Protein AF-A0A925ZDM9-F1 (afdb_monomer_lite)

pLDDT: mean 94.13, std 9.2, range [38.44, 98.94]

Structure (mmCIF, N/CA/C/O backbone):
data_AF-A0A925ZDM9-F1
#
_entry.id   AF-A0A925ZDM9-F1
#
loop_
_atom_site.group_PDB
_atom_site.id
_atom_site.type_symbol
_atom_site.label_atom_id
_atom_site.label_alt_id
_atom_site.label_comp_id
_atom_site.label_asym_id
_atom_site.label_entity_id
_atom_site.label_seq_id
_atom_site.pdbx_PDB_ins_code
_atom_site.Cartn_x
_atom_site.Cartn_y
_atom_site.Cartn_z
_atom_site.occupancy
_atom_site.B_iso_or_equiv
_atom_site.auth_seq_id
_atom_site.auth_comp_id
_atom_site.auth_asym_id
_atom_site.auth_atom_id
_atom_site.pdbx_PDB_model_num
ATOM 1 N N . MET A 1 1 ? -23.008 8.421 14.670 1.00 89.62 1 MET A N 1
ATOM 2 C CA . MET A 1 1 ? -22.042 7.301 14.637 1.00 89.62 1 MET A CA 1
ATOM 3 C C . MET A 1 1 ? -22.801 6.025 14.934 1.00 89.62 1 MET A C 1
ATOM 5 O O . MET A 1 1 ? -22.902 5.631 16.092 1.00 89.62 1 MET A O 1
ATOM 9 N N . GLY A 1 2 ? -23.424 5.445 13.917 1.00 93.69 2 GLY A N 1
ATOM 10 C CA . GLY A 1 2 ? -24.269 4.276 14.121 1.00 93.69 2 GLY A CA 1
ATOM 11 C C . GLY A 1 2 ? -23.530 2.948 14.051 1.00 93.69 2 GLY A C 1
ATOM 12 O O . GLY A 1 2 ? -22.326 2.899 13.801 1.00 93.69 2 GLY A O 1
ATOM 13 N N . LYS A 1 3 ? -24.267 1.864 14.280 1.00 94.88 3 LYS A N 1
ATOM 14 C CA . LYS A 1 3 ? -23.770 0.485 14.198 1.00 94.88 3 LYS A CA 1
ATOM 15 C C . LYS A 1 3 ? -23.600 0.049 12.749 1.00 94.88 3 LYS A C 1
ATOM 17 O O . LYS A 1 3 ? -22.670 -0.685 12.415 1.00 94.88 3 LYS A O 1
ATOM 22 N N . THR A 1 4 ? -24.498 0.497 11.885 1.00 97.31 4 THR A N 1
ATOM 23 C CA . THR A 1 4 ? -24.467 0.210 10.454 1.00 97.31 4 THR A CA 1
ATOM 24 C C . THR A 1 4 ? -24.336 1.509 9.661 1.00 97.31 4 THR A C 1
ATOM 26 O O . THR A 1 4 ? -24.670 2.583 10.173 1.00 97.31 4 THR A O 1
ATOM 29 N N . PRO A 1 5 ? -23.909 1.444 8.390 1.00 97.75 5 PRO A N 1
ATOM 30 C CA . PRO A 1 5 ? -23.842 2.631 7.540 1.00 97.75 5 PRO A CA 1
ATOM 31 C C . PRO A 1 5 ? -25.194 3.325 7.358 1.00 97.75 5 PRO A C 1
ATOM 33 O O . PRO A 1 5 ? -25.236 4.521 7.078 1.00 97.75 5 PRO A O 1
ATOM 36 N N . LEU A 1 6 ? -26.310 2.607 7.529 1.00 96.81 6 LEU A N 1
ATOM 37 C CA . LEU A 1 6 ? -27.661 3.146 7.335 1.00 96.81 6 LEU A CA 1
ATOM 38 C C . LEU A 1 6 ? -28.133 4.039 8.490 1.00 96.81 6 LEU A C 1
ATOM 40 O O . LEU A 1 6 ? -29.032 4.859 8.301 1.00 96.81 6 LEU A O 1
ATOM 44 N N . ASP A 1 7 ? -27.497 3.920 9.652 1.00 96.31 7 ASP A N 1
ATOM 45 C CA . ASP A 1 7 ? -27.825 4.672 10.865 1.00 96.31 7 ASP A CA 1
ATOM 46 C C . ASP A 1 7 ? -27.286 6.114 10.836 1.00 96.31 7 ASP A C 1
ATOM 48 O O . ASP A 1 7 ? -27.654 6.948 11.661 1.00 96.31 7 ASP A O 1
ATOM 52 N N . THR A 1 8 ? -26.335 6.421 9.950 1.00 96.00 8 THR A N 1
ATOM 53 C CA . THR A 1 8 ? -25.734 7.756 9.823 1.00 96.00 8 THR A CA 1
ATOM 54 C C . THR A 1 8 ? -25.772 8.180 8.365 1.00 96.00 8 THR A C 1
ATOM 56 O O . THR A 1 8 ? -25.025 7.661 7.543 1.00 96.00 8 THR A O 1
ATOM 59 N N . LYS A 1 9 ? -26.649 9.134 8.043 1.00 95.44 9 LYS A N 1
ATOM 60 C CA . LYS A 1 9 ? -26.845 9.631 6.680 1.00 95.44 9 LYS A CA 1
ATOM 61 C C . LYS A 1 9 ? -26.255 11.023 6.518 1.00 95.44 9 LYS A C 1
ATOM 63 O O . LYS A 1 9 ? -26.491 11.902 7.344 1.00 95.44 9 LYS A O 1
ATOM 68 N N . VAL A 1 10 ? -25.526 11.221 5.431 1.00 93.75 10 VAL A N 1
ATOM 69 C CA . VAL A 1 10 ? -25.070 12.528 4.959 1.00 93.75 10 VAL A CA 1
ATOM 70 C C . VAL A 1 10 ? -25.619 12.757 3.559 1.00 93.75 10 VAL A C 1
ATOM 72 O O . VAL A 1 10 ? -25.799 11.813 2.793 1.00 93.75 10 VAL A O 1
ATOM 75 N N . TYR A 1 11 ? -25.892 14.012 3.209 1.00 88.19 11 TYR A N 1
ATOM 76 C CA . TYR A 1 11 ? -26.378 14.336 1.869 1.00 88.19 11 TYR A CA 1
ATOM 77 C C . TYR A 1 11 ? -25.271 14.173 0.819 1.00 88.19 11 TYR A C 1
ATOM 79 O O . TYR A 1 11 ? -25.466 13.517 -0.196 1.00 88.19 11 TYR A O 1
ATOM 87 N N . ASN A 1 12 ? -24.097 14.760 1.056 1.00 86.00 12 ASN A N 1
ATOM 88 C CA . ASN A 1 12 ? -22.940 14.624 0.175 1.00 86.00 12 ASN A CA 1
ATOM 89 C C . ASN A 1 12 ? -21.638 14.870 0.955 1.00 86.00 12 ASN A C 1
ATOM 91 O O . ASN A 1 12 ? -21.662 15.479 2.026 1.00 86.00 12 ASN A O 1
ATOM 95 N N . MET A 1 13 ? -20.510 14.435 0.398 1.00 88.94 13 MET A N 1
ATOM 96 C CA . MET A 1 13 ? -19.164 14.804 0.842 1.00 88.94 13 MET A CA 1
ATOM 97 C C . MET A 1 13 ? -18.369 15.232 -0.386 1.00 88.94 13 MET A C 1
ATOM 99 O O . MET A 1 13 ? -18.417 14.555 -1.408 1.00 88.94 13 MET A O 1
ATOM 103 N N . LEU A 1 14 ? -17.652 16.348 -0.288 1.00 84.69 14 LEU A N 1
ATOM 104 C CA . LEU A 1 14 ? -16.854 16.872 -1.391 1.00 84.69 14 LEU A CA 1
ATOM 105 C C . LEU A 1 14 ? -15.370 16.715 -1.078 1.00 84.69 14 LEU A C 1
ATOM 107 O O . LEU A 1 14 ? -14.916 17.059 0.015 1.00 84.69 14 LEU A O 1
ATOM 111 N N . THR A 1 15 ? -14.611 16.248 -2.061 1.00 92.00 15 THR A N 1
ATOM 112 C CA . THR A 1 15 ? -13.147 16.199 -2.015 1.00 92.00 15 THR A CA 1
ATOM 113 C C . THR A 1 15 ? -12.582 17.034 -3.160 1.00 92.00 15 THR A C 1
ATOM 115 O O . THR A 1 15 ? -12.098 16.468 -4.139 1.00 92.00 15 THR A O 1
ATOM 118 N N . PRO A 1 16 ? -12.678 18.375 -3.079 1.00 91.88 16 PRO A N 1
ATOM 119 C CA . PRO A 1 16 ? -12.200 19.226 -4.153 1.00 91.88 16 PRO A CA 1
ATOM 120 C C . PRO A 1 16 ? -10.714 19.002 -4.413 1.00 91.88 16 PRO A C 1
ATOM 122 O O . PRO A 1 16 ? -9.926 18.838 -3.476 1.00 91.88 16 PRO A O 1
ATOM 125 N N . ALA A 1 17 ? -10.358 19.007 -5.696 1.00 95.44 17 ALA A N 1
ATOM 126 C CA . ALA A 1 17 ? -8.978 18.979 -6.144 1.00 95.44 17 ALA A CA 1
ATOM 127 C C . ALA A 1 17 ? -8.204 20.191 -5.590 1.00 95.44 17 ALA A C 1
ATOM 129 O O . ALA A 1 17 ? -8.682 21.320 -5.726 1.00 95.44 17 ALA A O 1
ATOM 130 N N . PRO A 1 18 ? -7.032 19.986 -4.964 1.00 95.31 18 PRO A N 1
ATOM 131 C CA . PRO A 1 18 ? -6.242 21.074 -4.399 1.00 95.31 18 PRO A CA 1
ATOM 132 C C . PRO A 1 18 ? -5.363 21.790 -5.431 1.00 95.31 18 PRO A C 1
ATOM 134 O O . PRO A 1 18 ? -4.836 22.853 -5.115 1.00 95.31 18 PRO A O 1
ATOM 137 N N . LEU A 1 19 ? -5.165 21.215 -6.622 1.00 97.00 19 LEU A N 1
ATOM 138 C CA . LEU A 1 19 ? -4.324 21.783 -7.676 1.00 97.00 19 LEU A CA 1
ATOM 139 C C . LEU A 1 19 ? -5.168 22.350 -8.826 1.00 97.00 19 LEU A C 1
ATOM 141 O O . LEU A 1 19 ? -6.325 21.966 -9.029 1.00 97.00 19 LEU A O 1
ATOM 145 N N . ASP A 1 20 ? -4.554 23.244 -9.602 1.00 96.81 20 ASP A N 1
ATOM 146 C CA . ASP A 1 20 ? -5.177 23.887 -10.759 1.00 96.81 20 ASP A CA 1
ATOM 147 C C . ASP A 1 20 ? -5.693 22.874 -11.793 1.00 96.81 20 ASP A C 1
ATOM 149 O O . ASP A 1 20 ? -5.183 21.760 -11.930 1.00 96.81 20 ASP A O 1
ATOM 153 N N . GLY A 1 21 ? -6.726 23.270 -12.543 1.00 95.62 21 GLY A N 1
ATOM 154 C CA . GLY A 1 21 ? -7.306 22.428 -13.594 1.00 95.62 21 GLY A CA 1
ATOM 155 C C . GLY A 1 21 ? -8.037 21.193 -13.062 1.00 95.62 21 GLY A C 1
ATOM 156 O O . GLY A 1 21 ? -8.070 20.168 -13.736 1.00 95.62 21 GLY A O 1
ATOM 157 N N . ASN A 1 22 ? -8.607 21.282 -11.854 1.00 96.12 22 ASN A N 1
ATOM 158 C CA . ASN A 1 22 ? -9.264 20.173 -11.155 1.00 96.12 22 ASN A CA 1
ATOM 159 C C . ASN A 1 22 ? -8.330 18.989 -10.846 1.00 96.12 22 ASN A C 1
ATOM 161 O O . ASN A 1 22 ? -8.798 17.873 -10.625 1.00 96.12 22 ASN A O 1
ATOM 165 N N . ASN A 1 23 ? -7.015 19.210 -10.810 1.00 97.38 23 ASN A N 1
ATOM 166 C CA . ASN A 1 23 ? -6.054 18.141 -10.597 1.00 97.38 23 ASN A CA 1
ATOM 167 C C . ASN A 1 23 ? -6.076 17.632 -9.135 1.00 97.38 23 ASN A C 1
ATOM 169 O O . ASN A 1 23 ? -5.690 18.314 -8.183 1.00 97.38 23 ASN A O 1
ATOM 173 N N . ALA A 1 24 ? -6.532 16.393 -8.970 1.00 97.56 24 ALA A N 1
ATOM 174 C CA . ALA A 1 24 ? -6.676 15.690 -7.707 1.00 97.56 24 ALA A CA 1
ATOM 175 C C . ALA A 1 24 ? -5.463 14.811 -7.344 1.00 97.56 24 ALA A C 1
ATOM 177 O O . ALA A 1 24 ? -5.539 14.085 -6.348 1.00 97.56 24 ALA A O 1
ATOM 178 N N . THR A 1 25 ? -4.337 14.872 -8.074 1.00 97.19 25 THR A N 1
ATOM 179 C CA . THR A 1 25 ? -3.122 14.075 -7.783 1.00 97.19 25 THR A CA 1
ATOM 180 C C . THR A 1 25 ? -2.508 14.358 -6.412 1.00 97.19 25 THR A C 1
ATOM 182 O O . THR A 1 25 ? -1.702 13.564 -5.961 1.00 97.19 25 THR A O 1
ATOM 185 N N . CYS A 1 26 ? -2.916 15.433 -5.722 1.00 97.19 26 CYS A N 1
ATOM 186 C CA . CYS A 1 26 ? -2.528 15.733 -4.335 1.00 97.19 26 CYS A CA 1
ATOM 187 C C . CYS A 1 26 ? -3.697 15.687 -3.327 1.00 97.19 26 CYS A C 1
ATOM 189 O O . CYS A 1 26 ? -3.588 16.198 -2.209 1.00 97.19 26 CYS A O 1
ATOM 191 N N . THR A 1 27 ? -4.842 15.092 -3.684 1.00 97.75 27 THR A N 1
ATOM 192 C CA . THR A 1 27 ? -5.997 14.936 -2.780 1.00 97.75 27 THR A CA 1
ATOM 193 C C . THR A 1 27 ? -5.796 13.747 -1.829 1.00 97.75 27 THR A C 1
ATOM 195 O O . THR A 1 27 ? -6.507 12.744 -1.895 1.00 97.75 27 THR A O 1
ATOM 198 N N . PHE A 1 28 ? -4.806 13.862 -0.944 1.00 97.69 28 PHE A N 1
ATOM 199 C CA . PHE A 1 28 ? -4.376 12.806 -0.023 1.00 97.69 28 PHE A CA 1
ATOM 200 C C . PHE A 1 28 ? -5.085 12.849 1.335 1.00 97.69 28 PHE A C 1
ATOM 202 O O . PHE A 1 28 ? -5.874 13.762 1.618 1.00 97.69 28 PHE A O 1
ATOM 209 N N . TRP A 1 29 ? -4.725 11.878 2.183 1.00 96.81 29 TRP A N 1
ATOM 210 C CA . TRP A 1 29 ? -4.866 11.888 3.642 1.00 96.81 29 TRP A CA 1
ATOM 211 C C . TRP A 1 29 ? -6.255 12.335 4.101 1.00 96.81 29 TRP A C 1
ATOM 213 O O . TRP A 1 29 ? -6.452 13.400 4.690 1.00 96.81 29 TRP A O 1
ATOM 223 N N . ARG A 1 30 ? -7.242 11.489 3.835 1.00 96.88 30 ARG A N 1
ATOM 224 C CA . ARG A 1 30 ? -8.620 11.635 4.321 1.00 96.88 30 ARG A CA 1
ATOM 225 C C . ARG A 1 30 ? -9.270 10.263 4.358 1.00 96.88 30 ARG A C 1
ATOM 227 O O . ARG A 1 30 ? -8.610 9.279 4.083 1.00 96.88 30 ARG A O 1
ATOM 234 N N . GLY A 1 31 ? -10.540 10.164 4.709 1.00 96.50 31 GLY A N 1
ATOM 235 C CA . GLY A 1 31 ? -11.263 8.901 4.619 1.00 96.50 31 GLY A CA 1
ATOM 236 C C . GLY A 1 31 ? -12.710 9.066 5.036 1.00 96.50 31 GLY A C 1
ATOM 237 O O . GLY A 1 31 ? -13.042 10.009 5.756 1.00 96.50 31 GLY A O 1
ATOM 238 N N . ALA A 1 32 ? -13.559 8.154 4.581 1.00 97.31 32 ALA A N 1
ATOM 239 C CA . ALA A 1 32 ? -14.952 8.081 4.998 1.00 97.31 32 ALA A CA 1
ATOM 240 C C . ALA A 1 32 ? -15.291 6.646 5.396 1.00 97.31 32 ALA A C 1
ATOM 242 O O . ALA A 1 32 ? -14.924 5.693 4.703 1.00 97.31 32 ALA A O 1
ATOM 243 N N . GLU A 1 33 ? -15.982 6.501 6.527 1.00 97.94 33 GLU A N 1
ATOM 244 C CA . GLU A 1 33 ? -16.310 5.194 7.078 1.00 97.94 33 GLU A CA 1
ATOM 245 C C . GLU A 1 33 ? -17.690 5.152 7.736 1.00 97.94 33 GLU A C 1
ATOM 247 O O . GLU A 1 33 ? -18.074 6.086 8.440 1.00 97.94 33 GLU A O 1
ATOM 252 N N . ASN A 1 34 ? -18.397 4.032 7.544 1.00 98.06 34 ASN A N 1
ATOM 253 C CA . ASN A 1 34 ? -19.615 3.660 8.274 1.00 98.06 34 ASN A CA 1
ATOM 254 C C . ASN A 1 34 ? -20.735 4.715 8.196 1.00 98.06 34 ASN A C 1
ATOM 256 O O . ASN A 1 34 ? -21.272 5.165 9.211 1.00 98.06 34 ASN A O 1
ATOM 260 N N . LEU A 1 35 ? -21.076 5.112 6.969 1.00 97.81 35 LEU A N 1
ATOM 261 C CA . LEU A 1 35 ? -22.103 6.112 6.680 1.00 97.81 35 LEU A CA 1
ATOM 262 C C . LEU A 1 35 ? -22.842 5.824 5.373 1.00 97.81 35 LEU A C 1
ATOM 264 O O . LEU A 1 35 ? -22.359 5.093 4.506 1.00 97.81 35 LEU A O 1
ATOM 268 N N . THR A 1 36 ? -23.996 6.460 5.216 1.00 97.81 36 THR A N 1
ATOM 269 C CA . THR A 1 36 ? -24.738 6.513 3.962 1.00 97.81 36 THR A CA 1
ATOM 270 C C . THR A 1 36 ? -24.572 7.877 3.318 1.00 97.81 36 THR A C 1
ATOM 272 O O . THR A 1 36 ? -24.890 8.889 3.942 1.00 97.81 36 THR A O 1
ATOM 275 N N . VAL A 1 37 ? -24.152 7.906 2.056 1.00 95.88 37 VAL A N 1
ATOM 276 C CA . VAL A 1 37 ? -24.310 9.077 1.188 1.00 95.88 37 VAL A CA 1
ATOM 277 C C . VAL A 1 37 ? -25.688 8.973 0.542 1.00 95.88 37 VAL A C 1
ATOM 279 O O . VAL A 1 37 ? -25.881 8.240 -0.431 1.00 95.88 37 VAL A O 1
ATOM 282 N N . SER A 1 38 ? -26.659 9.649 1.157 1.00 91.12 38 SER A N 1
ATOM 283 C CA . SER A 1 38 ? -28.082 9.554 0.823 1.00 91.12 38 SER A CA 1
ATOM 284 C C . SER A 1 38 ? -28.521 10.638 -0.141 1.00 91.12 38 SER A C 1
ATOM 286 O O . SER A 1 38 ? -28.083 11.779 -0.020 1.00 91.12 38 SER A O 1
ATOM 288 N N . GLY A 1 39 ? -29.467 10.339 -1.018 1.00 79.56 39 GLY A N 1
ATOM 289 C CA . GLY A 1 39 ? -30.232 11.325 -1.783 1.00 79.56 39 GLY A CA 1
ATOM 290 C C . GLY A 1 39 ? -30.889 10.716 -3.003 1.00 79.56 39 GLY A C 1
ATOM 291 O O . GLY A 1 39 ? -30.728 9.525 -3.254 1.00 79.56 39 GLY A O 1
ATOM 292 N N . GLU A 1 40 ? -31.645 11.537 -3.728 1.00 69.75 40 GLU A N 1
ATOM 293 C CA . GLU A 1 40 ? -32.382 11.069 -4.897 1.00 69.75 40 GLU A CA 1
ATOM 294 C C . GLU A 1 40 ? -31.449 10.489 -5.964 1.00 69.75 40 GLU A C 1
ATOM 296 O O . GLU A 1 40 ? -30.284 10.873 -6.100 1.00 69.75 40 GLU A O 1
ATOM 301 N N . VAL A 1 41 ? -31.994 9.536 -6.718 1.00 62.00 41 VAL A N 1
ATOM 302 C CA . VAL A 1 41 ? -31.388 9.018 -7.940 1.00 62.00 41 VAL A CA 1
ATOM 303 C C . VAL A 1 41 ? -31.531 10.100 -9.002 1.00 62.00 41 VAL A C 1
ATOM 305 O O . VAL A 1 41 ? -32.456 10.071 -9.808 1.00 62.00 41 VAL A O 1
ATOM 308 N N . ASP A 1 42 ? -30.636 11.075 -8.954 1.00 62.94 42 ASP A N 1
ATOM 309 C CA . ASP A 1 42 ? -30.561 12.161 -9.917 1.00 62.94 42 ASP A CA 1
ATOM 310 C C . ASP A 1 42 ? -29.217 12.065 -10.659 1.00 62.94 42 ASP A C 1
ATOM 312 O O . ASP A 1 42 ? -28.165 12.091 -10.006 1.00 62.94 42 ASP A O 1
ATOM 316 N N . PRO A 1 43 ? -29.209 11.910 -11.997 1.00 55.53 43 PRO A N 1
ATOM 317 C CA . PRO A 1 43 ? -27.974 11.936 -12.776 1.00 55.53 43 PRO A CA 1
ATOM 318 C C . PRO A 1 43 ? -27.196 13.259 -12.643 1.00 55.53 43 PRO A C 1
ATOM 320 O O . PRO A 1 43 ? -25.977 13.243 -12.818 1.00 55.53 43 PRO A O 1
ATOM 323 N N . ASP A 1 44 ? -27.848 14.364 -12.268 1.00 63.62 44 ASP A N 1
ATOM 324 C CA . ASP A 1 44 ? -27.215 15.674 -12.068 1.00 63.62 44 ASP A CA 1
ATOM 325 C C . ASP A 1 44 ? -26.595 15.829 -10.664 1.00 63.62 44 ASP A C 1
ATOM 327 O O . ASP A 1 44 ? -25.816 16.754 -10.413 1.00 63.62 44 ASP A O 1
ATOM 331 N N . VAL A 1 45 ? -26.873 14.901 -9.734 1.00 75.94 45 VAL A N 1
ATOM 332 C CA . VAL A 1 45 ? -26.365 14.936 -8.355 1.00 75.94 45 VAL A CA 1
ATOM 333 C C . VAL A 1 45 ? -25.421 13.762 -8.087 1.00 75.94 45 VAL A C 1
ATOM 335 O O . VAL A 1 45 ? -25.774 12.729 -7.516 1.00 75.94 45 VAL A O 1
ATOM 338 N N . THR A 1 46 ? -24.156 13.965 -8.446 1.00 87.12 46 THR A N 1
ATOM 339 C CA . THR A 1 46 ? -23.092 12.965 -8.294 1.00 87.12 46 THR A CA 1
ATOM 340 C C . THR A 1 46 ? -22.416 13.026 -6.918 1.00 87.12 46 THR A C 1
ATOM 342 O O . THR A 1 46 ? -22.114 14.101 -6.389 1.00 87.12 46 THR A O 1
ATOM 345 N N . PHE A 1 47 ? -22.129 11.859 -6.335 1.00 93.44 47 PHE A N 1
ATOM 346 C CA . PHE A 1 47 ? -21.150 11.742 -5.256 1.00 93.44 47 PHE A CA 1
ATOM 347 C C . PHE A 1 47 ? -19.741 11.779 -5.856 1.00 93.44 47 PHE A C 1
ATOM 349 O O . PHE A 1 47 ? -19.324 10.839 -6.534 1.00 93.44 47 PHE A O 1
ATOM 356 N N . MET A 1 48 ? -19.021 12.878 -5.622 1.00 92.88 48 MET A N 1
ATOM 357 C CA . MET A 1 48 ? -17.669 13.086 -6.141 1.00 92.88 48 MET A CA 1
ATOM 358 C C . MET A 1 48 ? -16.632 12.816 -5.054 1.00 92.88 48 MET A C 1
ATOM 360 O O . MET A 1 48 ? -16.388 13.659 -4.188 1.00 92.88 48 MET A O 1
ATOM 364 N N . TRP A 1 49 ? -15.999 11.649 -5.135 1.00 95.88 49 TRP A N 1
ATOM 365 C CA . TRP A 1 49 ? -14.860 11.259 -4.303 1.00 95.88 49 TRP A CA 1
ATOM 366 C C . TRP A 1 49 ? -13.574 11.280 -5.139 1.00 95.88 49 TRP A C 1
ATOM 368 O O . TRP A 1 49 ? -12.896 10.269 -5.317 1.00 95.88 49 TRP A O 1
ATOM 378 N N . GLY A 1 50 ? -13.276 12.453 -5.703 1.00 95.00 50 GLY A N 1
ATOM 379 C CA . GLY A 1 50 ? -12.074 12.727 -6.487 1.00 95.00 50 GLY A CA 1
ATOM 380 C C . GLY A 1 50 ? -10.824 12.783 -5.616 1.00 95.00 50 GLY A C 1
ATOM 381 O O . GLY A 1 50 ? -10.411 13.863 -5.199 1.00 95.00 50 GLY A O 1
ATOM 382 N N . VAL A 1 51 ? -10.244 11.623 -5.316 1.00 97.94 51 VAL A N 1
ATOM 383 C CA . VAL A 1 51 ? -9.098 11.481 -4.403 1.00 97.94 51 VAL A CA 1
ATOM 384 C C . VAL A 1 51 ? -7.884 10.840 -5.074 1.00 97.94 51 VAL A C 1
ATOM 386 O O . VAL A 1 51 ? -8.002 10.251 -6.149 1.00 97.94 51 VAL A O 1
ATOM 389 N N . SER A 1 52 ? -6.736 10.914 -4.398 1.00 98.44 52 SER A N 1
ATOM 390 C CA . SER A 1 52 ? -5.563 10.087 -4.711 1.00 98.44 52 SER A CA 1
ATOM 391 C C . SER A 1 52 ? -5.257 9.109 -3.560 1.00 98.44 52 SER A C 1
ATOM 393 O O . SER A 1 52 ? -6.194 8.595 -2.939 1.00 98.44 52 SER A O 1
ATOM 395 N N . GLN A 1 53 ? -3.995 8.787 -3.282 1.00 98.50 53 GLN A N 1
ATOM 396 C CA . GLN A 1 53 ? -3.589 7.791 -2.284 1.00 98.50 53 GLN A CA 1
ATOM 397 C C . GLN A 1 53 ? -3.983 8.180 -0.836 1.00 98.50 53 GLN A C 1
ATOM 399 O O . GLN A 1 53 ? -4.224 9.346 -0.508 1.00 98.50 53 GLN A O 1
ATOM 404 N N . ALA A 1 54 ? -4.043 7.180 0.058 1.00 98.25 54 ALA A N 1
ATOM 405 C CA . ALA A 1 54 ? -4.413 7.317 1.479 1.00 98.25 54 ALA A CA 1
ATOM 406 C C . ALA A 1 54 ? -5.766 8.012 1.734 1.00 98.25 54 ALA A C 1
ATOM 408 O O . ALA A 1 54 ? -5.908 8.830 2.650 1.00 98.25 54 ALA A O 1
ATOM 409 N N . ALA A 1 55 ? -6.766 7.668 0.918 1.00 98.31 55 ALA A N 1
ATOM 410 C CA . ALA A 1 55 ? -8.118 8.213 0.990 1.00 98.31 55 ALA A CA 1
ATOM 411 C C . ALA A 1 55 ? -9.200 7.114 0.894 1.00 98.31 55 ALA A C 1
ATOM 413 O O . ALA A 1 55 ? -9.948 7.072 -0.089 1.00 98.31 55 ALA A O 1
ATOM 414 N N . PRO A 1 56 ? -9.291 6.194 1.877 1.00 98.44 56 PRO A N 1
ATOM 415 C CA . PRO A 1 56 ? -10.164 5.040 1.765 1.00 98.44 56 PRO A CA 1
ATOM 416 C C . PRO A 1 56 ? -11.638 5.421 1.930 1.00 98.44 56 PRO A C 1
ATOM 418 O O . PRO A 1 56 ? -12.006 6.219 2.800 1.00 98.44 56 PRO A O 1
ATOM 421 N N . LEU A 1 57 ? -12.487 4.758 1.146 1.00 98.50 57 LEU A N 1
ATOM 422 C CA . LEU A 1 57 ? -13.906 4.585 1.439 1.00 98.50 57 LEU A CA 1
ATOM 423 C C . LEU A 1 57 ? -14.118 3.187 2.009 1.00 98.50 57 LEU A C 1
ATOM 425 O O . LEU A 1 57 ? -13.879 2.182 1.335 1.00 98.50 57 LEU A O 1
ATOM 429 N N . ARG A 1 58 ? -14.568 3.105 3.259 1.00 98.75 58 ARG A N 1
ATOM 430 C CA . ARG A 1 58 ? -14.839 1.828 3.921 1.00 98.75 58 ARG A CA 1
ATOM 431 C C . ARG A 1 58 ? -16.259 1.790 4.419 1.00 98.75 58 ARG A C 1
ATOM 433 O O . ARG A 1 58 ? -16.714 2.739 5.043 1.00 98.75 58 ARG A O 1
ATOM 440 N N . ARG A 1 59 ? -16.941 0.662 4.243 1.00 98.62 59 ARG A N 1
ATOM 441 C CA . ARG A 1 59 ? -18.220 0.449 4.917 1.00 98.62 59 ARG A CA 1
ATOM 442 C C . ARG A 1 59 ? -19.227 1.569 4.621 1.00 98.62 59 ARG A C 1
ATOM 444 O O . ARG A 1 59 ? -19.871 2.081 5.531 1.00 98.62 59 ARG A O 1
ATOM 451 N N . VAL A 1 60 ? -19.309 2.010 3.367 1.00 98.50 60 VAL A N 1
ATOM 452 C CA . VAL A 1 60 ? -20.247 3.062 2.957 1.00 98.50 60 VAL A CA 1
ATOM 453 C C . VAL A 1 60 ? -21.415 2.481 2.175 1.00 98.50 60 VAL A C 1
ATOM 455 O O . VAL A 1 60 ? -21.264 1.510 1.435 1.00 98.50 60 VAL A O 1
ATOM 458 N N . ASN A 1 61 ? -22.582 3.094 2.333 1.00 98.00 61 ASN A N 1
ATOM 459 C CA . ASN A 1 61 ? -23.725 2.904 1.449 1.00 98.00 61 ASN A CA 1
ATOM 460 C C . ASN A 1 61 ? -23.873 4.156 0.584 1.00 98.00 61 ASN A C 1
ATOM 462 O O . ASN A 1 61 ? -24.133 5.236 1.109 1.00 98.00 61 ASN A O 1
ATOM 466 N N . VAL A 1 62 ? -23.707 4.042 -0.726 1.00 97.06 62 VAL A N 1
ATOM 467 C CA . VAL A 1 62 ? -23.871 5.173 -1.638 1.00 97.06 62 VAL A CA 1
ATOM 468 C C . VAL A 1 62 ? -25.119 4.951 -2.481 1.00 97.06 62 VAL A C 1
ATOM 470 O O . VAL A 1 62 ? -25.199 4.015 -3.277 1.00 97.06 62 VAL A O 1
ATOM 473 N N . GLU A 1 63 ? -26.115 5.816 -2.287 1.00 94.75 63 GLU A N 1
ATOM 474 C CA . GLU A 1 63 ? -27.418 5.735 -2.966 1.00 94.75 63 GLU A CA 1
ATOM 475 C C . GLU A 1 63 ? -27.411 6.441 -4.339 1.00 94.75 63 GLU A C 1
ATOM 477 O O . GLU A 1 63 ? -28.359 6.307 -5.110 1.00 94.75 63 GLU A O 1
ATOM 482 N N . ARG A 1 64 ? -26.326 7.157 -4.668 1.00 90.94 64 ARG A N 1
ATOM 483 C CA . ARG A 1 64 ? -26.186 8.027 -5.850 1.00 90.94 64 ARG A CA 1
ATOM 484 C C . ARG A 1 64 ? -25.135 7.535 -6.841 1.00 90.94 64 ARG A C 1
ATOM 486 O O . ARG A 1 64 ? -24.298 6.693 -6.508 1.00 90.94 64 ARG A O 1
ATOM 493 N N . TYR A 1 65 ? -25.150 8.109 -8.048 1.00 92.56 65 TYR A N 1
ATOM 494 C CA . TYR A 1 65 ? -24.061 7.948 -9.013 1.00 92.56 65 TYR A CA 1
ATOM 495 C C . TYR A 1 65 ? -22.740 8.401 -8.383 1.00 92.56 65 TYR A C 1
ATOM 497 O O . TYR A 1 65 ? -22.699 9.432 -7.707 1.00 92.56 65 TYR A O 1
ATOM 505 N N . THR A 1 66 ? -21.674 7.622 -8.566 1.00 94.62 66 THR A N 1
ATOM 506 C CA . THR A 1 66 ? -20.366 7.910 -7.965 1.00 94.62 66 THR A CA 1
ATOM 507 C C . THR A 1 66 ? -19.320 8.163 -9.033 1.00 94.62 66 THR A C 1
ATOM 509 O O . THR A 1 66 ? -19.043 7.283 -9.848 1.00 94.62 66 THR A O 1
ATOM 512 N N . GLN A 1 67 ? -18.683 9.327 -8.945 1.00 94.44 67 GLN A N 1
ATOM 513 C CA . GLN A 1 67 ? -17.528 9.709 -9.744 1.00 94.44 67 GLN A CA 1
ATOM 514 C C . GLN A 1 67 ? -16.309 9.825 -8.834 1.00 94.44 67 GLN A C 1
ATOM 516 O O . GLN A 1 67 ? -16.311 10.551 -7.841 1.00 94.44 67 GLN A O 1
ATOM 521 N N . LEU A 1 68 ? -15.266 9.076 -9.167 1.00 96.50 68 LEU A N 1
ATOM 522 C CA . LEU A 1 68 ? -14.060 8.961 -8.349 1.00 96.50 68 LEU A CA 1
ATOM 523 C C . LEU A 1 68 ? -12.935 9.887 -8.820 1.00 96.50 68 LEU A C 1
ATOM 525 O O . LEU A 1 68 ? -11.818 9.791 -8.331 1.00 96.50 68 LEU A O 1
ATOM 529 N N . ASP A 1 69 ? -13.227 10.802 -9.739 1.00 94.94 69 ASP A N 1
ATOM 530 C CA . ASP A 1 69 ? -12.372 11.927 -10.111 1.00 94.94 69 ASP A CA 1
ATOM 531 C C . ASP A 1 69 ? -13.056 13.259 -9.773 1.00 94.94 69 ASP A C 1
ATOM 533 O O . ASP A 1 69 ? -14.258 13.318 -9.496 1.00 94.94 69 ASP A O 1
ATOM 537 N N . TRP A 1 70 ? -12.276 14.339 -9.759 1.00 94.19 70 TRP A N 1
ATOM 538 C CA . TRP A 1 70 ? -12.813 15.683 -9.592 1.00 94.19 70 TRP A CA 1
ATOM 539 C C . TRP A 1 70 ? -12.932 16.341 -10.966 1.00 94.19 70 TRP A C 1
ATOM 541 O O . TRP A 1 70 ? -11.932 16.774 -11.526 1.00 94.19 70 TRP A O 1
ATOM 551 N N . TRP A 1 71 ? -14.144 16.387 -11.526 1.00 92.88 71 TRP A N 1
ATOM 552 C CA . TRP A 1 71 ? -14.453 17.062 -12.796 1.00 92.88 71 TRP A CA 1
ATOM 553 C C . TRP A 1 71 ? -13.485 16.715 -13.939 1.00 92.88 71 TRP A C 1
ATOM 555 O O . TRP A 1 71 ? -12.984 17.615 -14.616 1.00 92.88 71 TRP A O 1
ATOM 565 N N . TYR A 1 72 ? -13.222 15.422 -14.161 1.00 93.62 72 TYR A N 1
ATOM 566 C CA . TYR A 1 72 ? -12.324 14.924 -15.212 1.00 93.62 72 TYR A CA 1
ATOM 567 C C . TYR A 1 72 ? -10.862 15.393 -15.078 1.00 93.62 72 TYR A C 1
ATOM 569 O O . TYR A 1 72 ? -10.077 15.257 -16.015 1.00 93.62 72 TYR A O 1
ATOM 577 N N . GLY A 1 73 ? -10.472 15.957 -13.934 1.00 95.88 73 GLY A N 1
ATOM 578 C CA . GLY A 1 73 ? -9.080 16.282 -13.649 1.00 95.88 73 GLY A CA 1
ATOM 579 C C . GLY A 1 73 ? -8.243 15.028 -13.404 1.00 95.88 73 GLY A C 1
ATOM 580 O O . GLY A 1 73 ? -8.771 13.935 -13.184 1.00 95.88 73 GLY A O 1
ATOM 581 N N . TRP A 1 74 ? -6.919 15.166 -13.449 1.00 96.44 74 TRP A N 1
ATOM 582 C CA . TRP A 1 74 ? -6.017 14.053 -13.146 1.00 96.44 74 TRP A CA 1
ATOM 583 C C . TRP A 1 74 ? -6.209 13.561 -11.713 1.00 96.44 74 TRP A C 1
ATOM 585 O O . TRP A 1 74 ? -6.408 14.352 -10.796 1.00 96.44 74 TRP A O 1
ATOM 595 N N . SER A 1 75 ? -6.157 12.248 -11.516 1.00 97.25 75 SER A N 1
ATOM 596 C CA . SER A 1 75 ? -6.386 11.626 -10.213 1.00 97.25 75 SER A CA 1
ATOM 597 C C . SER A 1 75 ? -5.696 10.265 -10.141 1.00 97.25 75 SER A C 1
ATOM 599 O O . SER A 1 75 ? -5.691 9.540 -11.138 1.00 97.25 75 SER A O 1
ATOM 601 N N . SER A 1 76 ? -5.121 9.934 -8.982 1.00 98.12 76 SER A N 1
ATOM 602 C CA . SER A 1 76 ? -4.298 8.733 -8.766 1.00 98.12 76 SER A CA 1
ATOM 603 C C . SER A 1 76 ? -4.728 7.975 -7.502 1.00 98.12 76 SER A C 1
ATOM 605 O O . SER A 1 76 ? -3.958 7.650 -6.601 1.00 98.12 76 SER A O 1
ATOM 607 N N . GLY A 1 77 ? -6.032 7.763 -7.384 1.00 95.25 77 GLY A N 1
ATOM 608 C CA . GLY A 1 77 ? -6.643 6.937 -6.355 1.00 95.25 77 GLY A CA 1
ATOM 609 C C . GLY A 1 77 ? -6.474 5.452 -6.671 1.00 95.25 77 GLY A C 1
ATOM 610 O O . GLY A 1 77 ? -5.694 5.044 -7.514 1.00 95.25 77 GLY A O 1
ATOM 611 N N . GLY A 1 78 ? -7.161 4.561 -5.986 1.00 95.88 78 GLY A N 1
ATOM 612 C CA . GLY A 1 78 ? -7.928 4.793 -4.778 1.00 95.88 78 GLY A CA 1
ATOM 613 C C . GLY A 1 78 ? -8.399 3.461 -4.229 1.00 95.88 78 GLY A C 1
ATOM 614 O O . GLY A 1 78 ? -8.141 2.404 -4.811 1.00 95.88 78 GLY A O 1
ATOM 615 N N . TYR A 1 79 ? -9.056 3.509 -3.078 1.00 98.88 79 TYR A N 1
ATOM 616 C CA . TYR A 1 79 ? -9.361 2.316 -2.308 1.00 98.88 79 TYR A CA 1
ATOM 617 C C . TYR A 1 79 ? -10.807 2.330 -1.815 1.00 98.88 79 TYR A C 1
ATOM 619 O O . TYR A 1 79 ? -11.245 3.272 -1.148 1.00 98.88 79 TYR A O 1
ATOM 627 N N . VAL A 1 80 ? -11.525 1.244 -2.097 1.00 98.88 80 VAL A N 1
ATOM 628 C CA . VAL A 1 80 ? -12.877 0.973 -1.603 1.00 98.88 80 VAL A CA 1
ATOM 629 C C . VAL A 1 80 ? -12.927 -0.417 -0.973 1.00 98.88 80 VAL A C 1
ATOM 631 O O . VAL A 1 80 ? -12.494 -1.401 -1.577 1.00 98.88 80 VAL A O 1
ATOM 634 N N . ALA A 1 81 ? -13.529 -0.523 0.211 1.00 98.88 81 ALA A N 1
ATOM 635 C CA . ALA A 1 81 ? -13.805 -1.809 0.843 1.00 98.88 81 ALA A CA 1
ATOM 636 C C . ALA A 1 81 ? -15.153 -1.859 1.562 1.00 98.88 81 ALA A C 1
ATOM 638 O O . ALA A 1 81 ? -15.632 -0.850 2.081 1.00 98.88 81 ALA A O 1
ATOM 639 N N . ASP A 1 82 ? -15.731 -3.058 1.655 1.00 98.88 82 ASP A N 1
ATOM 640 C CA . ASP A 1 82 ? -16.914 -3.345 2.478 1.00 98.88 82 ASP A CA 1
ATOM 641 C C . ASP A 1 82 ? -18.122 -2.441 2.164 1.00 98.88 82 ASP A C 1
ATOM 643 O O . ASP A 1 82 ? -18.884 -2.099 3.061 1.00 98.88 82 ASP A O 1
ATOM 647 N N . SER A 1 83 ? -18.285 -1.994 0.915 1.00 98.88 83 SER A N 1
ATOM 648 C CA . SER A 1 83 ? -19.211 -0.907 0.560 1.00 98.88 83 SER A CA 1
ATOM 649 C C . SER A 1 83 ? -20.262 -1.310 -0.476 1.00 98.88 83 SER A C 1
ATOM 651 O O . SER A 1 83 ? -20.072 -2.251 -1.244 1.00 98.88 83 SER A O 1
ATOM 653 N N . VAL A 1 84 ? -21.372 -0.575 -0.509 1.00 98.69 84 VAL A N 1
ATOM 654 C CA . VAL A 1 84 ? -22.458 -0.741 -1.484 1.00 98.69 84 VAL A CA 1
ATOM 655 C C . VAL A 1 84 ? -22.581 0.519 -2.321 1.00 98.69 84 VAL A C 1
ATOM 657 O O . VAL A 1 84 ? -22.717 1.615 -1.779 1.00 98.69 84 VAL A O 1
ATOM 660 N N . PHE A 1 85 ? -22.599 0.348 -3.638 1.00 98.06 85 PHE A N 1
ATOM 661 C CA . PHE A 1 85 ? -22.952 1.383 -4.599 1.00 98.06 85 PHE A CA 1
ATOM 662 C C . PHE A 1 85 ? -24.254 0.971 -5.274 1.00 98.06 85 PHE A C 1
ATOM 664 O O . PHE A 1 85 ? -24.301 0.010 -6.044 1.00 98.06 85 PHE A O 1
ATOM 671 N N . THR A 1 86 ? -25.333 1.680 -4.938 1.00 95.69 86 THR A N 1
ATOM 672 C CA . THR A 1 86 ? -26.667 1.422 -5.495 1.00 95.69 86 THR A CA 1
ATOM 673 C C . THR A 1 86 ? -26.722 1.793 -6.973 1.00 95.69 86 THR A C 1
ATOM 675 O O . THR A 1 86 ? -27.368 1.103 -7.754 1.00 95.69 86 THR A O 1
ATOM 678 N N . LYS A 1 87 ? -26.030 2.871 -7.350 1.00 93.75 87 LYS A N 1
ATOM 679 C CA . LYS A 1 87 ? -25.915 3.353 -8.726 1.00 93.75 87 LYS A CA 1
ATOM 680 C C . LYS A 1 87 ? -24.533 3.096 -9.284 1.00 93.75 87 LYS A C 1
ATOM 682 O O . LYS A 1 87 ? -23.631 2.660 -8.569 1.00 93.75 87 LYS A O 1
ATOM 687 N N . LYS A 1 88 ? -24.391 3.357 -10.582 1.00 94.94 88 LYS A N 1
ATOM 688 C CA . LYS A 1 88 ? -23.127 3.185 -11.287 1.00 94.94 88 LYS A CA 1
ATOM 689 C C . LYS A 1 88 ? -22.015 3.974 -10.585 1.00 94.94 88 LYS A C 1
ATOM 691 O O . LYS A 1 88 ? -22.205 5.133 -10.210 1.00 94.94 88 LYS A O 1
ATOM 696 N N . ALA A 1 89 ? -20.870 3.328 -10.407 1.00 96.25 89 ALA A N 1
ATOM 697 C CA . ALA A 1 89 ? -19.689 3.910 -9.780 1.00 96.25 89 ALA A CA 1
ATOM 698 C C . ALA A 1 89 ? -18.482 3.775 -10.706 1.00 96.25 89 ALA A C 1
ATOM 700 O O . ALA A 1 89 ? -18.403 2.832 -11.491 1.00 96.25 89 ALA A O 1
ATOM 701 N N . GLY A 1 90 ? -17.545 4.710 -10.638 1.00 96.81 90 GLY A N 1
ATOM 702 C CA . GLY A 1 90 ? -16.360 4.649 -11.479 1.00 96.81 90 GLY A CA 1
ATOM 703 C C . GLY A 1 90 ? -15.682 5.993 -11.637 1.00 96.81 90 GLY A C 1
ATOM 704 O O . GLY A 1 90 ? -15.910 6.919 -10.862 1.00 96.81 90 GLY A O 1
ATOM 705 N N . SER A 1 91 ? -14.827 6.105 -12.643 1.00 95.56 91 SER A N 1
ATOM 706 C CA . SER A 1 91 ? -14.155 7.361 -12.963 1.00 95.56 91 SER A CA 1
ATOM 707 C C . SER A 1 91 ? -13.664 7.380 -14.397 1.00 95.56 91 SER A C 1
ATOM 709 O O . SER A 1 91 ? -13.293 6.352 -14.955 1.00 95.56 91 SER A O 1
ATOM 711 N N . TRP A 1 92 ? -13.630 8.574 -14.976 1.00 94.62 92 TRP A N 1
ATOM 712 C CA . TRP A 1 92 ? -13.113 8.802 -16.318 1.00 94.62 92 TRP A CA 1
ATOM 713 C C . TRP A 1 92 ? -11.595 8.942 -16.354 1.00 94.62 92 TRP A C 1
ATOM 715 O O . TRP A 1 92 ? -10.974 8.532 -17.328 1.00 94.62 92 TRP A O 1
ATOM 725 N N . THR A 1 93 ? -11.001 9.523 -15.313 1.00 96.38 93 THR A N 1
ATOM 726 C CA . THR A 1 93 ? -9.597 9.956 -15.326 1.00 96.38 93 THR A CA 1
ATOM 727 C C . THR A 1 93 ? -8.739 9.353 -14.225 1.00 96.38 93 THR A C 1
ATOM 729 O O . THR A 1 93 ? -7.531 9.593 -14.209 1.00 96.38 93 THR A O 1
ATOM 732 N N . GLN A 1 94 ? -9.316 8.528 -13.347 1.00 97.88 94 GLN A N 1
ATOM 733 C CA . GLN A 1 94 ? -8.543 7.746 -12.392 1.00 97.88 94 GLN A CA 1
ATOM 734 C C . GLN A 1 94 ? -7.534 6.858 -13.107 1.00 97.88 94 GLN A C 1
ATOM 736 O O . GLN A 1 94 ? -7.885 6.043 -13.964 1.00 97.88 94 GLN A O 1
ATOM 741 N N . GLN A 1 95 ? -6.270 7.019 -12.733 1.00 98.25 95 GLN A N 1
ATOM 742 C CA . GLN A 1 95 ? -5.163 6.235 -13.261 1.00 98.25 95 GLN A CA 1
ATOM 743 C C . GLN A 1 95 ? -5.328 4.750 -12.899 1.00 98.25 95 GLN A C 1
ATOM 745 O O . GLN A 1 95 ? -5.283 3.878 -13.767 1.00 98.25 95 GLN A O 1
ATOM 750 N N . GLN A 1 96 ? -5.654 4.457 -11.644 1.00 98.56 96 GLN A N 1
ATOM 751 C CA . GLN A 1 96 ? -5.878 3.110 -11.131 1.00 98.56 96 GLN A CA 1
ATOM 752 C C . GLN A 1 96 ? -6.976 3.124 -10.064 1.00 98.56 96 GLN A C 1
ATOM 754 O O . GLN A 1 96 ? -7.396 4.183 -9.602 1.00 98.56 96 GLN A O 1
ATOM 759 N N . TRP A 1 97 ? -7.489 1.950 -9.692 1.00 98.81 97 TRP A N 1
ATOM 760 C CA . TRP A 1 97 ? -8.420 1.838 -8.569 1.00 98.81 97 TRP A CA 1
ATOM 761 C C . TRP A 1 97 ? -8.496 0.418 -8.014 1.00 98.81 97 TRP A C 1
ATOM 763 O O . TRP A 1 97 ? -8.489 -0.546 -8.781 1.00 98.81 97 TRP A O 1
ATOM 773 N N . TYR A 1 98 ? -8.654 0.288 -6.696 1.00 98.88 98 TYR A N 1
ATOM 774 C CA . TYR A 1 98 ? -8.887 -0.987 -6.028 1.00 98.88 98 TYR A CA 1
ATOM 775 C C . TYR A 1 98 ? -10.208 -1.005 -5.260 1.00 98.88 98 TYR A C 1
ATOM 777 O O . TYR A 1 98 ? -10.441 -0.188 -4.368 1.00 98.88 98 TYR A O 1
ATOM 785 N N . THR A 1 99 ? -11.058 -1.982 -5.571 1.00 98.94 99 THR A N 1
ATOM 786 C CA . THR A 1 99 ? -12.310 -2.239 -4.852 1.00 98.94 99 THR A CA 1
ATOM 787 C C . THR A 1 99 ? -12.320 -3.674 -4.344 1.00 98.94 99 THR A C 1
ATOM 789 O O . THR A 1 99 ? -12.152 -4.609 -5.127 1.00 98.94 99 THR A O 1
ATOM 792 N N . ARG A 1 100 ? -12.585 -3.885 -3.050 1.00 98.88 100 ARG A N 1
ATOM 793 C CA . ARG A 1 100 ? -12.748 -5.237 -2.497 1.00 98.88 100 ARG A CA 1
ATOM 794 C C . ARG A 1 100 ? -14.004 -5.426 -1.663 1.00 98.88 100 ARG A C 1
ATOM 796 O O . ARG A 1 100 ? -14.494 -4.484 -1.047 1.00 98.88 100 ARG A O 1
ATOM 803 N N . ASN A 1 101 ? -14.507 -6.659 -1.602 1.00 98.88 101 ASN A N 1
ATOM 804 C CA . ASN A 1 101 ? -15.620 -7.065 -0.733 1.00 98.88 101 ASN A CA 1
ATOM 805 C C . ASN A 1 101 ? -16.806 -6.088 -0.760 1.00 98.88 101 ASN A C 1
ATOM 807 O O . ASN A 1 101 ? -17.303 -5.671 0.279 1.00 98.88 101 ASN A O 1
ATOM 811 N N . SER A 1 102 ? -17.214 -5.675 -1.953 1.00 98.94 102 SER A N 1
ATOM 812 C CA . SER A 1 102 ? -18.212 -4.621 -2.148 1.00 98.94 102 SER A CA 1
ATOM 813 C C . SER A 1 102 ? -19.288 -5.066 -3.135 1.00 98.94 102 SER A C 1
ATOM 815 O O . SER A 1 102 ? -19.180 -6.137 -3.738 1.00 98.94 102 SER A O 1
ATOM 817 N N . GLU A 1 103 ? -20.335 -4.266 -3.286 1.00 98.81 103 GLU A N 1
ATOM 818 C CA . GLU A 1 103 ? -21.444 -4.517 -4.208 1.00 98.81 103 GLU A CA 1
ATOM 819 C C . GLU A 1 103 ? -21.605 -3.327 -5.161 1.00 98.81 103 GLU A C 1
ATOM 821 O O . GLU A 1 103 ? -21.752 -2.188 -4.716 1.00 98.81 103 GLU A O 1
ATOM 826 N N . LEU A 1 104 ? -21.545 -3.594 -6.469 1.00 98.69 104 LEU A N 1
ATOM 827 C CA . LEU A 1 104 ? -21.687 -2.600 -7.539 1.00 98.69 104 LEU A CA 1
ATOM 828 C C . LEU A 1 104 ? -23.009 -2.835 -8.283 1.00 98.69 104 LEU A C 1
ATOM 830 O O . LEU A 1 104 ? -23.030 -3.445 -9.350 1.00 98.69 104 LEU A O 1
ATOM 834 N N . ASN A 1 105 ? -24.135 -2.417 -7.707 1.00 97.94 105 ASN A N 1
ATOM 835 C CA . ASN A 1 105 ? -25.467 -2.875 -8.135 1.00 97.94 105 ASN A CA 1
ATOM 836 C C . ASN A 1 105 ? -25.821 -2.515 -9.585 1.00 97.94 105 ASN A C 1
ATOM 838 O O . ASN A 1 105 ? -26.468 -3.308 -10.262 1.00 97.94 105 ASN A O 1
ATOM 842 N N . GLU A 1 106 ? -25.349 -1.369 -10.078 1.00 96.69 106 GLU A N 1
ATOM 843 C CA . GLU A 1 106 ? -25.505 -0.943 -11.479 1.00 96.69 106 GLU A CA 1
ATOM 844 C C . GLU A 1 106 ? -24.171 -0.944 -12.257 1.00 96.69 106 GLU A C 1
ATOM 846 O O . GLU A 1 106 ? -24.053 -0.351 -13.331 1.00 96.69 106 GLU A O 1
ATOM 851 N N . GLY A 1 107 ? -23.159 -1.644 -11.734 1.00 96.81 107 GLY A N 1
ATOM 852 C CA . GLY A 1 107 ? -21.873 -1.868 -12.390 1.00 96.81 107 GLY A CA 1
ATOM 853 C C . GLY A 1 107 ? -20.852 -0.732 -12.258 1.00 96.81 107 GLY A C 1
ATOM 854 O O . GLY A 1 107 ? -21.042 0.250 -11.535 1.00 96.81 107 GLY A O 1
ATOM 855 N N . TRP A 1 108 ? -19.735 -0.907 -12.971 1.00 97.94 108 TRP A N 1
ATOM 856 C CA . TRP A 1 108 ? -18.567 -0.023 -12.959 1.00 97.94 108 TRP A CA 1
ATOM 857 C C . TRP A 1 108 ? -18.354 0.694 -14.302 1.00 97.94 108 TRP A C 1
ATOM 859 O O . TRP A 1 108 ? -18.793 0.198 -15.344 1.00 97.94 108 TRP A O 1
ATOM 869 N N . TYR A 1 109 ? -17.655 1.834 -14.311 1.00 96.38 109 TYR A N 1
ATOM 870 C CA . TYR A 1 109 ? -17.127 2.449 -15.538 1.00 96.38 109 TYR A CA 1
ATOM 871 C C . TYR A 1 109 ? -15.722 3.053 -15.371 1.00 96.38 109 TYR A C 1
ATOM 873 O O . TYR A 1 109 ? -15.365 3.564 -14.312 1.00 96.38 109 TYR A O 1
ATOM 881 N N . GLY A 1 110 ? -14.950 3.031 -16.461 1.00 95.12 110 GLY A N 1
ATOM 882 C CA . GLY A 1 110 ? -13.639 3.677 -16.579 1.00 95.12 110 GLY A CA 1
ATOM 883 C C . GLY A 1 110 ? -12.579 3.170 -15.590 1.00 95.12 110 GLY A C 1
ATOM 884 O O . GLY A 1 110 ? -12.712 2.060 -15.080 1.00 95.12 110 GLY A O 1
ATOM 885 N N . VAL A 1 111 ? -11.538 3.967 -15.332 1.00 95.75 111 VAL A N 1
ATOM 886 C CA . VAL A 1 111 ? -10.175 3.614 -14.853 1.00 95.75 111 VAL A CA 1
ATOM 887 C C . VAL A 1 111 ? -9.195 3.350 -15.997 1.00 95.75 111 VAL A C 1
ATOM 889 O O . VAL A 1 111 ? -9.399 2.473 -16.835 1.00 95.75 111 VAL A O 1
ATOM 892 N N . ASN A 1 112 ? -8.098 4.101 -16.020 1.00 96.06 112 ASN A N 1
ATOM 893 C CA . ASN A 1 112 ? -7.222 4.195 -17.181 1.00 96.06 112 ASN A CA 1
ATOM 894 C C . ASN A 1 112 ? -6.212 3.051 -17.298 1.00 96.06 112 ASN A C 1
ATOM 896 O O . ASN A 1 112 ? -6.012 2.540 -18.398 1.00 96.06 112 ASN A O 1
ATOM 900 N N . TRP A 1 113 ? -5.538 2.655 -16.221 1.00 97.31 113 TRP A N 1
ATOM 901 C CA . TRP A 1 113 ? -4.318 1.837 -16.312 1.00 97.31 113 TRP A CA 1
ATOM 902 C C . TRP A 1 113 ? -4.355 0.539 -15.514 1.00 97.31 113 TRP A C 1
ATOM 904 O O . TRP A 1 113 ? -3.733 -0.430 -15.947 1.00 97.31 113 TRP A O 1
ATOM 914 N N . ASN A 1 114 ? -5.059 0.496 -14.379 1.00 98.19 114 ASN A N 1
ATOM 915 C CA . ASN A 1 114 ? -5.157 -0.709 -13.547 1.00 98.19 114 ASN A CA 1
ATOM 916 C C . ASN A 1 114 ? -6.385 -0.658 -12.613 1.00 98.19 114 ASN A C 1
ATOM 918 O O . ASN A 1 114 ? -6.314 -0.109 -11.513 1.00 98.19 114 ASN A O 1
ATOM 922 N N . GLY A 1 115 ? -7.527 -1.201 -13.042 1.00 98.50 115 GLY A N 1
ATOM 923 C CA . GLY A 1 115 ? -8.708 -1.362 -12.185 1.00 98.50 115 GLY A CA 1
ATOM 924 C C . GLY A 1 115 ? -8.780 -2.776 -11.614 1.00 98.50 115 GLY A C 1
ATOM 925 O O . GLY A 1 115 ? -8.813 -3.734 -12.378 1.00 98.50 115 GLY A O 1
ATOM 926 N N . VAL A 1 116 ? -8.821 -2.941 -10.292 1.00 98.88 116 VAL A N 1
ATOM 927 C CA . VAL A 1 116 ? -8.834 -4.266 -9.649 1.00 98.88 116 VAL A CA 1
ATOM 928 C C . VAL A 1 116 ? -10.048 -4.423 -8.734 1.00 98.88 116 VAL A C 1
ATOM 930 O O . VAL A 1 116 ? -10.309 -3.586 -7.869 1.00 98.88 116 VAL A O 1
ATOM 933 N N . PHE A 1 117 ? -10.765 -5.534 -8.898 1.00 98.88 117 PHE A N 1
ATOM 934 C CA . PHE A 1 117 ? -11.978 -5.885 -8.166 1.00 98.88 117 PHE A CA 1
ATOM 935 C C . PHE A 1 117 ? -11.802 -7.252 -7.507 1.00 98.88 117 PHE A C 1
ATOM 937 O O . PHE A 1 117 ? -11.665 -8.260 -8.197 1.00 98.88 117 PHE A O 1
ATOM 944 N N . GLN A 1 118 ? -11.811 -7.314 -6.176 1.00 98.81 118 GLN A N 1
ATOM 945 C CA . GLN A 1 118 ? -11.616 -8.571 -5.446 1.00 98.81 118 GLN A CA 1
ATOM 946 C C . GLN A 1 118 ? -12.774 -8.892 -4.503 1.00 98.81 118 GLN A C 1
ATOM 948 O O . GLN A 1 118 ? -13.089 -8.122 -3.600 1.00 98.81 118 GLN A O 1
ATOM 953 N N . GLY A 1 119 ? -13.415 -10.048 -4.670 1.00 98.75 119 GLY A N 1
ATOM 954 C CA . GLY A 1 119 ? -14.576 -10.397 -3.852 1.00 98.75 119 GLY A CA 1
ATOM 955 C C . GLY A 1 119 ? -15.730 -9.409 -4.033 1.00 98.75 119 GLY A C 1
ATOM 956 O O . GLY A 1 119 ? -16.492 -9.178 -3.097 1.00 98.75 119 GLY A O 1
ATOM 957 N N . VAL A 1 120 ? -15.844 -8.774 -5.200 1.00 98.88 120 VAL A N 1
ATOM 958 C CA . VAL A 1 120 ? -16.860 -7.755 -5.488 1.00 98.88 120 VAL A CA 1
ATOM 959 C C . VAL A 1 120 ? -18.027 -8.395 -6.234 1.00 98.88 120 VAL A C 1
ATOM 961 O O . VAL A 1 120 ? -17.833 -9.036 -7.266 1.00 98.88 120 VAL A O 1
ATOM 964 N N . LYS A 1 121 ? -19.251 -8.214 -5.730 1.00 98.69 121 LYS A N 1
ATOM 965 C CA . LYS A 1 121 ? -20.457 -8.619 -6.462 1.00 98.69 121 LYS A CA 1
ATOM 966 C C . LYS A 1 121 ? -20.701 -7.649 -7.613 1.00 98.69 121 LYS A C 1
ATOM 968 O O . LYS A 1 121 ? -20.599 -6.437 -7.421 1.00 98.69 121 LYS A O 1
ATOM 973 N N . ASN A 1 122 ? -21.067 -8.194 -8.774 1.00 98.25 122 ASN A N 1
ATOM 974 C CA . ASN A 1 122 ? -21.302 -7.440 -10.012 1.00 98.25 122 ASN A CA 1
ATOM 975 C C . ASN A 1 122 ? -20.065 -6.655 -10.491 1.00 98.25 122 ASN A C 1
ATOM 977 O O . ASN A 1 122 ? -20.185 -5.592 -11.100 1.00 98.25 122 ASN A O 1
ATOM 981 N N . ALA A 1 123 ? -18.866 -7.169 -10.200 1.00 98.12 123 ALA A N 1
ATOM 982 C CA . ALA A 1 123 ? -17.633 -6.634 -10.763 1.00 98.12 123 ALA A CA 1
ATOM 983 C C . ALA A 1 123 ? -17.645 -6.727 -12.302 1.00 98.12 123 ALA A C 1
ATOM 985 O O . ALA A 1 123 ? -18.243 -7.660 -12.849 1.00 98.12 123 ALA A O 1
ATOM 986 N N . PRO A 1 124 ? -16.964 -5.812 -13.015 1.00 97.38 124 PRO A N 1
ATOM 987 C CA . PRO A 1 124 ? -16.748 -5.980 -14.448 1.00 97.38 124 PRO A CA 1
ATOM 988 C C . PRO A 1 124 ? -15.910 -7.234 -14.739 1.00 97.38 124 PRO A C 1
ATOM 990 O O . PRO A 1 124 ? -15.190 -7.744 -13.880 1.00 97.38 124 PRO A O 1
ATOM 993 N N . GLY A 1 125 ? -15.990 -7.745 -15.968 1.00 96.00 125 GLY A N 1
ATOM 994 C CA . GLY A 1 125 ? -15.168 -8.878 -16.395 1.00 96.00 125 GLY A CA 1
ATOM 995 C C . GLY A 1 125 ? -13.681 -8.518 -16.500 1.00 96.00 125 GLY A C 1
ATOM 996 O O . GLY A 1 125 ? -13.330 -7.360 -16.730 1.00 96.00 125 GLY A O 1
ATOM 997 N N . ASN A 1 126 ? -12.806 -9.522 -16.371 1.00 95.62 126 ASN A N 1
ATOM 998 C CA . ASN A 1 126 ? -11.374 -9.360 -16.643 1.00 95.62 126 ASN A CA 1
ATOM 999 C C . ASN A 1 126 ? -11.152 -8.875 -18.086 1.00 95.62 126 ASN A C 1
ATOM 1001 O O . ASN A 1 126 ? -11.632 -9.504 -19.027 1.00 95.62 126 ASN A O 1
ATOM 1005 N N . THR A 1 127 ? -10.401 -7.790 -18.259 1.00 95.44 127 THR A N 1
ATOM 1006 C CA . THR A 1 127 ? -10.086 -7.183 -19.562 1.00 95.44 127 THR A CA 1
ATOM 1007 C C . THR A 1 127 ? -8.670 -6.621 -19.523 1.00 95.44 127 THR A C 1
ATOM 1009 O O . THR A 1 127 ? -8.369 -5.811 -18.664 1.00 95.44 127 THR A O 1
ATOM 1012 N N . TRP A 1 128 ? -7.777 -7.055 -20.412 1.00 94.31 128 TRP A N 1
ATOM 1013 C CA . TRP A 1 128 ? -6.416 -6.514 -20.531 1.00 94.31 128 TRP A CA 1
ATOM 1014 C C . TRP A 1 128 ? -6.063 -6.434 -22.016 1.00 94.31 128 TRP A C 1
ATOM 1016 O O . TRP A 1 128 ? -5.649 -7.421 -22.617 1.00 94.31 128 TRP A O 1
ATOM 1026 N N . ASP A 1 129 ? -6.288 -5.259 -22.599 1.00 89.94 129 ASP A N 1
ATOM 1027 C CA . ASP A 1 129 ? -6.067 -4.928 -24.010 1.00 89.94 129 ASP A CA 1
ATOM 1028 C C . ASP A 1 129 ? -5.572 -3.471 -24.100 1.00 89.94 129 ASP A C 1
ATOM 1030 O O . ASP A 1 129 ? -5.801 -2.662 -23.196 1.00 89.94 129 ASP A O 1
ATOM 1034 N N . GLN A 1 130 ? -4.914 -3.112 -25.201 1.00 89.19 130 GLN A N 1
ATOM 1035 C CA . GLN A 1 130 ? -4.537 -1.729 -25.486 1.00 89.19 130 GLN A CA 1
ATOM 1036 C C . GLN A 1 130 ? -5.733 -0.791 -25.693 1.00 89.19 130 GLN A C 1
ATOM 1038 O O . GLN A 1 130 ? -5.602 0.402 -25.434 1.00 89.19 130 GLN A O 1
ATOM 1043 N N . ASN A 1 131 ? -6.892 -1.301 -26.112 1.00 90.88 131 ASN A N 1
ATOM 1044 C CA . ASN A 1 131 ? -8.046 -0.481 -26.500 1.00 90.88 131 ASN A CA 1
ATOM 1045 C C . ASN A 1 131 ? -9.187 -0.465 -25.473 1.00 90.88 131 ASN A C 1
ATOM 1047 O O . ASN A 1 131 ? -10.241 0.111 -25.737 1.00 90.88 131 ASN A O 1
ATOM 1051 N N . THR A 1 132 ? -9.006 -1.093 -24.310 1.00 91.62 132 THR A N 1
ATOM 1052 C CA . THR A 1 132 ? -10.016 -1.122 -23.243 1.00 91.62 132 THR A CA 1
ATOM 1053 C C . THR A 1 132 ? -9.468 -0.551 -21.938 1.00 91.62 132 THR A C 1
ATOM 1055 O O . THR A 1 132 ? -8.259 -0.357 -21.767 1.00 91.62 132 THR A O 1
ATOM 1058 N N . ASN A 1 133 ? -10.370 -0.293 -20.988 1.00 95.38 133 ASN A N 1
ATOM 1059 C CA . ASN A 1 133 ? -9.976 -0.139 -19.593 1.00 95.38 133 ASN A CA 1
ATOM 1060 C C . ASN A 1 133 ? -9.450 -1.498 -19.095 1.00 95.38 133 ASN A C 1
ATOM 1062 O O . ASN A 1 133 ? -10.126 -2.505 -19.310 1.00 95.38 133 ASN A O 1
ATOM 1066 N N . PRO A 1 134 ? -8.250 -1.561 -18.500 1.00 96.88 134 PRO A N 1
ATOM 1067 C CA . PRO A 1 134 ? -7.682 -2.810 -18.016 1.00 96.88 134 PRO A CA 1
ATOM 1068 C C . PRO A 1 134 ? -8.265 -3.170 -16.641 1.00 96.88 134 PRO A C 1
ATOM 1070 O O . PRO A 1 134 ? -7.914 -2.564 -15.623 1.00 96.88 134 PRO A O 1
ATOM 1073 N N . TYR A 1 135 ? -9.166 -4.153 -16.609 1.00 98.38 135 TYR A N 1
ATOM 1074 C CA . TYR A 1 135 ? -9.774 -4.676 -15.390 1.00 98.38 135 TYR A CA 1
ATOM 1075 C C . TYR A 1 135 ? -9.230 -6.039 -14.995 1.00 98.38 135 TYR A C 1
ATOM 1077 O O . TYR A 1 135 ? -9.181 -6.976 -15.792 1.00 98.38 135 TYR A O 1
ATOM 1085 N N . THR A 1 136 ? -8.901 -6.165 -13.715 1.00 98.75 136 THR A N 1
ATOM 1086 C CA . THR A 1 136 ? -8.632 -7.436 -13.057 1.00 98.75 136 THR A CA 1
ATOM 1087 C C . THR A 1 136 ? -9.744 -7.774 -12.077 1.00 98.75 136 THR A C 1
ATOM 1089 O O . THR A 1 136 ? -10.001 -7.002 -11.159 1.00 98.75 136 THR A O 1
ATOM 1092 N N . THR A 1 137 ? -10.345 -8.950 -12.210 1.00 98.62 137 THR A N 1
ATOM 1093 C CA . THR A 1 137 ? -11.401 -9.431 -11.314 1.00 98.62 137 THR A CA 1
ATOM 1094 C C . THR A 1 137 ? -10.985 -10.750 -10.683 1.00 98.62 137 THR A C 1
ATOM 1096 O O . THR A 1 137 ? -10.597 -11.690 -11.378 1.00 98.62 137 THR A O 1
ATOM 1099 N N . VAL A 1 138 ? -11.046 -10.800 -9.355 1.00 98.69 138 VAL A N 1
ATOM 1100 C CA . VAL A 1 138 ? -10.715 -11.959 -8.524 1.00 98.69 138 VAL A CA 1
ATOM 1101 C C . VAL A 1 138 ? -11.939 -12.296 -7.675 1.00 98.69 138 VAL A C 1
ATOM 1103 O O . VAL A 1 138 ? -12.411 -11.463 -6.904 1.00 98.69 138 VAL A O 1
ATOM 1106 N N . ASP A 1 139 ? -12.449 -13.520 -7.784 1.00 98.31 139 ASP A N 1
ATOM 1107 C CA . ASP A 1 139 ? -13.776 -13.882 -7.257 1.00 98.31 139 ASP A CA 1
ATOM 1108 C C . ASP A 1 139 ? -13.916 -13.765 -5.736 1.00 98.31 139 ASP A C 1
ATOM 1110 O O . ASP A 1 139 ? -14.993 -13.454 -5.221 1.00 98.31 139 ASP A O 1
ATOM 1114 N N . THR A 1 140 ? -12.833 -14.028 -5.002 1.00 98.62 140 THR A N 1
ATOM 1115 C CA . THR A 1 140 ? -12.844 -14.053 -3.537 1.00 98.62 140 THR A CA 1
ATOM 1116 C C . THR A 1 140 ? -11.626 -13.356 -2.942 1.00 98.62 140 THR A C 1
ATOM 1118 O O . THR A 1 140 ? -10.528 -13.342 -3.506 1.00 98.62 140 THR A O 1
ATOM 1121 N N . THR A 1 141 ? -11.818 -12.806 -1.747 1.00 98.75 141 THR A N 1
ATOM 1122 C CA . THR A 1 141 ? -10.735 -12.334 -0.884 1.00 98.75 141 THR A CA 1
ATOM 1123 C C . THR A 1 141 ? -10.331 -13.474 0.056 1.00 98.75 141 THR A C 1
ATOM 1125 O O . THR A 1 141 ? -11.131 -13.862 0.914 1.00 98.75 141 THR A O 1
ATOM 1128 N N . PRO A 1 142 ? -9.125 -14.059 -0.076 1.00 98.25 142 PRO A N 1
ATOM 1129 C CA . PRO A 1 142 ? -8.801 -15.345 0.547 1.00 98.25 142 PRO A CA 1
ATOM 1130 C C . PRO A 1 142 ? -8.729 -15.286 2.074 1.00 98.25 142 PRO A C 1
ATOM 1132 O O . PRO A 1 142 ? -9.102 -16.249 2.742 1.00 98.25 142 PRO A O 1
ATOM 1135 N N . ILE A 1 143 ? -8.258 -14.172 2.638 1.00 98.44 143 ILE A N 1
ATOM 1136 C CA . ILE A 1 143 ? -8.263 -13.925 4.081 1.00 98.44 143 ILE A CA 1
ATOM 1137 C C . ILE A 1 143 ? -8.247 -12.425 4.361 1.00 98.44 143 ILE A C 1
ATOM 1139 O O . ILE A 1 143 ? -7.384 -11.718 3.855 1.00 98.44 143 ILE A O 1
ATOM 1143 N N . VAL A 1 144 ? -9.181 -11.917 5.154 1.00 98.31 144 VAL A N 1
ATOM 1144 C CA . VAL A 1 144 ? -9.279 -10.477 5.427 1.00 98.31 144 VAL A CA 1
ATOM 1145 C C . VAL A 1 144 ? -9.944 -10.219 6.767 1.00 98.31 144 VAL A C 1
ATOM 1147 O O . VAL A 1 144 ? -10.730 -11.034 7.249 1.00 98.31 144 VAL A O 1
ATOM 1150 N N . ARG A 1 145 ? -9.651 -9.066 7.358 1.00 98.12 145 ARG A N 1
ATOM 1151 C CA . ARG A 1 145 ? -10.388 -8.501 8.485 1.00 98.12 145 ARG A CA 1
ATOM 1152 C C . ARG A 1 145 ? -10.770 -7.077 8.111 1.00 98.12 145 ARG A C 1
ATOM 1154 O O . ARG A 1 145 ? -9.895 -6.314 7.716 1.00 98.12 145 ARG A O 1
ATOM 1161 N N . GLU A 1 146 ? -12.050 -6.730 8.212 1.00 98.75 146 GLU A N 1
ATOM 1162 C CA . GLU A 1 146 ? -12.443 -5.330 8.032 1.00 98.75 146 GLU A CA 1
ATOM 1163 C C . GLU A 1 146 ? -11.924 -4.477 9.197 1.00 98.75 146 GLU A C 1
ATOM 1165 O O . GLU A 1 146 ? -11.684 -4.976 10.302 1.00 98.75 146 GLU A O 1
ATOM 1170 N N . LYS A 1 147 ? -11.730 -3.181 8.944 1.00 98.69 147 LYS A N 1
ATOM 1171 C CA . LYS A 1 147 ? -11.158 -2.260 9.925 1.00 98.69 147 LYS A CA 1
ATOM 1172 C C . LYS A 1 147 ? -12.039 -2.173 11.180 1.00 98.69 147 LYS A C 1
ATOM 1174 O O . LYS A 1 147 ? -13.254 -2.029 11.048 1.00 98.69 147 LYS A O 1
ATOM 1179 N N . PRO A 1 148 ? -11.468 -2.209 12.398 1.00 98.56 148 PRO A N 1
ATOM 1180 C CA . PRO A 1 148 ? -12.209 -1.811 13.584 1.00 98.56 148 PRO A CA 1
ATOM 1181 C C . PRO A 1 148 ? -12.657 -0.349 13.499 1.00 98.56 148 PRO A C 1
ATOM 1183 O O . PRO A 1 148 ? -11.930 0.508 12.980 1.00 98.56 148 PRO A O 1
ATOM 1186 N N . PHE A 1 149 ? -13.830 -0.054 14.050 1.00 98.12 149 PHE A N 1
ATOM 1187 C CA . PHE A 1 149 ? -14.397 1.292 14.025 1.00 98.12 149 PHE A CA 1
ATOM 1188 C C . PHE A 1 149 ? -15.154 1.628 15.309 1.00 98.12 149 PHE A C 1
ATOM 1190 O O . PHE A 1 149 ? -15.647 0.754 16.026 1.00 98.12 149 PHE A O 1
ATOM 1197 N N . LEU A 1 150 ? -15.215 2.927 15.595 1.00 97.75 150 LEU A N 1
ATOM 1198 C CA . LEU A 1 150 ? -15.936 3.498 16.724 1.00 97.75 150 LEU A CA 1
ATOM 1199 C C . LEU A 1 150 ? -17.418 3.669 16.367 1.00 97.75 150 LEU A C 1
ATOM 1201 O O . LEU A 1 150 ? -17.745 4.127 15.272 1.00 97.75 150 LEU A O 1
ATOM 1205 N N . TYR A 1 151 ? -18.312 3.363 17.300 1.00 97.75 151 TYR A N 1
ATOM 1206 C CA . TYR A 1 151 ? -19.737 3.664 17.189 1.00 97.75 151 TYR A CA 1
ATOM 1207 C C . TYR A 1 151 ? -20.338 4.009 18.557 1.00 97.75 151 TYR A C 1
ATOM 1209 O O . TYR A 1 151 ? -19.723 3.757 19.596 1.00 97.75 151 TYR A O 1
ATOM 1217 N N . LEU A 1 152 ? -21.529 4.608 18.556 1.00 97.62 152 LEU A N 1
ATOM 1218 C CA . LEU A 1 152 ? -22.287 4.886 19.775 1.00 97.62 152 LEU A CA 1
ATOM 1219 C C . LEU A 1 152 ? -23.234 3.713 20.066 1.00 97.62 152 LEU A C 1
ATOM 1221 O O . LEU A 1 152 ? -24.042 3.347 19.211 1.00 97.62 152 LEU A O 1
ATOM 1225 N N . GLY A 1 153 ? -23.102 3.095 21.241 1.00 95.12 153 GLY A N 1
ATOM 1226 C CA . GLY A 1 153 ? -23.979 2.014 21.690 1.00 95.12 153 GLY A CA 1
ATOM 1227 C C . GLY A 1 153 ? -25.389 2.498 22.037 1.00 95.12 153 GLY A C 1
ATOM 1228 O O . GLY A 1 153 ? -25.618 3.691 22.224 1.00 95.12 153 GLY A O 1
ATOM 1229 N N . ASP A 1 154 ? -26.335 1.562 22.168 1.00 93.00 154 ASP A N 1
ATOM 1230 C CA . ASP A 1 154 ? -27.715 1.889 22.583 1.00 93.00 154 ASP A CA 1
ATOM 1231 C C . ASP A 1 154 ? -27.777 2.408 24.029 1.00 93.00 154 ASP A C 1
ATOM 1233 O O . ASP A 1 154 ? -28.749 3.041 24.427 1.00 93.00 154 ASP A O 1
ATOM 1237 N N . ASP A 1 155 ? -26.730 2.145 24.811 1.00 95.25 155 ASP A N 1
ATOM 1238 C CA . ASP A 1 155 ? -26.518 2.662 26.161 1.00 95.25 155 ASP A CA 1
ATOM 1239 C C . ASP A 1 155 ? -25.952 4.092 26.183 1.00 95.25 155 ASP A C 1
ATOM 1241 O O . ASP A 1 155 ? -25.720 4.638 27.257 1.00 95.25 155 ASP A O 1
ATOM 1245 N N . GLY A 1 156 ? -25.733 4.710 25.017 1.00 94.94 156 GLY A N 1
ATOM 1246 C CA . GLY A 1 156 ? -25.166 6.053 24.895 1.00 94.94 156 GLY A CA 1
ATOM 1247 C C . GLY A 1 156 ? -23.649 6.114 25.089 1.00 94.94 156 GLY A C 1
ATOM 1248 O O . GLY A 1 156 ? -23.082 7.204 25.072 1.00 94.94 156 GLY A O 1
ATOM 1249 N N . GLU A 1 157 ? -22.980 4.968 25.233 1.00 96.44 157 GLU A N 1
ATOM 1250 C CA . GLU A 1 157 ? -21.539 4.889 25.461 1.00 96.44 157 GLU A CA 1
ATOM 1251 C C . GLU A 1 157 ? -20.766 4.591 24.174 1.00 96.44 157 GLU A C 1
ATOM 1253 O O . GLU A 1 157 ? -21.242 3.919 23.254 1.00 96.44 157 GLU A O 1
ATOM 1258 N N . TYR A 1 158 ? -19.522 5.062 24.110 1.00 97.81 158 TYR A N 1
ATOM 1259 C CA . TYR A 1 158 ? -18.629 4.762 22.995 1.00 97.81 158 TYR A CA 1
ATOM 1260 C C . TYR A 1 158 ? -18.193 3.295 23.007 1.00 97.81 158 TYR A C 1
ATOM 1262 O O . TYR A 1 158 ? -17.691 2.767 24.007 1.00 97.81 158 TYR A O 1
ATOM 1270 N N . LYS A 1 159 ? -18.303 2.656 21.845 1.00 98.19 159 LYS A N 1
ATOM 1271 C CA . LYS A 1 159 ? -17.920 1.265 21.615 1.00 98.19 159 LYS A CA 1
ATOM 1272 C C . LYS A 1 159 ? -16.998 1.162 20.409 1.00 98.19 159 LYS A C 1
ATOM 1274 O O . LYS A 1 159 ? -17.104 1.935 19.462 1.00 98.19 159 LYS A O 1
ATOM 1279 N N . VAL A 1 160 ? -16.130 0.161 20.416 1.00 98.44 160 VAL A N 1
ATOM 1280 C CA . VAL A 1 160 ? -15.338 -0.242 19.254 1.00 98.44 160 VAL A CA 1
ATOM 1281 C C . VAL A 1 160 ? -15.856 -1.589 18.775 1.00 98.44 160 VAL A C 1
ATOM 1283 O O . VAL A 1 160 ? -15.855 -2.556 19.538 1.00 98.44 160 VAL A O 1
ATOM 1286 N N . PHE A 1 161 ? -16.296 -1.660 17.522 1.00 98.69 161 PHE A N 1
ATOM 1287 C CA . PHE A 1 161 ? -16.583 -2.931 16.871 1.00 98.69 161 PHE A CA 1
ATOM 1288 C C . PHE A 1 161 ? -15.318 -3.451 16.189 1.00 98.69 161 PHE A C 1
ATOM 1290 O O . PHE A 1 161 ? -14.637 -2.714 15.478 1.00 98.69 161 PHE A O 1
ATOM 1297 N N . VAL A 1 162 ? -15.001 -4.721 16.423 1.00 98.62 162 VAL A N 1
ATOM 1298 C CA . VAL A 1 162 ? -13.822 -5.417 15.905 1.00 98.62 162 VAL A CA 1
ATOM 1299 C C . VAL A 1 162 ? -14.312 -6.547 14.999 1.00 98.62 162 VAL A C 1
ATOM 1301 O O . VAL A 1 162 ? -14.683 -7.610 15.508 1.00 98.62 162 VAL A O 1
ATOM 1304 N N . PRO A 1 163 ? -14.350 -6.340 13.670 1.00 98.31 163 PRO A N 1
ATOM 1305 C CA . PRO A 1 163 ? -14.791 -7.364 12.730 1.00 98.31 163 PRO A CA 1
ATOM 1306 C C . PRO A 1 163 ? -13.961 -8.649 12.836 1.00 98.31 163 PRO A C 1
ATOM 1308 O O . PRO A 1 163 ? -12.748 -8.613 13.065 1.00 98.31 163 PRO A O 1
ATOM 1311 N N . ALA A 1 164 ? -14.611 -9.798 12.656 1.00 97.88 164 ALA A N 1
ATOM 1312 C CA . ALA A 1 164 ? -13.939 -11.091 12.618 1.00 97.88 164 ALA A CA 1
ATOM 1313 C C . ALA A 1 164 ? -13.131 -11.272 11.320 1.00 97.88 164 ALA A C 1
ATOM 1315 O O . ALA A 1 164 ? -13.430 -10.673 10.284 1.00 97.88 164 ALA A O 1
ATOM 1316 N N . VAL A 1 165 ? -12.123 -12.149 11.356 1.00 97.94 165 VAL A N 1
ATOM 1317 C CA . VAL A 1 165 ? -11.436 -12.596 10.135 1.00 97.94 165 VAL A CA 1
ATOM 1318 C C . VAL A 1 165 ? -12.413 -13.404 9.283 1.00 97.94 165 VAL A C 1
ATOM 1320 O O . VAL A 1 165 ? -13.037 -14.345 9.771 1.00 97.94 165 VAL A O 1
ATOM 1323 N N . ARG A 1 166 ? -12.498 -13.078 7.994 1.00 97.38 166 ARG A N 1
ATOM 1324 C CA . ARG A 1 166 ? -13.199 -13.867 6.979 1.00 97.38 166 ARG A CA 1
ATOM 1325 C C . ARG A 1 166 ? -12.190 -14.536 6.056 1.00 97.38 166 ARG A C 1
ATOM 1327 O O . ARG A 1 166 ? -11.105 -14.007 5.820 1.00 97.38 166 ARG A O 1
ATOM 1334 N N . LYS A 1 167 ? -12.558 -15.698 5.524 1.00 97.94 167 LYS A N 1
ATOM 1335 C CA . LYS A 1 167 ? -11.801 -16.415 4.494 1.00 97.94 167 LYS A CA 1
ATOM 1336 C C . LYS A 1 167 ? -12.665 -16.577 3.256 1.00 97.94 167 LYS A C 1
ATOM 1338 O O . LYS A 1 167 ? -13.873 -16.750 3.399 1.00 97.94 167 LYS A O 1
ATOM 1343 N N . ASN A 1 168 ? -12.038 -16.537 2.083 1.00 98.31 168 ASN A N 1
ATOM 1344 C CA . ASN A 1 168 ? -12.693 -16.680 0.777 1.00 98.31 168 ASN A CA 1
ATOM 1345 C C . ASN A 1 168 ? -13.977 -15.835 0.668 1.00 98.31 168 ASN A C 1
ATOM 1347 O O . ASN A 1 168 ? -15.028 -16.322 0.264 1.00 98.31 168 ASN A O 1
ATOM 1351 N N . SER A 1 169 ? -13.910 -14.584 1.124 1.00 98.50 169 SER A N 1
ATOM 1352 C CA . SER A 1 169 ? -15.081 -13.720 1.257 1.00 98.50 169 SER A CA 1
ATOM 1353 C C . SER A 1 169 ? -15.413 -12.993 -0.041 1.00 98.50 169 SER A C 1
ATOM 1355 O O . SER A 1 169 ? -14.504 -12.586 -0.764 1.00 98.50 169 SER A O 1
ATOM 1357 N N . THR A 1 170 ? -16.702 -12.727 -0.237 1.00 98.62 170 THR A N 1
ATOM 1358 C CA . THR A 1 170 ? -17.255 -11.899 -1.314 1.00 98.62 170 THR A CA 1
ATOM 1359 C C . THR A 1 170 ? -18.354 -11.009 -0.727 1.00 98.62 170 THR A C 1
ATOM 1361 O O . THR A 1 170 ? -19.117 -11.455 0.133 1.00 98.62 170 THR A O 1
ATOM 1364 N N . GLY A 1 171 ? -18.448 -9.762 -1.186 1.00 98.44 171 GLY A N 1
ATOM 1365 C CA . GLY A 1 171 ? -19.428 -8.775 -0.730 1.00 98.44 171 GLY A CA 1
ATOM 1366 C C . GLY A 1 171 ? -19.210 -8.249 0.696 1.00 98.44 171 GLY A C 1
ATOM 1367 O O . GLY A 1 171 ? -18.236 -8.580 1.390 1.00 98.44 171 GLY A O 1
ATOM 1368 N N . ILE A 1 172 ? -20.154 -7.409 1.116 1.00 98.62 172 ILE A N 1
ATOM 1369 C CA . ILE A 1 172 ? -20.118 -6.662 2.379 1.00 98.62 172 ILE A CA 1
ATOM 1370 C C . ILE A 1 172 ? -20.282 -7.552 3.623 1.00 98.62 172 ILE A C 1
ATOM 1372 O O . ILE A 1 172 ? -20.693 -8.711 3.549 1.00 98.62 172 ILE A O 1
ATOM 1376 N N . THR A 1 173 ? -19.944 -7.009 4.791 1.00 98.25 173 THR A N 1
ATOM 1377 C CA . THR A 1 173 ? -20.079 -7.646 6.113 1.00 98.25 173 THR A CA 1
ATOM 1378 C C . THR A 1 173 ? -21.369 -7.308 6.844 1.00 98.25 173 THR A C 1
ATOM 1380 O O . THR A 1 173 ? -21.678 -7.956 7.843 1.00 98.25 173 THR A O 1
ATOM 1383 N N . TRP A 1 174 ? -22.084 -6.280 6.401 1.00 98.38 174 TRP A N 1
ATOM 1384 C CA . TRP A 1 174 ? -23.160 -5.646 7.152 1.00 98.38 174 TRP A CA 1
ATOM 1385 C C . TRP A 1 174 ? -24.475 -5.648 6.383 1.00 98.38 174 TRP A C 1
ATOM 1387 O O . TRP A 1 174 ? -24.527 -5.868 5.179 1.00 98.38 174 TRP A O 1
ATOM 1397 N N . SER A 1 175 ? -25.559 -5.408 7.109 1.00 97.19 175 SER A N 1
ATOM 1398 C CA . SER A 1 175 ? -26.884 -5.122 6.553 1.00 97.19 175 SER A CA 1
ATOM 1399 C C . SER A 1 175 ? -27.607 -4.148 7.485 1.00 97.19 175 SER A C 1
ATOM 1401 O O . SER A 1 175 ? -27.029 -3.726 8.484 1.00 97.19 175 SER A O 1
ATOM 1403 N N . LYS A 1 176 ? -28.854 -3.781 7.172 1.00 93.88 176 LYS A N 1
ATOM 1404 C CA . LYS A 1 176 ? -29.612 -2.748 7.898 1.00 93.88 176 LYS A CA 1
ATOM 1405 C C . LYS A 1 176 ? -29.608 -2.911 9.420 1.00 93.88 176 LYS A C 1
ATOM 1407 O O . LYS A 1 176 ? -29.356 -1.942 10.121 1.00 93.88 176 LYS A O 1
ATOM 1412 N N . ASP A 1 177 ? -29.827 -4.127 9.905 1.00 93.12 177 ASP A N 1
ATOM 1413 C CA . ASP A 1 177 ? -29.971 -4.406 11.339 1.00 93.12 177 ASP A CA 1
ATOM 1414 C C . ASP A 1 177 ? -28.822 -5.278 11.878 1.00 93.12 177 ASP A C 1
ATOM 1416 O O . ASP A 1 177 ? -28.898 -5.836 12.972 1.00 93.12 177 ASP A O 1
ATOM 1420 N N . ASN A 1 178 ? -27.741 -5.427 11.104 1.00 96.50 178 ASN A N 1
ATOM 1421 C CA . ASN A 1 178 ? -26.615 -6.285 11.454 1.00 96.50 178 ASN A CA 1
ATOM 1422 C C . ASN A 1 178 ? -25.280 -5.586 11.172 1.00 96.50 178 ASN A C 1
ATOM 1424 O O . ASN A 1 178 ? -24.899 -5.375 10.019 1.00 96.50 178 ASN A O 1
ATOM 1428 N N . ILE A 1 179 ? -24.541 -5.293 12.245 1.00 96.88 179 ILE A N 1
ATOM 1429 C CA . ILE A 1 179 ? -23.189 -4.718 12.205 1.00 96.88 179 ILE A CA 1
ATOM 1430 C C . ILE A 1 179 ? -22.143 -5.679 11.601 1.00 96.88 179 ILE A C 1
ATOM 1432 O O . ILE A 1 179 ? -21.053 -5.255 11.222 1.00 96.88 179 ILE A O 1
ATOM 1436 N N . GLY A 1 180 ? -22.479 -6.955 11.443 1.00 97.50 180 GLY A N 1
ATOM 1437 C CA . GLY A 1 180 ? -21.603 -8.002 10.939 1.00 97.50 180 GLY A CA 1
ATOM 1438 C C . GLY A 1 180 ? -21.060 -8.890 12.054 1.00 97.50 180 GLY A C 1
ATOM 1439 O O . GLY A 1 180 ? -21.320 -8.688 13.239 1.00 97.50 180 GLY A O 1
ATOM 1440 N N . VAL A 1 181 ? -20.295 -9.911 11.669 1.00 98.19 181 VAL A N 1
ATOM 1441 C CA . VAL A 1 181 ? -19.676 -10.848 12.618 1.00 98.19 181 VAL A CA 1
ATOM 1442 C C . VAL A 1 181 ? -18.408 -10.224 13.197 1.00 98.19 181 VAL A C 1
ATOM 1444 O O . VAL A 1 181 ? -17.497 -9.849 12.459 1.00 98.19 181 VAL A O 1
ATOM 1447 N N . GLY A 1 182 ? -18.333 -10.131 14.522 1.00 97.56 182 GLY A N 1
ATOM 1448 C CA . GLY A 1 182 ? -17.210 -9.524 15.227 1.00 97.56 182 GLY A CA 1
ATOM 1449 C C . GLY A 1 182 ? -17.473 -9.395 16.721 1.00 97.56 182 GLY A C 1
ATOM 1450 O O . GLY A 1 182 ? -18.429 -9.963 17.248 1.00 97.56 182 GLY A O 1
ATOM 1451 N N . GLN A 1 183 ? -16.615 -8.642 17.401 1.00 97.88 183 GLN A N 1
ATOM 1452 C CA . GLN A 1 183 ? -16.715 -8.380 18.831 1.00 97.88 183 GLN A CA 1
ATOM 1453 C C . GLN A 1 183 ? -16.920 -6.888 19.093 1.00 97.88 183 GLN A C 1
ATOM 1455 O O . GLN A 1 183 ? -16.175 -6.054 18.587 1.00 97.88 183 GLN A O 1
ATOM 1460 N N . THR A 1 184 ? -17.881 -6.558 19.951 1.00 97.94 184 THR A N 1
ATOM 1461 C CA . THR A 1 184 ? -18.018 -5.216 20.526 1.00 97.94 184 THR A CA 1
ATOM 1462 C C . THR A 1 184 ? -17.177 -5.097 21.794 1.00 97.94 184 THR A C 1
ATOM 1464 O O . THR A 1 184 ? -17.204 -5.977 22.657 1.00 97.94 184 THR A O 1
ATOM 1467 N N . MET A 1 185 ? -16.454 -3.988 21.930 1.00 97.94 185 MET A N 1
ATOM 1468 C CA . MET A 1 185 ? -15.693 -3.634 23.126 1.00 97.94 185 MET A CA 1
ATOM 1469 C C . MET A 1 185 ? -16.074 -2.241 23.620 1.00 97.94 185 MET A C 1
ATOM 1471 O O . MET A 1 185 ? -16.196 -1.310 22.828 1.00 97.94 185 MET A O 1
ATOM 1475 N N . ASP A 1 186 ? -16.189 -2.074 24.936 1.00 97.81 186 ASP A N 1
ATOM 1476 C CA . ASP A 1 186 ? -16.288 -0.750 25.552 1.00 97.81 186 ASP A CA 1
ATOM 1477 C C . ASP A 1 186 ? -15.020 0.068 25.326 1.00 97.81 186 ASP A C 1
ATOM 1479 O O . ASP A 1 186 ? -13.907 -0.451 25.483 1.00 97.81 186 ASP A O 1
ATOM 1483 N N . ILE A 1 187 ? -15.170 1.375 25.078 1.00 97.19 187 ILE A N 1
ATOM 1484 C CA . ILE A 1 187 ? -14.018 2.281 24.987 1.00 97.19 187 ILE A CA 1
ATOM 1485 C C . ILE A 1 187 ? -13.178 2.275 26.275 1.00 97.19 187 ILE A C 1
ATOM 1487 O O . ILE A 1 187 ? -11.976 2.505 26.230 1.00 97.19 187 ILE A O 1
ATOM 1491 N N . SER A 1 188 ? -13.761 1.915 27.425 1.00 96.94 188 SER A N 1
ATOM 1492 C CA . SER A 1 188 ? -13.051 1.780 28.706 1.00 96.94 188 SER A CA 1
ATOM 1493 C C . SER A 1 188 ? -11.958 0.696 28.702 1.00 96.94 188 SER A C 1
ATOM 1495 O O . SER A 1 188 ? -11.063 0.701 29.558 1.00 96.94 188 SER A O 1
ATOM 1497 N N . LYS A 1 189 ? -11.981 -0.239 27.740 1.00 98.31 189 LYS A N 1
ATOM 1498 C CA . LYS A 1 189 ? -10.900 -1.214 27.498 1.00 98.31 189 LYS A CA 1
ATOM 1499 C C . LYS A 1 189 ? -9.695 -0.598 26.780 1.00 98.31 189 LYS A C 1
ATOM 1501 O O . LYS A 1 189 ? -8.622 -1.202 26.778 1.00 98.31 189 LYS A O 1
ATOM 1506 N N . PHE A 1 190 ? -9.852 0.602 26.232 1.00 98.75 190 PHE A N 1
ATOM 1507 C CA . PHE A 1 190 ? -8.814 1.360 25.555 1.00 98.75 190 PHE A CA 1
ATOM 1508 C C . PHE A 1 190 ? -8.235 2.430 26.482 1.00 98.75 190 PHE A C 1
ATOM 1510 O O . PHE A 1 190 ? -8.907 2.988 27.348 1.00 98.75 190 PHE A O 1
ATOM 1517 N N . TYR A 1 191 ? -6.955 2.709 26.297 1.00 98.81 191 TYR A N 1
ATOM 1518 C CA . TYR A 1 191 ? -6.329 3.941 26.724 1.00 98.81 191 TYR A CA 1
ATOM 1519 C C . TYR A 1 191 ? -6.520 4.968 25.611 1.00 98.81 191 TYR A C 1
ATOM 1521 O O . TYR A 1 191 ? -6.029 4.764 24.499 1.00 98.81 191 TYR A O 1
ATOM 1529 N N . VAL A 1 192 ? -7.272 6.030 25.898 1.00 98.69 192 VAL A N 1
ATOM 1530 C CA . VAL A 1 192 ? -7.534 7.112 24.943 1.00 98.69 192 VAL A CA 1
ATOM 1531 C C . VAL A 1 192 ? -6.375 8.098 25.020 1.00 98.69 192 VAL A C 1
ATOM 1533 O O . VAL A 1 192 ? -6.368 8.977 25.881 1.00 98.69 192 VAL A O 1
ATOM 1536 N N . ALA A 1 193 ? -5.385 7.899 24.155 1.00 98.75 193 ALA A N 1
ATOM 1537 C CA . ALA A 1 193 ? -4.204 8.743 24.083 1.00 98.75 193 ALA A CA 1
ATOM 1538 C C . ALA A 1 193 ? -4.554 10.087 23.436 1.00 98.75 193 ALA A C 1
ATOM 1540 O O . ALA A 1 193 ? -5.280 10.114 22.437 1.00 98.75 193 ALA A O 1
ATOM 1541 N N . LYS A 1 194 ? -4.024 11.177 23.998 1.00 98.62 194 LYS A N 1
ATOM 1542 C CA . LYS A 1 194 ? -4.213 12.548 23.511 1.00 98.62 194 LYS A CA 1
ATOM 1543 C C . LYS A 1 194 ? -2.884 13.219 23.201 1.00 98.62 194 LYS A C 1
ATOM 1545 O O . LYS A 1 194 ? -1.935 13.149 23.984 1.00 98.62 194 LYS A O 1
ATOM 1550 N N . GLU A 1 195 ? -2.835 13.899 22.063 1.00 97.62 195 GLU A N 1
ATOM 1551 C CA . GLU A 1 195 ? -1.692 14.722 21.676 1.00 97.62 195 GLU A CA 1
ATOM 1552 C C . GLU A 1 195 ? -1.450 15.836 22.713 1.00 97.62 195 GLU A C 1
ATOM 1554 O O . GLU A 1 195 ? -2.375 16.274 23.400 1.00 97.62 195 GLU A O 1
ATOM 1559 N N . GLY A 1 196 ? -0.183 16.204 22.917 1.00 96.56 196 GLY A N 1
ATOM 1560 C CA . GLY A 1 196 ? 0.234 17.188 23.922 1.00 96.56 196 GLY A CA 1
ATOM 1561 C C . GLY A 1 196 ? 0.191 16.705 25.380 1.00 96.56 196 GLY A C 1
ATOM 1562 O O . GLY A 1 196 ? 0.742 17.375 26.251 1.00 96.56 196 GLY A O 1
ATOM 1563 N N . VAL A 1 197 ? -0.415 15.544 25.657 1.00 97.88 197 VAL A N 1
ATOM 1564 C CA . VAL A 1 197 ? -0.532 14.963 27.008 1.00 97.88 197 VAL A CA 1
ATOM 1565 C C . VAL A 1 197 ? 0.239 13.652 27.116 1.00 97.88 197 VAL A C 1
ATOM 1567 O O . VAL A 1 197 ? 1.003 13.448 28.060 1.00 97.88 197 VAL A O 1
ATOM 1570 N N . ASP A 1 198 ? 0.035 12.753 26.156 1.00 98.44 198 ASP A N 1
ATOM 1571 C CA . ASP A 1 198 ? 0.575 11.403 26.204 1.00 98.44 198 ASP A CA 1
ATOM 1572 C C . ASP A 1 198 ? 1.937 11.266 25.534 1.00 98.44 198 ASP A C 1
ATOM 1574 O O . ASP A 1 198 ? 2.194 11.800 24.458 1.00 98.44 198 ASP A O 1
ATOM 1578 N N . THR A 1 199 ? 2.802 10.485 26.175 1.00 98.25 199 THR A N 1
ATOM 1579 C CA . THR A 1 199 ? 4.163 10.179 25.719 1.00 98.25 199 THR A CA 1
ATOM 1580 C C . THR A 1 199 ? 4.268 8.705 25.354 1.00 98.25 199 THR A C 1
ATOM 1582 O O . THR A 1 199 ? 3.413 7.892 25.730 1.00 98.25 199 THR A O 1
ATOM 1585 N N . ALA A 1 200 ? 5.355 8.300 24.692 1.00 98.50 200 ALA A N 1
ATOM 1586 C CA . ALA A 1 200 ? 5.567 6.877 24.452 1.00 98.50 200 ALA A CA 1
ATOM 1587 C C . ALA A 1 200 ? 5.662 6.100 25.779 1.00 98.50 200 ALA A C 1
ATOM 1589 O O . ALA A 1 200 ? 5.235 4.948 25.856 1.00 98.50 200 ALA A O 1
ATOM 1590 N N . ALA A 1 201 ? 6.172 6.709 26.854 1.00 98.56 201 ALA A N 1
ATOM 1591 C CA . ALA A 1 201 ? 6.175 6.120 28.190 1.00 98.56 201 ALA A CA 1
ATOM 1592 C C . ALA A 1 201 ? 4.765 5.843 28.748 1.00 98.56 201 ALA A C 1
ATOM 1594 O O . ALA A 1 201 ? 4.538 4.737 29.249 1.00 98.56 201 ALA A O 1
ATOM 1595 N N . THR A 1 202 ? 3.824 6.793 28.663 1.00 98.62 202 THR A N 1
ATOM 1596 C CA . THR A 1 202 ? 2.456 6.601 29.190 1.00 98.62 202 THR A CA 1
ATOM 1597 C C . THR A 1 202 ? 1.693 5.555 28.382 1.00 98.62 202 THR A C 1
ATOM 1599 O O . THR A 1 202 ? 1.089 4.649 28.962 1.00 98.62 202 THR A O 1
ATOM 1602 N N . ILE A 1 203 ? 1.822 5.592 27.054 1.00 98.88 203 ILE A N 1
ATOM 1603 C CA . ILE A 1 203 ? 1.212 4.616 26.140 1.00 98.88 203 ILE A CA 1
ATOM 1604 C C . ILE A 1 203 ? 1.762 3.207 26.404 1.00 98.88 203 ILE A C 1
ATOM 1606 O O . ILE A 1 203 ? 0.998 2.259 26.594 1.00 98.88 203 ILE A O 1
ATOM 1610 N N . ASN A 1 204 ? 3.085 3.052 26.504 1.00 98.88 204 ASN A N 1
ATOM 1611 C CA . ASN A 1 204 ? 3.709 1.762 26.815 1.00 98.88 204 ASN A CA 1
ATOM 1612 C C . ASN A 1 204 ? 3.310 1.233 28.202 1.00 98.88 204 ASN A C 1
ATOM 1614 O O . ASN A 1 204 ? 3.143 0.025 28.387 1.00 98.88 204 ASN A O 1
ATOM 1618 N N . ALA A 1 205 ? 3.123 2.114 29.189 1.00 98.81 205 ALA A N 1
ATOM 1619 C CA . ALA A 1 205 ? 2.626 1.720 30.504 1.00 98.81 205 ALA A CA 1
ATOM 1620 C C . ALA A 1 205 ? 1.172 1.216 30.444 1.00 98.81 205 ALA A C 1
ATOM 1622 O O . ALA A 1 205 ? 0.832 0.261 31.146 1.00 98.81 205 ALA A O 1
ATOM 1623 N N . ALA A 1 206 ? 0.326 1.812 29.599 1.00 98.81 206 ALA A N 1
ATOM 1624 C CA . ALA A 1 206 ? -1.035 1.338 29.362 1.00 98.81 206 ALA A CA 1
ATOM 1625 C C . ALA A 1 206 ? -1.052 -0.033 28.666 1.00 98.81 206 ALA A C 1
ATOM 1627 O O . ALA A 1 206 ? -1.739 -0.945 29.135 1.00 98.81 206 ALA A O 1
ATOM 1628 N N . LEU A 1 207 ? -0.225 -0.219 27.631 1.00 98.81 207 LEU A N 1
ATOM 1629 C CA . LEU A 1 207 ? -0.028 -1.513 26.965 1.00 98.81 207 LEU A CA 1
ATOM 1630 C C . LEU A 1 207 ? 0.407 -2.598 27.956 1.00 98.81 207 LEU A C 1
ATOM 1632 O O . LEU A 1 207 ? -0.164 -3.687 27.976 1.00 98.81 207 LEU A O 1
ATOM 1636 N N . LYS A 1 208 ? 1.362 -2.291 28.846 1.00 98.50 208 LYS A N 1
ATOM 1637 C CA . LYS A 1 208 ? 1.820 -3.215 29.899 1.00 98.50 208 LYS A CA 1
ATOM 1638 C C . LYS A 1 208 ? 0.697 -3.622 30.861 1.00 98.50 208 LYS A C 1
ATOM 1640 O O . LYS A 1 208 ? 0.715 -4.736 31.373 1.00 98.50 208 LYS A O 1
ATOM 1645 N N . LYS A 1 209 ? -0.286 -2.746 31.089 1.00 98.38 209 LYS A N 1
ATOM 1646 C CA . LYS A 1 209 ? -1.491 -3.023 31.894 1.00 98.38 209 LYS A CA 1
ATOM 1647 C C . LYS A 1 209 ? -2.589 -3.765 31.112 1.00 98.38 209 LYS A C 1
ATOM 1649 O O . LYS A 1 209 ? -3.681 -3.946 31.642 1.00 98.38 209 LYS A O 1
ATOM 1654 N N . GLY A 1 210 ? -2.327 -4.173 29.868 1.00 98.19 210 GLY A N 1
ATOM 1655 C CA . GLY A 1 210 ? -3.275 -4.907 29.028 1.00 98.19 210 GLY A CA 1
ATOM 1656 C C . GLY A 1 210 ? -4.363 -4.037 28.395 1.00 98.19 210 GLY A C 1
ATOM 1657 O O . GLY A 1 210 ? -5.403 -4.562 28.005 1.00 98.19 210 GLY A O 1
ATOM 1658 N N . LYS A 1 211 ? -4.166 -2.713 28.317 1.00 98.69 211 LYS A N 1
ATOM 1659 C CA . LYS A 1 211 ? -5.079 -1.826 27.583 1.00 98.69 211 LYS A CA 1
ATOM 1660 C C . LYS A 1 211 ? -4.808 -1.903 26.083 1.00 98.69 211 LYS A C 1
ATOM 1662 O O . LYS A 1 211 ? -3.657 -1.941 25.657 1.00 98.69 211 LYS A O 1
ATOM 1667 N N . ASN A 1 212 ? -5.881 -1.825 25.306 1.00 98.88 212 ASN A N 1
ATOM 1668 C CA . ASN A 1 212 ? -5.814 -1.414 23.906 1.00 98.88 212 ASN A CA 1
ATOM 1669 C C . ASN A 1 212 ? -5.507 0.086 23.821 1.00 98.88 212 ASN A C 1
ATOM 1671 O O . ASN A 1 212 ? -5.663 0.789 24.819 1.00 98.88 212 ASN A O 1
ATOM 1675 N N . ILE A 1 213 ? -5.127 0.605 22.656 1.00 98.88 213 ILE A N 1
ATOM 1676 C CA . ILE A 1 213 ? -4.835 2.035 22.479 1.00 98.88 213 ILE A CA 1
ATOM 1677 C C . ILE A 1 213 ? -5.782 2.643 21.449 1.00 98.88 213 ILE A C 1
ATOM 1679 O O . ILE A 1 213 ? -5.976 2.098 20.364 1.00 98.88 213 ILE A O 1
ATOM 1683 N N . PHE A 1 214 ? -6.371 3.781 21.795 1.00 98.81 214 PHE A N 1
ATOM 1684 C CA . PHE A 1 214 ? -7.146 4.607 20.882 1.00 98.81 214 PHE A CA 1
ATOM 1685 C C . PHE A 1 214 ? -6.472 5.975 20.795 1.00 98.81 214 PHE A C 1
ATOM 1687 O O . PHE A 1 214 ? -6.437 6.706 21.782 1.00 98.81 214 PHE A O 1
ATOM 1694 N N . PHE A 1 215 ? -5.925 6.317 19.635 1.00 98.88 215 PHE A N 1
ATOM 1695 C CA . PHE A 1 215 ? -5.341 7.627 19.383 1.00 98.88 215 PHE A CA 1
ATOM 1696 C C . PHE A 1 215 ? -6.416 8.588 18.882 1.00 98.88 215 PHE A C 1
ATOM 1698 O O . PHE A 1 215 ? -7.027 8.372 17.827 1.00 98.88 215 PHE A O 1
ATOM 1705 N N . THR A 1 216 ? -6.626 9.676 19.622 1.00 98.62 216 THR A N 1
ATOM 1706 C CA . THR A 1 216 ? -7.389 10.814 19.099 1.00 98.62 216 THR A CA 1
ATOM 1707 C C . THR A 1 216 ? -6.592 11.518 17.994 1.00 98.62 216 THR A C 1
ATOM 1709 O O . THR A 1 216 ? -5.366 11.353 17.943 1.00 98.62 216 THR A O 1
ATOM 1712 N N . PRO A 1 217 ? -7.234 12.326 17.133 1.00 98.56 217 PRO A N 1
ATOM 1713 C CA . PRO A 1 217 ? -6.526 13.078 16.099 1.00 98.56 217 PRO A CA 1
ATOM 1714 C C . PRO A 1 217 ? -5.406 13.941 16.696 1.00 98.56 217 PRO A C 1
ATOM 1716 O O . PRO A 1 217 ? -5.603 14.577 17.732 1.00 98.56 217 PRO A O 1
ATOM 1719 N N . GLY A 1 218 ? -4.234 13.938 16.060 1.00 98.25 218 GLY A N 1
ATOM 1720 C CA . GLY A 1 218 ? -3.056 14.677 16.519 1.00 98.25 218 GLY A CA 1
ATOM 1721 C C . GLY A 1 218 ? -1.734 14.071 16.042 1.00 98.25 218 GLY A C 1
ATOM 1722 O O . GLY A 1 218 ? -1.705 12.971 15.488 1.00 98.25 218 GLY A O 1
ATOM 1723 N N . ILE A 1 219 ? -0.637 14.798 16.263 1.00 97.94 219 ILE A N 1
ATOM 1724 C CA . ILE A 1 219 ? 0.734 14.400 15.918 1.00 97.94 219 ILE A CA 1
ATOM 1725 C C . ILE A 1 219 ? 1.505 14.055 17.201 1.00 97.94 219 ILE A C 1
ATOM 1727 O O . ILE A 1 219 ? 1.928 14.932 17.947 1.00 97.94 219 ILE A O 1
ATOM 1731 N N . TYR A 1 220 ? 1.732 12.769 17.445 1.00 98.50 220 TYR A N 1
ATOM 1732 C CA . TYR A 1 220 ? 2.379 12.246 18.644 1.00 98.50 220 TYR A CA 1
ATOM 1733 C C . TYR A 1 220 ? 3.884 12.108 18.420 1.00 98.50 220 TYR A C 1
ATOM 1735 O O . TYR A 1 220 ? 4.330 11.242 17.667 1.00 98.50 220 TYR A O 1
ATOM 1743 N N . LYS A 1 221 ? 4.681 12.940 19.097 1.00 96.75 221 LYS A N 1
ATOM 1744 C CA . LYS A 1 221 ? 6.147 12.831 19.095 1.00 96.75 221 LYS A CA 1
ATOM 1745 C C . LYS A 1 221 ? 6.592 11.808 20.138 1.00 96.75 221 LYS A C 1
ATOM 1747 O O . LYS A 1 221 ? 6.347 11.986 21.326 1.00 96.75 221 LYS A O 1
ATOM 1752 N N . LEU A 1 222 ? 7.255 10.748 19.689 1.00 97.88 222 LEU A N 1
ATOM 1753 C CA . LEU A 1 222 ? 7.560 9.568 20.494 1.00 97.88 222 LEU A CA 1
ATOM 1754 C C . LEU A 1 222 ? 9.054 9.494 20.813 1.00 97.88 222 LEU A C 1
ATOM 1756 O O . LEU A 1 222 ? 9.882 9.220 19.941 1.00 97.88 222 LEU A O 1
ATOM 1760 N N . GLU A 1 223 ? 9.403 9.694 22.082 1.00 97.00 223 GLU A N 1
ATOM 1761 C CA . GLU A 1 223 ? 10.783 9.667 22.584 1.00 97.00 223 GLU A CA 1
ATOM 1762 C C . GLU A 1 223 ? 11.419 8.265 22.574 1.00 97.00 223 GLU A C 1
ATOM 1764 O O . GLU A 1 223 ? 12.623 8.111 22.757 1.00 97.00 223 GLU A O 1
ATOM 1769 N N . LYS A 1 224 ? 10.602 7.232 22.361 1.00 97.69 224 LYS A N 1
ATOM 1770 C CA . LYS A 1 224 ? 10.975 5.824 22.171 1.00 97.69 224 LYS A CA 1
ATOM 1771 C C . LYS A 1 224 ? 9.847 5.104 21.426 1.00 97.69 224 LYS A C 1
ATOM 1773 O O . LYS A 1 224 ? 8.730 5.622 21.408 1.00 97.69 224 LYS A O 1
ATOM 1778 N N . PRO A 1 225 ? 10.081 3.911 20.859 1.00 98.50 225 PRO A N 1
ATOM 1779 C CA . PRO A 1 225 ? 9.016 3.168 20.203 1.00 98.50 225 PRO A CA 1
ATOM 1780 C C . PRO A 1 225 ? 7.848 2.855 21.147 1.00 98.50 225 PRO A C 1
ATOM 1782 O O . PRO A 1 225 ? 8.039 2.508 22.320 1.00 98.50 225 PRO A O 1
ATOM 1785 N N . ILE A 1 226 ? 6.628 2.904 20.617 1.00 98.81 226 ILE A N 1
ATOM 1786 C CA . ILE A 1 226 ? 5.497 2.185 21.204 1.00 98.81 226 ILE A CA 1
ATOM 1787 C C . ILE A 1 226 ? 5.755 0.695 20.967 1.00 98.81 226 ILE A C 1
ATOM 1789 O O . ILE A 1 226 ? 5.779 0.241 19.824 1.00 98.81 226 ILE A O 1
ATOM 1793 N N . HIS A 1 227 ? 5.999 -0.060 22.036 1.00 98.62 227 HIS A N 1
ATOM 1794 C CA . HIS A 1 227 ? 6.388 -1.466 21.971 1.00 98.62 227 HIS A CA 1
ATOM 1795 C C . HIS A 1 227 ? 5.228 -2.359 22.405 1.00 98.62 227 HIS A C 1
ATOM 1797 O O . HIS A 1 227 ? 4.907 -2.478 23.590 1.00 98.62 227 HIS A O 1
ATOM 1803 N N . VAL A 1 228 ? 4.602 -3.002 21.427 1.00 98.75 228 VAL A N 1
ATOM 1804 C CA . VAL A 1 228 ? 3.419 -3.840 21.616 1.00 98.75 228 VAL A CA 1
ATOM 1805 C C . VAL A 1 228 ? 3.846 -5.288 21.808 1.00 98.75 228 VAL A C 1
ATOM 1807 O O . VAL A 1 228 ? 4.296 -5.934 20.868 1.00 98.75 228 VAL A O 1
ATOM 1810 N N . LYS A 1 229 ? 3.699 -5.793 23.036 1.00 98.12 229 LYS A N 1
ATOM 1811 C CA . LYS A 1 229 ? 4.172 -7.135 23.430 1.00 98.12 229 LYS A CA 1
ATOM 1812 C C . LYS A 1 229 ? 3.062 -8.161 23.631 1.00 98.12 229 LYS A C 1
ATOM 1814 O O . LYS A 1 229 ? 3.311 -9.361 23.640 1.00 98.12 229 LYS A O 1
ATOM 1819 N N . ASN A 1 230 ? 1.838 -7.692 23.857 1.00 97.94 230 ASN A N 1
ATOM 1820 C CA . ASN A 1 230 ? 0.729 -8.538 24.281 1.00 97.94 230 ASN A CA 1
ATOM 1821 C C . ASN A 1 230 ? -0.108 -8.970 23.078 1.00 97.94 230 ASN A C 1
ATOM 1823 O O . ASN A 1 230 ? -0.544 -8.126 22.294 1.00 97.94 230 ASN A O 1
ATOM 1827 N N . ALA A 1 231 ? -0.381 -10.270 22.969 1.00 97.56 231 ALA A N 1
ATOM 1828 C CA . ALA A 1 231 ? -1.300 -10.798 21.964 1.00 97.56 231 ALA A CA 1
ATOM 1829 C C . ALA A 1 231 ? -2.687 -10.144 22.082 1.00 97.56 231 ALA A C 1
ATOM 1831 O O . ALA A 1 231 ? -3.089 -9.727 23.170 1.00 97.56 231 ALA A O 1
ATOM 1832 N N . ASN A 1 232 ? -3.442 -10.114 20.981 1.00 97.88 232 ASN A N 1
ATOM 1833 C CA . ASN A 1 232 ? -4.791 -9.529 20.908 1.00 97.88 232 ASN A CA 1
ATOM 1834 C C . ASN A 1 232 ? -4.874 -8.014 21.177 1.00 97.88 232 ASN A C 1
ATOM 1836 O O . ASN A 1 232 ? -5.971 -7.496 21.380 1.00 97.88 232 ASN A O 1
ATOM 1840 N N . THR A 1 233 ? -3.745 -7.300 21.202 1.00 98.81 233 THR A N 1
ATOM 1841 C CA . THR A 1 233 ? -3.760 -5.845 21.388 1.00 98.81 233 THR A CA 1
ATOM 1842 C C . THR A 1 233 ? -4.323 -5.159 20.147 1.00 98.81 233 THR A C 1
ATOM 1844 O O . THR A 1 233 ? -3.909 -5.437 19.020 1.00 98.81 233 THR A O 1
ATOM 1847 N N . ILE A 1 234 ? -5.229 -4.213 20.378 1.00 98.88 234 ILE A N 1
ATOM 1848 C CA . ILE A 1 234 ? -5.855 -3.384 19.352 1.00 98.88 234 ILE A CA 1
ATOM 1849 C C . ILE A 1 234 ? -5.346 -1.952 19.494 1.00 98.88 234 ILE A C 1
ATOM 1851 O O . ILE A 1 234 ? -5.373 -1.375 20.583 1.00 98.88 234 ILE A O 1
ATOM 1855 N N . ILE A 1 235 ? -4.898 -1.375 18.387 1.00 98.94 235 ILE A N 1
ATOM 1856 C CA . ILE A 1 235 ? -4.438 0.003 18.277 1.00 98.94 235 ILE A CA 1
ATOM 1857 C C . ILE A 1 235 ? -5.180 0.656 17.118 1.00 98.94 235 ILE A C 1
ATOM 1859 O O . ILE A 1 235 ? -5.076 0.204 15.979 1.00 98.94 235 ILE A O 1
ATOM 1863 N N . ILE A 1 236 ? -5.932 1.715 17.404 1.00 98.69 236 ILE A N 1
ATOM 1864 C CA . ILE A 1 236 ? -6.726 2.431 16.400 1.00 98.69 236 ILE A CA 1
ATOM 1865 C C . ILE A 1 236 ? -6.391 3.915 16.470 1.00 98.69 236 ILE A C 1
ATOM 1867 O O . ILE A 1 236 ? -6.361 4.489 17.557 1.00 98.69 236 ILE A O 1
ATOM 1871 N N . GLY A 1 237 ? -6.163 4.527 15.315 1.00 98.38 237 GLY A N 1
ATOM 1872 C CA . GLY A 1 237 ? -6.114 5.969 15.135 1.00 98.38 237 GLY A CA 1
ATOM 1873 C C . GLY A 1 237 ? -7.365 6.498 14.446 1.00 98.38 237 GLY A C 1
ATOM 1874 O O . GLY A 1 237 ? -8.005 5.814 13.646 1.00 98.38 237 GLY A O 1
ATOM 1875 N N . THR A 1 238 ? -7.717 7.739 14.766 1.00 96.25 238 THR A N 1
ATOM 1876 C CA . THR A 1 238 ? -8.772 8.492 14.077 1.00 96.25 238 THR A CA 1
ATOM 1877 C C . THR A 1 238 ? -8.243 9.845 13.631 1.00 96.25 238 THR A C 1
ATOM 1879 O O . THR A 1 238 ? -7.278 10.351 14.201 1.00 96.25 238 THR A O 1
ATOM 1882 N N . GLY A 1 239 ? -8.847 10.414 12.582 1.00 96.19 239 GLY A N 1
ATOM 1883 C CA . GLY A 1 239 ? -8.448 11.717 12.040 1.00 96.19 239 GLY A CA 1
ATOM 1884 C C . GLY A 1 239 ? -6.962 11.800 11.686 1.00 96.19 239 GLY A C 1
ATOM 1885 O O . GLY A 1 239 ? -6.340 12.819 11.961 1.00 96.19 239 GLY A O 1
ATOM 1886 N N . LEU A 1 240 ? -6.403 10.711 11.135 1.00 95.19 240 LEU A N 1
ATOM 1887 C CA . LEU A 1 240 ? -4.981 10.581 10.794 1.00 95.19 240 LEU A CA 1
ATOM 1888 C C . LEU A 1 240 ? -4.048 10.860 11.973 1.00 95.19 240 LEU A C 1
ATOM 1890 O O . LEU A 1 240 ? -3.057 11.581 11.843 1.00 95.19 240 LEU A O 1
ATOM 1894 N N . ALA A 1 241 ? -4.358 10.273 13.131 1.00 98.62 241 ALA A N 1
ATOM 1895 C CA . ALA A 1 241 ? -3.416 10.230 14.237 1.00 98.62 241 ALA A CA 1
ATOM 1896 C C . ALA A 1 241 ? -2.031 9.801 13.720 1.00 98.62 241 ALA A C 1
ATOM 1898 O O . ALA A 1 241 ? -1.863 8.727 13.133 1.00 98.62 241 ALA A O 1
ATOM 1899 N N . THR A 1 242 ? -1.066 10.702 13.881 1.00 98.62 242 THR A N 1
ATOM 1900 C CA . THR A 1 242 ? 0.247 10.620 13.247 1.00 98.62 242 THR A CA 1
ATOM 1901 C C . THR A 1 242 ? 1.291 10.331 14.308 1.00 98.62 242 THR A C 1
ATOM 1903 O O . THR A 1 242 ? 1.424 11.079 15.273 1.00 98.62 242 THR A O 1
ATOM 1906 N N . LEU A 1 243 ? 2.038 9.247 14.142 1.00 98.69 243 LEU A N 1
ATOM 1907 C CA . LEU A 1 243 ? 3.092 8.820 15.047 1.00 98.69 243 LEU A CA 1
ATOM 1908 C C . LEU A 1 243 ? 4.448 9.210 14.472 1.00 98.69 243 LEU A C 1
ATOM 1910 O O . LEU A 1 243 ? 4.823 8.797 13.375 1.00 98.69 243 LEU A O 1
ATOM 1914 N N . VAL A 1 244 ? 5.189 9.994 15.244 1.00 97.06 244 VAL A N 1
ATOM 1915 C CA . VAL A 1 244 ? 6.450 10.592 14.825 1.00 97.06 244 VAL A CA 1
ATOM 1916 C C . VAL A 1 244 ? 7.576 10.078 15.718 1.00 97.06 244 VAL A C 1
ATOM 1918 O O . VAL A 1 244 ? 7.583 10.393 16.912 1.00 97.06 244 VAL A O 1
ATOM 1921 N N . PRO A 1 245 ? 8.556 9.317 15.198 1.00 96.31 245 PRO A N 1
ATOM 1922 C CA . PRO A 1 245 ? 9.694 8.900 15.9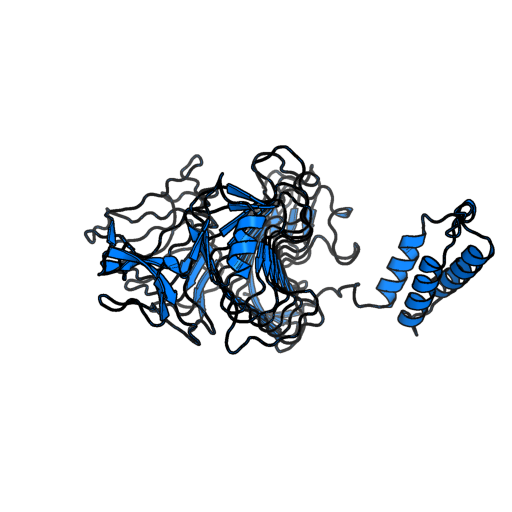96 1.00 96.31 245 PRO A CA 1
ATOM 1923 C C . PRO A 1 245 ? 10.607 10.099 16.262 1.00 96.31 245 PRO A C 1
ATOM 1925 O O . PRO A 1 245 ? 11.240 10.651 15.362 1.00 96.31 245 PRO A O 1
ATOM 1928 N N . ASN A 1 246 ? 10.703 10.479 17.533 1.00 94.69 246 ASN A N 1
ATOM 1929 C CA . ASN A 1 246 ? 11.721 11.385 18.055 1.00 94.69 246 ASN A CA 1
ATOM 1930 C C . ASN A 1 246 ? 12.843 10.573 18.731 1.00 94.69 246 ASN A C 1
ATOM 1932 O O . ASN A 1 246 ? 13.260 10.862 19.850 1.00 94.69 246 ASN A O 1
ATOM 1936 N N . ASN A 1 247 ? 13.243 9.492 18.060 1.00 94.12 247 ASN A N 1
ATOM 1937 C CA . ASN A 1 247 ? 14.259 8.521 18.446 1.00 94.12 247 ASN A CA 1
ATOM 1938 C C . ASN A 1 247 ? 14.849 7.893 17.169 1.00 94.12 247 ASN A C 1
ATOM 1940 O O . ASN A 1 247 ? 14.297 8.073 16.085 1.00 94.12 247 ASN A O 1
ATOM 1944 N N . ASN A 1 248 ? 15.935 7.131 17.294 1.00 94.56 248 ASN A N 1
ATOM 1945 C CA . ASN A 1 248 ? 16.662 6.574 16.148 1.00 94.56 248 ASN A CA 1
ATOM 1946 C C . ASN A 1 248 ? 16.238 5.152 15.736 1.00 94.56 248 ASN A C 1
ATOM 1948 O O . ASN A 1 248 ? 16.890 4.545 14.893 1.00 94.56 248 ASN A O 1
ATOM 1952 N N . THR A 1 249 ? 15.185 4.593 16.337 1.00 95.38 249 THR A N 1
ATOM 1953 C CA . THR A 1 249 ? 14.781 3.200 16.103 1.00 95.38 249 THR A CA 1
ATOM 1954 C C . THR A 1 249 ? 13.494 3.120 15.293 1.00 95.38 249 THR A C 1
ATOM 1956 O O . THR A 1 249 ? 13.542 2.719 14.133 1.00 95.38 249 THR A O 1
ATOM 1959 N N . ALA A 1 250 ? 12.356 3.471 15.904 1.00 97.88 250 ALA A N 1
ATOM 1960 C CA . ALA A 1 250 ? 11.038 3.394 15.280 1.00 97.88 250 ALA A CA 1
ATOM 1961 C C . ALA A 1 250 ? 9.973 4.194 16.035 1.00 97.88 250 ALA A C 1
ATOM 1963 O O . ALA A 1 250 ? 10.134 4.538 17.210 1.00 97.88 250 ALA A O 1
ATOM 1964 N N . ALA A 1 251 ? 8.843 4.454 15.374 1.00 98.56 251 ALA A N 1
ATOM 1965 C CA . ALA A 1 251 ? 7.652 4.960 16.050 1.00 98.56 251 ALA A CA 1
ATOM 1966 C C . ALA A 1 251 ? 6.924 3.822 16.780 1.00 98.56 251 ALA A C 1
ATOM 1968 O O . ALA A 1 251 ? 6.488 3.987 17.920 1.00 98.56 251 ALA A O 1
ATOM 1969 N N . MET A 1 252 ? 6.842 2.644 16.156 1.00 98.88 252 MET A N 1
ATOM 1970 C CA . MET A 1 252 ? 6.187 1.475 16.737 1.00 98.88 252 MET A CA 1
ATOM 1971 C C . MET A 1 252 ? 6.920 0.178 16.391 1.00 98.88 252 MET A C 1
ATOM 1973 O O . MET A 1 252 ? 7.378 -0.023 15.265 1.00 98.88 252 MET A O 1
ATOM 1977 N N . ILE A 1 253 ? 7.004 -0.713 17.378 1.00 98.81 253 ILE A N 1
ATOM 1978 C CA . ILE A 1 253 ? 7.512 -2.077 17.237 1.00 98.81 253 ILE A CA 1
ATOM 1979 C C . ILE A 1 253 ? 6.441 -3.029 17.753 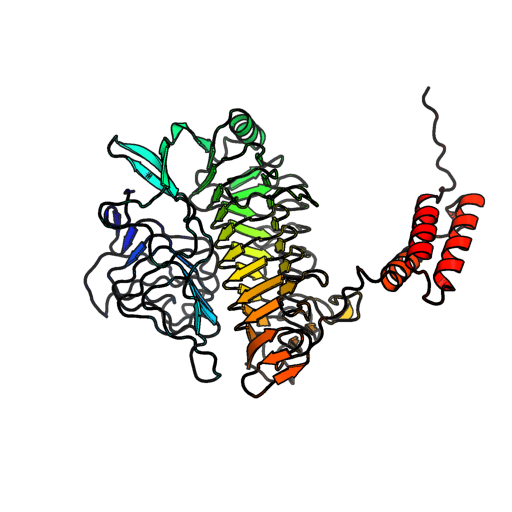1.00 98.81 253 ILE A C 1
ATOM 1981 O O . ILE A 1 253 ? 5.983 -2.907 18.893 1.00 98.81 253 ILE A O 1
ATOM 1985 N N . LEU A 1 254 ? 6.062 -3.989 16.920 1.00 98.69 254 LEU A N 1
ATOM 1986 C CA . LEU A 1 254 ? 5.185 -5.089 17.293 1.00 98.69 254 LEU A CA 1
ATOM 1987 C C . LEU A 1 254 ? 6.039 -6.331 17.541 1.00 98.69 254 LEU A C 1
ATOM 1989 O O . LEU A 1 254 ? 6.820 -6.716 16.671 1.00 98.69 254 LEU A O 1
ATOM 1993 N N . ASP A 1 255 ? 5.891 -6.966 18.701 1.00 97.88 255 ASP A N 1
ATOM 1994 C CA . ASP A 1 255 ? 6.444 -8.303 18.904 1.00 97.88 255 ASP A CA 1
ATOM 1995 C C . ASP A 1 255 ? 5.674 -9.325 18.063 1.00 97.88 255 ASP A C 1
ATOM 1997 O O . ASP A 1 255 ? 4.527 -9.116 17.662 1.00 97.88 255 ASP A O 1
ATOM 2001 N N . ASP A 1 256 ? 6.310 -10.466 17.820 1.00 97.06 256 ASP A N 1
ATOM 2002 C CA . ASP A 1 256 ? 5.722 -11.565 17.067 1.00 97.06 256 ASP A CA 1
ATOM 2003 C C . ASP A 1 256 ? 4.727 -12.378 17.920 1.00 97.06 256 ASP A C 1
ATOM 2005 O O . ASP A 1 256 ? 4.973 -13.499 18.388 1.00 97.06 256 ASP A O 1
ATOM 2009 N N . VAL A 1 257 ? 3.580 -11.750 18.174 1.00 96.69 257 VAL A N 1
ATOM 2010 C CA . VAL A 1 257 ? 2.449 -12.288 18.931 1.00 96.69 257 VAL A CA 1
ATOM 2011 C C . VAL A 1 257 ? 1.169 -12.251 18.089 1.00 96.69 257 VAL A C 1
ATOM 2013 O O . VAL A 1 257 ? 1.021 -11.381 17.230 1.00 96.69 257 VAL A O 1
ATOM 2016 N N . PRO A 1 258 ? 0.233 -13.194 18.298 1.00 96.19 258 PRO A N 1
ATOM 2017 C CA . PRO A 1 258 ? -0.938 -13.319 17.442 1.00 96.19 258 PRO A CA 1
ATOM 2018 C C . PRO A 1 258 ? -1.935 -12.174 17.645 1.00 96.19 258 PRO A C 1
ATOM 2020 O O . PRO A 1 258 ? -2.041 -11.592 18.732 1.00 96.19 258 PRO A O 1
ATOM 2023 N N . ASN A 1 259 ? -2.745 -11.947 16.609 1.00 97.06 259 ASN A N 1
ATOM 2024 C CA . ASN A 1 259 ? -3.935 -11.095 16.628 1.00 97.06 259 ASN A CA 1
ATOM 2025 C C . ASN A 1 259 ? -3.698 -9.637 17.022 1.00 97.06 259 ASN A C 1
ATOM 2027 O O . ASN A 1 259 ? -4.540 -9.027 17.682 1.00 97.06 259 ASN A O 1
ATOM 2031 N N . LEU A 1 260 ? -2.557 -9.071 16.649 1.00 98.69 260 LEU A N 1
ATOM 2032 C CA . LEU A 1 260 ? -2.385 -7.629 16.758 1.00 98.69 260 LEU A CA 1
ATOM 2033 C C . LEU A 1 260 ? -3.230 -6.947 15.687 1.00 98.69 260 LEU A C 1
ATOM 2035 O O . LEU A 1 260 ? -3.224 -7.373 14.533 1.00 98.69 260 LEU A O 1
ATOM 2039 N N . ILE A 1 261 ? -3.943 -5.887 16.054 1.00 98.88 261 ILE A N 1
ATOM 2040 C CA . ILE A 1 261 ? -4.677 -5.062 15.095 1.00 98.88 261 ILE A CA 1
ATOM 2041 C C . ILE A 1 261 ? -4.153 -3.640 15.198 1.00 98.88 261 ILE A C 1
ATOM 2043 O O . ILE A 1 261 ? -4.257 -3.033 16.261 1.00 98.88 261 ILE A O 1
ATOM 2047 N N . VAL A 1 262 ? -3.608 -3.112 14.107 1.00 98.94 262 VAL A N 1
ATOM 2048 C CA . VAL A 1 262 ? -3.151 -1.722 14.014 1.00 98.94 262 VAL A CA 1
ATOM 2049 C C . VAL A 1 262 ? -3.874 -1.069 12.850 1.00 98.94 262 VAL A C 1
ATOM 2051 O O . VAL A 1 262 ? -3.772 -1.552 11.722 1.00 98.94 262 VAL A O 1
ATOM 2054 N N . ALA A 1 263 ? -4.636 -0.011 13.123 1.00 98.81 263 ALA A N 1
ATOM 2055 C CA . ALA A 1 263 ? -5.522 0.574 12.129 1.00 98.81 263 ALA A CA 1
ATOM 2056 C C . ALA A 1 263 ? -5.565 2.106 12.142 1.00 98.81 263 ALA A C 1
ATOM 2058 O O . ALA A 1 263 ? -5.648 2.707 13.212 1.00 98.81 263 ALA A O 1
ATOM 2059 N N . GLY A 1 264 ? -5.605 2.725 10.958 1.00 98.56 264 GLY A N 1
ATOM 2060 C CA . GLY A 1 264 ? -5.913 4.152 10.790 1.00 98.56 264 GLY A CA 1
ATOM 2061 C C . GLY A 1 264 ? -4.840 5.097 11.332 1.00 98.56 264 GLY A C 1
ATOM 2062 O O . GLY A 1 264 ? -5.169 6.104 11.962 1.00 98.56 264 GLY A O 1
ATOM 2063 N N . LEU A 1 265 ? -3.565 4.759 11.129 1.00 98.81 265 LEU A N 1
ATOM 2064 C CA . LEU A 1 265 ? -2.427 5.539 11.614 1.00 98.81 265 LEU A CA 1
ATOM 2065 C C . LEU A 1 265 ? -1.548 6.014 10.465 1.00 98.81 265 LEU A C 1
ATOM 2067 O O . LEU A 1 265 ? -1.281 5.281 9.513 1.00 98.81 265 LEU A O 1
ATOM 2071 N N . MET A 1 266 ? -1.031 7.225 10.620 1.00 98.69 266 MET A N 1
ATOM 2072 C CA . MET A 1 266 ? 0.078 7.721 9.821 1.00 98.69 266 MET A CA 1
ATOM 2073 C C . MET A 1 266 ? 1.370 7.591 10.624 1.00 98.69 266 MET A C 1
ATOM 2075 O O . MET A 1 266 ? 1.404 7.889 11.815 1.00 98.69 266 MET A O 1
ATOM 2079 N N . PHE A 1 267 ? 2.444 7.169 9.976 1.00 98.69 267 PHE A N 1
ATOM 2080 C CA . PHE A 1 267 ? 3.793 7.187 10.509 1.00 98.69 267 PHE A CA 1
ATOM 2081 C C . PHE A 1 267 ? 4.614 8.180 9.701 1.00 98.69 267 PHE A C 1
ATOM 2083 O O . PHE A 1 267 ? 4.708 8.070 8.480 1.00 98.69 267 PHE A O 1
ATOM 2090 N N . ASP A 1 268 ? 5.198 9.162 10.370 1.00 97.06 268 ASP A N 1
ATOM 2091 C CA . ASP A 1 268 ? 5.816 10.295 9.688 1.00 97.06 268 ASP A CA 1
ATOM 2092 C C . ASP A 1 268 ? 7.237 10.509 10.196 1.00 97.06 268 ASP A C 1
ATOM 2094 O O . ASP A 1 268 ? 7.471 10.660 11.399 1.00 97.06 268 ASP A O 1
ATOM 2098 N N . ALA A 1 269 ? 8.202 10.463 9.283 1.00 95.31 269 ALA A N 1
ATOM 2099 C CA . ALA A 1 269 ? 9.612 10.533 9.623 1.00 95.31 269 ALA A CA 1
ATOM 2100 C C . ALA A 1 269 ? 9.992 11.945 10.100 1.00 95.31 269 ALA A C 1
ATOM 2102 O O . ALA A 1 269 ? 9.645 12.948 9.477 1.00 95.31 269 ALA A O 1
ATOM 2103 N N . TYR A 1 270 ? 10.742 12.031 11.201 1.00 88.56 270 TYR A N 1
ATOM 2104 C CA . TYR A 1 270 ? 11.127 13.313 11.808 1.00 88.56 270 TYR A CA 1
ATOM 2105 C C . TYR A 1 270 ? 12.591 13.353 12.217 1.00 88.56 270 TYR A C 1
ATOM 2107 O O . TYR A 1 270 ? 13.282 14.305 11.866 1.00 88.56 270 TYR A O 1
ATOM 2115 N N . GLN A 1 271 ? 13.068 12.336 12.936 1.00 86.50 271 GLN A N 1
ATOM 2116 C CA . GLN A 1 271 ? 14.496 12.046 13.054 1.00 86.50 271 GLN A CA 1
ATOM 2117 C C . GLN A 1 271 ? 14.856 10.852 12.174 1.00 86.50 271 GLN A C 1
ATOM 2119 O O . GLN A 1 271 ? 13.985 10.056 11.809 1.00 86.50 271 GLN A O 1
ATOM 2124 N N . SER A 1 272 ? 16.145 10.716 11.857 1.00 91.69 272 SER A N 1
ATOM 2125 C CA . SER A 1 272 ? 16.635 9.508 11.203 1.00 91.69 272 SER A CA 1
ATOM 2126 C C . SER A 1 272 ? 16.363 8.288 12.077 1.00 91.69 272 SER A C 1
ATOM 2128 O O . SER A 1 272 ? 16.680 8.306 13.265 1.00 91.69 272 SER A O 1
ATOM 2130 N N . SER A 1 273 ? 15.774 7.246 11.501 1.00 94.94 273 SER A N 1
ATOM 2131 C CA . SER A 1 273 ? 15.365 6.031 12.212 1.00 94.94 273 SER A CA 1
ATOM 2132 C C . SER A 1 273 ? 15.602 4.792 11.357 1.00 94.94 273 SER A C 1
ATOM 2134 O O . SER A 1 273 ? 15.689 4.885 10.139 1.00 94.94 273 SER A O 1
ATOM 2136 N N . THR A 1 274 ? 15.711 3.618 11.974 1.00 96.12 274 THR A N 1
ATOM 2137 C CA . THR A 1 274 ? 15.811 2.367 11.206 1.00 96.12 274 THR A CA 1
ATOM 2138 C C . THR A 1 274 ? 14.488 2.040 10.514 1.00 96.12 274 THR A C 1
ATOM 2140 O O . THR A 1 274 ? 14.454 1.752 9.319 1.00 96.12 274 THR A O 1
ATOM 2143 N N . ASN A 1 275 ? 13.373 2.127 11.240 1.00 98.00 275 ASN A N 1
ATOM 2144 C CA . ASN A 1 275 ? 12.042 1.876 10.697 1.00 98.00 275 ASN A CA 1
ATOM 2145 C C . ASN A 1 275 ? 11.056 2.963 11.117 1.00 98.00 275 ASN A C 1
ATOM 2147 O O . ASN A 1 275 ? 11.271 3.650 12.108 1.00 98.00 275 ASN A O 1
ATOM 2151 N N . LEU A 1 276 ? 9.913 3.061 10.440 1.00 98.62 276 LEU A N 1
ATOM 2152 C CA . LEU A 1 276 ? 8.752 3.750 11.013 1.00 98.62 276 LEU A CA 1
ATOM 2153 C C . LEU A 1 276 ? 7.862 2.757 11.772 1.00 98.62 276 LEU A C 1
ATOM 2155 O O . LEU A 1 276 ? 7.523 2.997 12.936 1.00 98.62 276 LEU A O 1
ATOM 2159 N N . LEU A 1 277 ? 7.583 1.603 11.158 1.00 98.88 277 LEU A N 1
ATOM 2160 C CA . LEU A 1 277 ? 6.924 0.459 11.791 1.00 98.88 277 LEU A CA 1
ATOM 2161 C C . LEU A 1 277 ? 7.710 -0.828 11.530 1.00 98.88 277 LEU A C 1
ATOM 2163 O O . LEU A 1 277 ? 8.025 -1.161 10.386 1.00 98.88 277 LEU A O 1
ATOM 2167 N N . LYS A 1 278 ? 7.957 -1.585 12.602 1.00 98.75 278 LYS A N 1
ATOM 2168 C CA . LYS A 1 278 ? 8.522 -2.935 12.537 1.00 98.75 278 LYS A CA 1
ATOM 2169 C C . LYS A 1 278 ? 7.554 -3.958 13.118 1.00 98.75 278 LYS A C 1
ATOM 2171 O O . LYS A 1 278 ? 7.122 -3.817 14.262 1.00 98.75 278 LYS A O 1
ATOM 2176 N N . VAL A 1 279 ? 7.242 -4.996 12.347 1.00 98.69 279 VAL A N 1
ATOM 2177 C CA . VAL A 1 279 ? 6.278 -6.042 12.712 1.00 98.69 279 VAL A CA 1
ATOM 2178 C C . VAL A 1 279 ? 6.985 -7.377 12.871 1.00 98.69 279 VAL A C 1
ATOM 2180 O O . VAL A 1 279 ? 7.311 -8.037 11.889 1.00 98.69 279 VAL A O 1
ATOM 2183 N N . GLY A 1 280 ? 7.229 -7.768 14.117 1.00 97.81 280 GLY A N 1
ATOM 2184 C CA . GLY A 1 280 ? 8.027 -8.934 14.467 1.00 97.81 280 GLY A CA 1
ATOM 2185 C C . GLY A 1 280 ? 9.532 -8.660 14.419 1.00 97.81 280 GLY A C 1
ATOM 2186 O O . GLY A 1 280 ? 10.030 -7.776 13.712 1.00 97.81 280 GLY A O 1
ATOM 2187 N N . ALA A 1 281 ? 10.285 -9.452 15.180 1.00 93.69 281 ALA A N 1
ATOM 2188 C CA . ALA A 1 281 ? 11.740 -9.462 15.105 1.00 93.69 281 ALA A CA 1
ATOM 2189 C C . ALA A 1 281 ? 12.212 -10.139 13.808 1.00 93.69 281 ALA A C 1
ATOM 2191 O O . ALA A 1 281 ? 11.555 -11.040 13.289 1.00 93.69 281 ALA A O 1
ATOM 2192 N N . LYS A 1 282 ? 13.381 -9.733 13.302 1.00 87.81 282 LYS A N 1
ATOM 2193 C CA . LYS A 1 282 ? 14.005 -10.378 12.140 1.00 87.81 282 LYS A CA 1
ATOM 2194 C C . LYS A 1 282 ? 14.233 -11.867 12.433 1.00 87.81 282 LYS A C 1
ATOM 2196 O O . LYS A 1 282 ? 14.622 -12.210 13.547 1.00 87.81 282 LYS A O 1
ATOM 2201 N N . ASN A 1 283 ? 14.020 -12.726 11.437 1.00 83.44 283 ASN A N 1
ATOM 2202 C CA . ASN A 1 283 ? 14.086 -14.191 11.561 1.00 83.44 283 ASN A CA 1
ATOM 2203 C C . ASN A 1 283 ? 13.043 -14.799 12.521 1.00 83.44 283 ASN A C 1
ATOM 2205 O O . ASN A 1 283 ? 13.216 -15.930 12.976 1.00 83.44 283 ASN A O 1
ATOM 2209 N N . SER A 1 284 ? 11.970 -14.067 12.835 1.00 84.81 284 SER A N 1
ATOM 2210 C CA . SER A 1 284 ? 10.769 -14.666 13.414 1.00 84.81 284 SER A CA 1
ATOM 2211 C C . SER A 1 284 ? 10.288 -15.814 12.515 1.00 84.81 284 SER A C 1
ATOM 2213 O O . SER A 1 284 ? 10.275 -15.701 11.292 1.00 84.81 284 SER A O 1
ATOM 2215 N N . ASN A 1 285 ? 9.916 -16.933 13.133 1.00 86.44 285 ASN A N 1
ATOM 2216 C CA . ASN A 1 285 ? 9.400 -18.116 12.448 1.00 86.44 285 ASN A CA 1
ATOM 2217 C C . ASN A 1 285 ? 8.082 -18.619 13.056 1.00 86.44 285 ASN A C 1
ATOM 2219 O O . ASN A 1 285 ? 7.646 -19.730 12.749 1.00 86.44 285 ASN A O 1
ATOM 2223 N N . ARG A 1 286 ? 7.443 -17.827 13.928 1.00 89.94 286 ARG A N 1
ATOM 2224 C CA . ARG A 1 286 ? 6.176 -18.211 14.548 1.00 89.94 286 ARG A CA 1
ATOM 2225 C C . ARG A 1 286 ? 5.086 -18.261 13.492 1.00 89.94 286 ARG A C 1
ATOM 2227 O O . ARG A 1 286 ? 4.929 -17.337 12.697 1.00 89.94 286 ARG A O 1
ATOM 2234 N N . ASP A 1 287 ? 4.288 -19.317 13.517 1.00 88.06 287 ASP A N 1
ATOM 2235 C CA . ASP A 1 287 ? 3.074 -19.384 12.717 1.00 88.06 287 ASP A CA 1
ATOM 2236 C C . ASP A 1 287 ? 1.886 -18.809 13.507 1.00 88.06 287 ASP A C 1
ATOM 2238 O O . ASP A 1 287 ? 1.548 -19.284 14.592 1.00 88.06 287 ASP A O 1
ATOM 2242 N N . ASN A 1 288 ? 1.259 -17.770 12.953 1.00 85.69 288 ASN A N 1
ATOM 2243 C CA . ASN A 1 288 ? 0.082 -17.093 13.501 1.00 85.69 288 ASN A CA 1
ATOM 2244 C C . ASN A 1 288 ? -1.162 -17.295 12.605 1.00 85.69 288 ASN A C 1
ATOM 2246 O O . ASN A 1 288 ? -2.129 -16.544 12.720 1.00 85.69 288 ASN A O 1
ATOM 2250 N N . GLY A 1 289 ? -1.169 -18.287 11.705 1.00 79.50 289 GLY A N 1
ATOM 2251 C CA . GLY A 1 289 ? -2.194 -18.447 10.663 1.00 79.50 289 GLY A CA 1
ATOM 2252 C C . GLY A 1 289 ? -3.633 -18.676 11.154 1.00 79.50 289 GLY A C 1
ATOM 2253 O O . GLY A 1 289 ? -4.587 -18.387 10.428 1.00 79.50 289 GLY A O 1
ATOM 2254 N N . THR A 1 290 ? -3.828 -19.156 12.386 1.00 86.06 290 THR A N 1
ATOM 2255 C CA . THR A 1 290 ? -5.165 -19.294 12.998 1.00 86.06 290 THR A CA 1
ATOM 2256 C C . THR A 1 290 ? -5.704 -17.982 13.559 1.00 86.06 290 THR A C 1
ATOM 2258 O O . THR A 1 290 ? -6.918 -17.835 13.691 1.00 86.06 290 THR A O 1
ATOM 2261 N N . ASN A 1 291 ? -4.827 -17.025 13.872 1.00 88.81 291 ASN A N 1
ATOM 2262 C CA . ASN A 1 291 ? -5.196 -15.742 14.455 1.00 88.81 291 ASN A CA 1
ATOM 2263 C C . ASN A 1 291 ? -4.236 -14.630 13.981 1.00 88.81 291 ASN A C 1
ATOM 2265 O O . ASN A 1 291 ? -3.418 -14.129 14.764 1.00 88.81 291 ASN A O 1
ATOM 2269 N N . PRO A 1 292 ? -4.283 -14.289 12.680 1.00 96.44 292 PRO A N 1
ATOM 2270 C CA . PRO A 1 292 ? -3.305 -13.407 12.059 1.00 96.44 292 PRO A CA 1
ATOM 2271 C C . PRO A 1 292 ? -3.440 -11.970 12.557 1.00 96.44 292 PRO A C 1
ATOM 2273 O O . PRO A 1 292 ? -4.545 -11.478 12.811 1.00 96.44 292 PRO A O 1
ATOM 2276 N N . SER A 1 293 ? -2.306 -11.280 12.636 1.00 98.50 293 SER A N 1
ATOM 2277 C CA . SER A 1 293 ? -2.271 -9.837 12.868 1.00 98.50 293 SER A CA 1
ATOM 2278 C C . SER A 1 293 ? -2.731 -9.078 11.618 1.00 98.50 293 SER A C 1
ATOM 2280 O O . SER A 1 293 ? -2.490 -9.518 10.494 1.00 98.50 293 SER A O 1
ATOM 2282 N N . SER A 1 294 ? -3.424 -7.956 11.809 1.00 98.75 294 SER A N 1
ATOM 2283 C CA . SER A 1 294 ? -3.998 -7.125 10.745 1.00 98.75 294 SER A CA 1
ATOM 2284 C C . SER A 1 294 ? -3.490 -5.688 10.842 1.00 98.75 294 SER A C 1
ATOM 2286 O O . SER A 1 294 ? -3.544 -5.070 11.905 1.00 98.75 294 SER A O 1
ATOM 2288 N N . LEU A 1 295 ? -3.015 -5.163 9.721 1.00 98.94 295 LEU A N 1
ATOM 2289 C CA . LEU A 1 295 ? -2.488 -3.815 9.550 1.00 98.94 295 LEU A CA 1
ATOM 2290 C C . LEU A 1 295 ? -3.354 -3.124 8.493 1.00 98.94 295 LEU A C 1
ATOM 2292 O O . LEU A 1 295 ? -3.369 -3.570 7.348 1.00 98.94 295 LEU A O 1
ATOM 2296 N N . ILE A 1 296 ? -4.120 -2.104 8.876 1.00 98.94 296 ILE A N 1
ATOM 2297 C CA . ILE A 1 296 ? -5.226 -1.594 8.050 1.00 98.94 296 ILE A CA 1
ATOM 2298 C C . ILE A 1 296 ? -5.169 -0.069 7.958 1.00 98.94 296 ILE A C 1
ATOM 2300 O O . ILE A 1 296 ? -5.117 0.589 8.991 1.00 98.94 296 ILE A O 1
ATOM 2304 N N . ASP A 1 297 ? -5.231 0.515 6.761 1.00 98.88 297 ASP A N 1
ATOM 2305 C CA . ASP A 1 297 ? -5.130 1.976 6.574 1.00 98.88 297 ASP A CA 1
ATOM 2306 C C . ASP A 1 297 ? -3.892 2.562 7.274 1.00 98.88 297 ASP A C 1
ATOM 2308 O O . ASP A 1 297 ? -4.000 3.431 8.147 1.00 98.88 297 ASP A O 1
ATOM 2312 N N . LEU A 1 298 ? -2.714 2.022 6.945 1.00 98.94 298 LEU A N 1
ATOM 2313 C CA . LEU A 1 298 ? -1.442 2.511 7.478 1.00 98.94 298 LEU A CA 1
ATOM 2314 C C . LEU A 1 298 ? -0.688 3.296 6.416 1.00 98.94 298 LEU A C 1
ATOM 2316 O O . LEU A 1 298 ? -0.451 2.806 5.310 1.00 98.94 298 LEU A O 1
ATOM 2320 N N . TYR A 1 299 ? -0.285 4.506 6.779 1.00 98.88 299 TYR A N 1
ATOM 2321 C CA . TYR A 1 299 ? 0.376 5.430 5.866 1.00 98.88 299 TYR A CA 1
ATOM 2322 C C . TYR A 1 299 ? 1.759 5.786 6.382 1.00 98.88 299 TYR A C 1
ATOM 2324 O O . TYR A 1 299 ? 1.955 5.905 7.589 1.00 98.88 299 TYR A O 1
ATOM 2332 N N . PHE A 1 300 ? 2.713 5.973 5.479 1.00 98.81 300 PHE A N 1
ATOM 2333 C CA . PHE A 1 300 ? 4.104 6.243 5.815 1.00 98.81 300 PHE A CA 1
ATOM 2334 C C . PHE A 1 300 ? 4.609 7.398 4.971 1.00 98.81 300 PHE A C 1
ATOM 2336 O O . PHE A 1 300 ? 4.474 7.364 3.751 1.00 98.81 300 PHE A O 1
ATOM 2343 N N . ARG A 1 301 ? 5.210 8.396 5.616 1.00 98.44 301 ARG A N 1
ATOM 2344 C CA . ARG A 1 301 ? 5.807 9.547 4.941 1.00 98.44 301 ARG A CA 1
ATOM 2345 C C . ARG A 1 301 ? 7.265 9.715 5.346 1.00 98.44 301 ARG A C 1
ATOM 2347 O O . ARG A 1 301 ? 7.587 9.767 6.532 1.00 98.44 301 ARG A O 1
ATOM 2354 N N . VAL A 1 302 ? 8.142 9.833 4.350 1.00 98.06 302 VAL A N 1
ATOM 2355 C CA . VAL A 1 302 ? 9.561 10.173 4.534 1.00 98.06 302 VAL A CA 1
ATOM 2356 C C . VAL A 1 302 ? 9.865 11.498 3.830 1.00 98.06 302 VAL A C 1
ATOM 2358 O O . VAL A 1 302 ? 10.081 11.532 2.620 1.00 98.06 302 VAL A O 1
ATOM 2361 N N . GLY A 1 303 ? 9.891 12.596 4.592 1.00 95.75 303 GLY A N 1
ATOM 2362 C CA . GLY A 1 303 ? 10.112 13.959 4.083 1.00 95.75 303 GLY A CA 1
ATOM 2363 C C . GLY A 1 303 ? 8.825 14.711 3.712 1.00 95.75 303 GLY A C 1
ATOM 2364 O O . GLY A 1 303 ? 7.726 14.304 4.079 1.00 95.75 303 GLY A O 1
ATOM 2365 N N . GLY A 1 304 ? 8.956 15.844 3.016 1.00 94.44 304 GLY A N 1
ATOM 2366 C CA . GLY A 1 304 ? 7.842 16.593 2.411 1.00 94.44 304 GLY A CA 1
ATOM 2367 C C . GLY A 1 304 ? 7.294 17.759 3.242 1.00 94.44 304 GLY A C 1
ATOM 2368 O O . GLY A 1 304 ? 6.857 18.761 2.683 1.00 94.44 304 GLY A O 1
ATOM 2369 N N . PHE A 1 305 ? 7.350 17.697 4.574 1.00 89.00 305 PHE A N 1
ATOM 2370 C CA . PHE A 1 305 ? 6.799 18.759 5.436 1.00 89.00 305 PHE A CA 1
ATOM 2371 C C . PHE A 1 305 ? 7.856 19.555 6.216 1.00 89.00 305 PHE A C 1
ATOM 2373 O O . PHE A 1 305 ? 7.567 20.649 6.702 1.00 89.00 305 PHE A O 1
ATOM 2380 N N . ARG A 1 306 ? 9.091 19.047 6.311 1.00 87.88 306 ARG A N 1
ATOM 2381 C CA . ARG A 1 306 ? 10.194 19.654 7.078 1.00 87.88 306 ARG A CA 1
ATOM 2382 C C . ARG A 1 306 ? 11.380 19.983 6.196 1.00 87.88 306 ARG A C 1
ATOM 2384 O O . ARG A 1 306 ? 11.549 19.370 5.156 1.00 87.88 306 ARG A O 1
ATOM 2391 N N . THR A 1 307 ? 12.203 20.940 6.604 1.00 90.25 307 THR A N 1
ATOM 2392 C CA . THR A 1 307 ? 13.391 21.347 5.839 1.00 90.25 307 THR A CA 1
ATOM 2393 C C . THR A 1 307 ? 14.620 20.505 6.167 1.00 90.25 307 THR A C 1
ATOM 2395 O O . THR A 1 307 ? 15.517 20.393 5.329 1.00 90.25 307 THR A O 1
ATOM 2398 N N . GLU A 1 308 ? 14.678 19.916 7.364 1.00 93.00 308 GLU A N 1
ATOM 2399 C CA . GLU A 1 308 ? 15.798 19.096 7.808 1.00 93.00 308 GLU A CA 1
ATOM 2400 C C . GLU A 1 308 ? 15.873 17.764 7.058 1.00 93.00 308 GLU A C 1
ATOM 2402 O O . GLU A 1 308 ? 14.862 17.185 6.657 1.00 93.00 308 GLU A O 1
ATOM 2407 N N . LYS A 1 309 ? 17.100 17.259 6.897 1.00 94.44 309 LYS A N 1
ATOM 2408 C CA . LYS A 1 309 ? 17.332 15.946 6.301 1.00 94.44 309 LYS A CA 1
ATOM 2409 C C . LYS A 1 309 ? 16.815 14.845 7.219 1.00 94.44 309 LYS A C 1
ATOM 2411 O O . LYS A 1 309 ? 16.991 14.905 8.436 1.00 94.44 309 LYS A O 1
ATOM 2416 N N . VAL A 1 310 ? 16.252 13.811 6.614 1.00 94.94 310 VAL A N 1
ATOM 2417 C CA . VAL A 1 310 ? 15.734 12.632 7.300 1.00 94.94 310 VAL A CA 1
ATOM 2418 C C . VAL A 1 310 ? 16.166 11.372 6.562 1.00 94.94 310 VAL A C 1
ATOM 2420 O O . VAL A 1 310 ? 16.237 11.342 5.333 1.00 94.94 310 VAL A O 1
ATOM 2423 N N . HIS A 1 311 ? 16.470 10.330 7.329 1.00 97.06 311 HIS A N 1
ATOM 2424 C CA . HIS A 1 311 ? 16.812 9.016 6.806 1.00 97.06 311 HIS A CA 1
ATOM 2425 C C . HIS A 1 311 ? 15.941 7.930 7.437 1.00 97.06 311 HIS A C 1
ATOM 2427 O O . HIS A 1 311 ? 15.781 7.907 8.657 1.00 97.06 311 HIS A O 1
ATOM 2433 N N . VAL A 1 312 ? 15.411 7.016 6.626 1.00 97.75 312 VAL A N 1
ATOM 2434 C CA . VAL A 1 312 ? 14.761 5.797 7.124 1.00 97.75 312 VAL A CA 1
ATOM 2435 C C . VAL A 1 312 ? 15.285 4.587 6.359 1.00 97.75 312 VAL A C 1
ATOM 2437 O O . VAL A 1 312 ? 15.089 4.536 5.145 1.00 97.75 312 VAL A O 1
ATOM 2440 N N . ASP A 1 313 ? 15.900 3.606 7.031 1.00 96.44 313 ASP A N 1
ATOM 2441 C CA . ASP A 1 313 ? 16.443 2.414 6.347 1.00 96.44 313 ASP A CA 1
ATOM 2442 C C . ASP A 1 313 ? 15.330 1.650 5.604 1.00 96.44 313 ASP A C 1
ATOM 2444 O O . ASP A 1 313 ? 15.486 1.232 4.451 1.00 96.44 313 ASP A O 1
ATOM 2448 N N . THR A 1 314 ? 14.187 1.450 6.268 1.00 98.00 314 THR A N 1
ATOM 2449 C CA . THR A 1 314 ? 12.980 0.837 5.693 1.00 98.00 314 THR A CA 1
ATOM 2450 C C . THR A 1 314 ? 11.724 1.368 6.372 1.00 98.00 314 THR A C 1
ATOM 2452 O O . THR A 1 314 ? 11.553 1.162 7.573 1.00 98.00 314 THR A O 1
ATOM 2455 N N . ALA A 1 315 ? 10.813 2.000 5.627 1.00 98.44 315 ALA A N 1
ATOM 2456 C CA . ALA A 1 315 ? 9.607 2.593 6.216 1.00 98.44 315 ALA A CA 1
ATOM 2457 C C . ALA A 1 315 ? 8.735 1.550 6.947 1.00 98.44 315 ALA A C 1
ATOM 2459 O O . ALA A 1 315 ? 8.417 1.731 8.127 1.00 98.44 315 ALA A O 1
ATOM 2460 N N . LEU A 1 316 ? 8.422 0.430 6.288 1.00 98.88 316 LEU A N 1
ATOM 2461 C CA . LEU A 1 316 ? 7.650 -0.678 6.852 1.00 98.88 316 LEU A CA 1
ATOM 2462 C C . LEU A 1 316 ? 8.389 -2.013 6.685 1.00 98.88 316 LEU A C 1
ATOM 2464 O O . LEU A 1 316 ? 8.630 -2.468 5.570 1.00 98.88 316 LEU A O 1
ATOM 2468 N N . GLU A 1 317 ? 8.706 -2.672 7.800 1.00 98.81 317 GLU A N 1
ATOM 2469 C CA . GLU A 1 317 ? 9.319 -4.006 7.814 1.00 98.81 317 GLU A CA 1
ATOM 2470 C C . GLU A 1 317 ? 8.366 -5.027 8.453 1.00 98.81 317 GLU A C 1
ATOM 2472 O O . GLU A 1 317 ? 8.018 -4.913 9.631 1.00 98.81 317 GLU A O 1
ATOM 2477 N N . ILE A 1 318 ? 7.960 -6.044 7.688 1.00 98.81 318 ILE A N 1
ATOM 2478 C CA . ILE A 1 318 ? 7.074 -7.127 8.133 1.00 98.81 318 ILE A CA 1
ATOM 2479 C C . ILE A 1 318 ? 7.863 -8.434 8.211 1.00 98.81 318 ILE A C 1
ATOM 2481 O O . ILE A 1 318 ? 8.118 -9.085 7.201 1.00 98.81 318 ILE A O 1
ATOM 2485 N N . ASN A 1 319 ? 8.230 -8.835 9.424 1.00 98.56 319 ASN A N 1
ATOM 2486 C CA . ASN A 1 319 ? 8.915 -10.095 9.708 1.00 98.56 319 ASN A CA 1
ATOM 2487 C C . ASN A 1 319 ? 7.971 -11.207 10.165 1.00 98.56 319 ASN A C 1
ATOM 2489 O O . ASN A 1 319 ? 8.244 -12.369 9.896 1.00 98.56 319 ASN A O 1
ATOM 2493 N N . SER A 1 320 ? 6.885 -10.872 10.863 1.00 98.50 320 SER A N 1
ATOM 2494 C CA . SER A 1 320 ? 5.919 -11.871 11.326 1.00 98.50 320 SER A CA 1
ATOM 2495 C C . SER A 1 320 ? 5.197 -12.551 10.163 1.00 98.50 320 SER A C 1
ATOM 2497 O O . SER A 1 320 ? 4.733 -11.899 9.225 1.00 98.50 320 SER A O 1
ATOM 2499 N N . ASN A 1 321 ? 5.022 -13.866 10.277 1.00 97.75 321 ASN A N 1
ATOM 2500 C CA . ASN A 1 321 ? 4.267 -14.658 9.312 1.00 97.75 321 ASN A CA 1
ATOM 2501 C C . ASN A 1 321 ? 2.760 -14.361 9.386 1.00 97.75 321 ASN A C 1
ATOM 2503 O O . ASN A 1 321 ? 2.226 -14.010 10.443 1.00 97.75 321 ASN A O 1
ATOM 2507 N N . ASN A 1 322 ? 2.049 -14.627 8.289 1.00 98.06 322 ASN A N 1
ATOM 2508 C CA . ASN A 1 322 ? 0.585 -14.570 8.170 1.00 98.06 322 ASN A CA 1
ATOM 2509 C C . ASN A 1 322 ? -0.049 -13.185 8.366 1.00 98.06 322 ASN A C 1
ATOM 2511 O O . ASN A 1 322 ? -1.268 -13.092 8.515 1.00 98.06 322 ASN A O 1
ATOM 2515 N N . VAL A 1 323 ? 0.743 -12.111 8.388 1.00 98.75 323 VAL A N 1
ATOM 2516 C CA . VAL A 1 323 ? 0.215 -10.748 8.522 1.00 98.75 323 VAL A CA 1
ATOM 2517 C C . VAL A 1 323 ? -0.717 -10.430 7.353 1.00 98.75 323 VAL A C 1
ATOM 2519 O O . VAL A 1 323 ? -0.407 -10.711 6.193 1.00 98.75 323 VAL A O 1
ATOM 2522 N N . ILE A 1 324 ? -1.858 -9.824 7.675 1.00 98.94 324 ILE A N 1
ATOM 2523 C CA . ILE A 1 324 ? -2.789 -9.249 6.708 1.00 98.94 324 ILE A CA 1
ATOM 2524 C C . ILE A 1 324 ? -2.512 -7.748 6.643 1.00 98.94 324 ILE A C 1
ATOM 2526 O O . ILE A 1 324 ? -2.752 -7.037 7.617 1.00 98.94 324 ILE A O 1
ATOM 2530 N N . GLY A 1 325 ? -2.002 -7.274 5.513 1.00 98.94 325 GLY A N 1
ATOM 2531 C CA . GLY A 1 325 ? -1.940 -5.857 5.177 1.00 98.94 325 GLY A CA 1
ATOM 2532 C C . GLY A 1 325 ? -3.127 -5.470 4.308 1.00 98.94 325 GLY A C 1
ATOM 2533 O O . GLY A 1 325 ? -3.428 -6.159 3.336 1.00 98.94 325 GLY A O 1
ATOM 2534 N N . ASP A 1 326 ? -3.820 -4.395 4.649 1.00 98.88 326 ASP A N 1
ATOM 2535 C CA . ASP A 1 326 ? -5.003 -3.966 3.917 1.00 98.88 326 ASP A CA 1
ATOM 2536 C C . ASP A 1 326 ? -5.079 -2.443 3.817 1.00 98.88 326 ASP A C 1
ATOM 2538 O O . ASP A 1 326 ? -5.465 -1.766 4.768 1.00 98.88 326 ASP A O 1
ATOM 2542 N N . HIS A 1 327 ? -4.760 -1.940 2.627 1.00 98.88 327 HIS A N 1
ATOM 2543 C CA . HIS A 1 327 ? -4.572 -0.535 2.291 1.00 98.88 327 HIS A CA 1
ATOM 2544 C C . HIS A 1 327 ? -3.359 0.095 2.980 1.00 98.88 327 HIS A C 1
ATOM 2546 O O . HIS A 1 327 ? -3.412 0.487 4.150 1.00 98.88 327 HIS A O 1
ATOM 2552 N N . PHE A 1 328 ? -2.275 0.230 2.215 1.00 98.94 328 PHE A N 1
ATOM 2553 C CA . PHE A 1 328 ? -1.091 0.981 2.619 1.00 98.94 328 PHE A CA 1
ATOM 2554 C C . PHE A 1 328 ? -0.759 2.048 1.596 1.00 98.94 328 PHE A C 1
ATOM 2556 O O . PHE A 1 328 ? -0.820 1.785 0.398 1.00 98.94 328 PHE A O 1
ATOM 2563 N N . TRP A 1 329 ? -0.298 3.196 2.082 1.00 98.94 329 TRP A N 1
ATOM 2564 C CA . TRP A 1 329 ? 0.479 4.114 1.261 1.00 98.94 329 TRP A CA 1
ATOM 2565 C C . TRP A 1 329 ? 1.829 4.357 1.913 1.00 98.94 329 TRP A C 1
ATOM 2567 O O . TRP A 1 329 ? 1.903 4.874 3.027 1.00 98.94 329 TRP A O 1
ATOM 2577 N N . VAL A 1 330 ? 2.891 3.937 1.240 1.00 98.88 330 VAL A N 1
ATOM 2578 C CA . VAL A 1 330 ? 4.265 4.056 1.713 1.00 98.88 330 VAL A CA 1
ATOM 2579 C C . VAL A 1 330 ? 4.979 5.023 0.777 1.00 98.88 330 VAL A C 1
ATOM 2581 O O . VAL A 1 330 ? 5.249 4.680 -0.367 1.00 98.88 330 VAL A O 1
ATOM 2584 N N . TRP A 1 331 ? 5.250 6.240 1.239 1.00 98.81 331 TRP A N 1
ATOM 2585 C CA . TRP A 1 331 ? 5.628 7.350 0.367 1.00 98.81 331 TRP A CA 1
ATOM 2586 C C . TRP A 1 331 ? 6.928 8.008 0.831 1.00 98.81 331 TRP A C 1
ATOM 2588 O O . TRP A 1 331 ? 6.995 8.633 1.901 1.00 98.81 331 TRP A O 1
ATOM 2598 N N . ARG A 1 332 ? 7.984 7.885 0.020 1.00 98.69 332 ARG A N 1
ATOM 2599 C CA . ARG A 1 332 ? 9.131 8.792 0.107 1.00 98.69 332 ARG A CA 1
ATOM 2600 C C . ARG A 1 332 ? 8.738 10.071 -0.621 1.00 98.69 332 ARG A C 1
ATOM 2602 O O . ARG A 1 332 ? 8.494 10.034 -1.812 1.00 98.69 332 ARG A O 1
ATOM 2609 N N . ALA A 1 333 ? 8.704 11.193 0.087 1.00 98.25 333 ALA A N 1
ATOM 2610 C CA . ALA A 1 333 ? 8.162 12.424 -0.467 1.00 98.25 333 ALA A CA 1
ATOM 2611 C C . ALA A 1 333 ? 8.852 12.856 -1.769 1.00 98.25 333 ALA A C 1
ATOM 2613 O O . ALA A 1 333 ? 10.079 12.965 -1.800 1.00 98.25 333 ALA A O 1
ATOM 2614 N N . ASP A 1 334 ? 8.067 13.141 -2.805 1.00 97.19 334 ASP A N 1
ATOM 2615 C CA . ASP A 1 334 ? 8.528 13.649 -4.101 1.00 97.19 334 ASP A CA 1
ATOM 2616 C C . ASP A 1 334 ? 8.373 15.176 -4.243 1.00 97.19 334 ASP A C 1
ATOM 2618 O O . ASP A 1 334 ? 9.038 15.808 -5.066 1.00 97.19 334 ASP A O 1
ATOM 2622 N N . HIS A 1 335 ? 7.582 15.794 -3.361 1.00 96.19 335 HIS A N 1
ATOM 2623 C CA . HIS A 1 335 ? 7.360 17.236 -3.308 1.00 96.19 335 HIS A CA 1
ATOM 2624 C C . HIS A 1 335 ? 7.254 17.770 -1.872 1.00 96.19 335 HIS A C 1
ATOM 2626 O O . HIS A 1 335 ? 7.100 17.033 -0.896 1.00 96.19 335 HIS A O 1
ATOM 2632 N N . GLY A 1 336 ? 7.331 19.097 -1.748 1.00 95.44 336 GLY A N 1
ATOM 2633 C CA . GLY A 1 336 ? 7.303 19.813 -0.475 1.00 95.44 336 GLY A CA 1
ATOM 2634 C C . GLY A 1 336 ? 8.696 20.118 0.084 1.00 95.44 336 GLY A C 1
ATOM 2635 O O . GLY A 1 336 ? 9.699 20.151 -0.631 1.00 95.44 336 GLY A O 1
ATOM 2636 N N . ASN A 1 337 ? 8.764 20.390 1.384 1.00 94.12 337 ASN A N 1
ATOM 2637 C CA . ASN A 1 337 ? 10.003 20.772 2.057 1.00 94.12 337 ASN A CA 1
ATOM 2638 C C . ASN A 1 337 ? 10.921 19.561 2.281 1.00 94.12 337 ASN A C 1
ATOM 2640 O O . ASN A 1 337 ? 10.459 18.448 2.533 1.00 94.12 337 ASN A O 1
ATOM 2644 N N . GLY A 1 338 ? 12.239 19.792 2.222 1.00 93.69 338 GLY A N 1
ATOM 2645 C CA . GLY A 1 338 ? 13.238 18.771 2.568 1.00 93.69 338 GLY A CA 1
ATOM 2646 C C . GLY A 1 338 ? 13.279 17.577 1.614 1.00 93.69 338 GLY A C 1
ATOM 2647 O O . GLY A 1 338 ? 13.791 16.526 1.984 1.00 93.69 338 GLY A O 1
ATOM 2648 N N . VAL A 1 339 ? 12.768 17.737 0.390 1.00 97.06 339 VAL A N 1
ATOM 2649 C CA . VAL A 1 339 ? 12.779 16.696 -0.643 1.00 97.06 339 VAL A CA 1
ATOM 2650 C C . VAL A 1 339 ? 13.991 16.816 -1.564 1.00 97.06 339 VAL A C 1
ATOM 2652 O O . VAL A 1 339 ? 14.431 17.918 -1.928 1.00 97.06 339 VAL A O 1
ATOM 2655 N N . GLY A 1 340 ? 14.559 15.659 -1.890 1.00 96.88 340 GLY A N 1
ATOM 2656 C CA . GLY A 1 340 ? 15.637 15.469 -2.850 1.00 96.88 340 GLY A CA 1
ATOM 2657 C C . GLY A 1 340 ? 16.455 14.220 -2.533 1.00 96.88 340 GLY A C 1
ATOM 2658 O O . GLY A 1 340 ? 16.391 13.693 -1.416 1.00 96.88 340 GLY A O 1
ATOM 2659 N N . TRP A 1 341 ? 17.271 13.793 -3.496 1.00 97.75 341 TRP A N 1
ATOM 2660 C CA . TRP A 1 341 ? 18.017 12.532 -3.438 1.00 97.75 341 TRP A CA 1
ATOM 2661 C C . TRP A 1 341 ? 18.801 12.348 -2.132 1.00 97.75 341 TRP A C 1
ATOM 2663 O O . TRP A 1 341 ? 18.703 11.306 -1.494 1.00 97.75 341 TRP A O 1
ATOM 2673 N N . ASP A 1 342 ? 19.482 13.401 -1.668 1.00 95.88 342 ASP A N 1
ATOM 2674 C CA . ASP A 1 342 ? 20.299 13.383 -0.445 1.00 95.88 342 ASP A CA 1
ATOM 2675 C C . ASP A 1 342 ? 19.632 14.073 0.760 1.00 95.88 342 ASP A C 1
ATOM 2677 O O . ASP A 1 342 ? 20.328 14.507 1.692 1.00 95.88 342 ASP A O 1
ATOM 2681 N N . LYS A 1 343 ? 18.305 14.275 0.729 1.00 96.25 343 LYS A N 1
ATOM 2682 C CA . LYS A 1 343 ? 17.565 14.978 1.793 1.00 96.25 343 LYS A CA 1
ATOM 2683 C C . LYS A 1 343 ? 16.629 14.069 2.580 1.00 96.25 343 LYS A C 1
ATOM 2685 O O . LYS A 1 343 ? 16.784 13.979 3.793 1.00 96.25 343 LYS A O 1
ATOM 2690 N N . ASN A 1 344 ? 15.696 13.395 1.915 1.00 97.50 344 ASN A N 1
ATOM 2691 C CA . ASN A 1 344 ? 14.735 12.469 2.519 1.00 97.50 344 ASN A CA 1
ATOM 2692 C C . ASN A 1 344 ? 15.053 11.030 2.099 1.00 97.50 344 ASN A C 1
ATOM 2694 O O . ASN A 1 344 ? 14.275 10.354 1.429 1.00 97.50 344 ASN A O 1
ATOM 2698 N N . THR A 1 345 ? 16.264 10.594 2.430 1.00 98.00 345 THR A N 1
ATOM 2699 C CA . THR A 1 345 ? 16.806 9.309 1.983 1.00 98.00 345 THR A CA 1
ATOM 2700 C C . THR A 1 345 ? 16.029 8.142 2.584 1.00 98.00 345 THR A C 1
ATOM 2702 O O . THR A 1 345 ? 15.794 8.094 3.792 1.00 98.00 345 THR A O 1
ATOM 2705 N N . SER A 1 346 ? 15.658 7.181 1.748 1.00 98.12 346 SER A N 1
ATOM 2706 C CA . SER A 1 346 ? 15.125 5.907 2.208 1.00 98.12 346 SER A CA 1
ATOM 2707 C C . SER A 1 346 ? 15.363 4.845 1.141 1.00 98.12 346 SER A C 1
ATOM 2709 O O . SER A 1 346 ? 14.810 4.959 0.041 1.00 98.12 346 SER A O 1
ATOM 2711 N N . PRO A 1 347 ? 16.208 3.838 1.426 1.00 97.38 347 PRO A N 1
ATOM 2712 C CA . PRO A 1 347 ? 16.476 2.765 0.485 1.00 97.38 347 PRO A CA 1
ATOM 2713 C C . PRO A 1 347 ? 15.211 2.004 0.090 1.00 97.38 347 PRO A C 1
ATOM 2715 O O . PRO A 1 347 ? 14.944 1.886 -1.097 1.00 97.38 347 PRO A O 1
ATOM 2718 N N . ASN A 1 348 ? 14.411 1.519 1.045 1.00 97.94 348 ASN A N 1
ATOM 2719 C CA . ASN A 1 348 ? 13.263 0.661 0.734 1.00 97.94 348 ASN A CA 1
ATOM 2720 C C . ASN A 1 348 ? 11.980 1.142 1.417 1.00 97.94 348 ASN A C 1
ATOM 2722 O O . ASN A 1 348 ? 12.005 1.583 2.568 1.00 97.94 348 ASN A O 1
ATOM 2726 N N . GLY A 1 349 ? 10.848 0.995 0.727 1.00 98.62 349 GLY A N 1
ATOM 2727 C CA . GLY A 1 349 ? 9.536 1.314 1.285 1.00 98.62 349 GLY A CA 1
ATOM 2728 C C . GLY A 1 349 ? 9.022 0.190 2.168 1.00 98.62 349 GLY A C 1
ATOM 2729 O O . GLY A 1 349 ? 8.963 0.320 3.393 1.00 98.62 349 GLY A O 1
ATOM 2730 N N . LEU A 1 350 ? 8.683 -0.932 1.536 1.00 98.88 350 LEU A N 1
ATOM 2731 C CA . LEU A 1 350 ? 8.182 -2.131 2.198 1.00 98.88 350 LEU A CA 1
ATOM 2732 C C . LEU A 1 350 ? 9.175 -3.290 2.057 1.00 98.88 350 LEU A C 1
ATOM 2734 O O . LEU A 1 350 ? 9.521 -3.687 0.946 1.00 98.88 350 LEU A O 1
ATOM 2738 N N . VAL A 1 351 ? 9.562 -3.894 3.181 1.00 98.88 351 VAL A N 1
ATOM 2739 C CA . VAL A 1 351 ? 10.287 -5.172 3.210 1.00 98.88 351 VAL A CA 1
ATOM 2740 C C . VAL A 1 351 ? 9.436 -6.230 3.909 1.00 98.88 351 VAL A C 1
ATOM 2742 O O . VAL A 1 351 ? 9.084 -6.076 5.079 1.00 98.88 351 VAL A O 1
ATOM 2745 N N . VAL A 1 352 ? 9.131 -7.326 3.213 1.00 98.81 352 VAL A N 1
ATOM 2746 C CA . VAL A 1 352 ? 8.364 -8.464 3.744 1.00 98.81 352 VAL A CA 1
ATOM 2747 C C . VAL A 1 352 ? 9.270 -9.680 3.869 1.00 98.81 352 VAL A C 1
ATOM 2749 O O . VAL A 1 352 ? 9.644 -10.285 2.872 1.00 98.81 352 VAL A O 1
ATOM 2752 N N . ASN A 1 353 ? 9.609 -10.065 5.094 1.00 98.06 353 ASN A N 1
ATOM 2753 C CA . ASN A 1 353 ? 10.388 -11.268 5.390 1.00 98.06 353 ASN A CA 1
ATOM 2754 C C . ASN A 1 353 ? 9.518 -12.436 5.871 1.00 98.06 353 ASN A C 1
ATOM 2756 O O . ASN A 1 353 ? 9.940 -13.578 5.740 1.00 98.06 353 ASN A O 1
ATOM 2760 N N . GLY A 1 354 ? 8.330 -12.156 6.416 1.00 97.25 354 GLY A N 1
ATOM 2761 C CA . GLY A 1 354 ? 7.420 -13.186 6.913 1.00 97.25 354 GLY A CA 1
ATOM 2762 C C . GLY A 1 354 ? 6.763 -14.006 5.799 1.00 97.25 354 GLY A C 1
ATOM 2763 O O . GLY A 1 354 ? 6.360 -13.472 4.763 1.00 97.25 354 GLY A O 1
ATOM 2764 N N . ASP A 1 355 ? 6.594 -15.299 6.046 1.00 97.56 355 ASP A N 1
ATOM 2765 C CA . ASP A 1 355 ? 5.880 -16.235 5.183 1.00 97.56 355 ASP A CA 1
ATOM 2766 C C . ASP A 1 355 ? 4.357 -16.054 5.289 1.00 97.56 355 ASP A C 1
ATOM 2768 O O . ASP A 1 355 ? 3.816 -15.643 6.320 1.00 97.56 355 ASP A O 1
ATOM 2772 N N . ASN A 1 356 ? 3.628 -16.431 4.238 1.00 98.00 356 ASN A N 1
ATOM 2773 C CA . ASN A 1 356 ? 2.159 -16.389 4.162 1.00 98.00 356 ASN A CA 1
ATOM 2774 C C . ASN A 1 356 ? 1.546 -14.991 4.393 1.00 98.00 356 ASN A C 1
ATOM 2776 O O . ASN A 1 356 ? 0.353 -14.870 4.689 1.00 98.00 356 ASN A O 1
ATOM 2780 N N . VAL A 1 357 ? 2.337 -13.924 4.261 1.00 98.81 357 VAL A N 1
ATOM 2781 C CA . VAL A 1 357 ? 1.847 -12.543 4.332 1.00 98.81 357 VAL A CA 1
ATOM 2782 C C . VAL A 1 357 ? 0.925 -12.270 3.144 1.00 98.81 357 VAL A C 1
ATOM 2784 O O . VAL A 1 357 ? 1.171 -12.710 2.020 1.00 98.81 357 VAL A O 1
ATOM 2787 N N . THR A 1 358 ? -0.180 -11.573 3.393 1.00 98.94 358 THR A N 1
ATOM 2788 C CA . THR A 1 358 ? -1.134 -11.175 2.352 1.00 98.94 358 THR A CA 1
ATOM 2789 C C . THR A 1 358 ? -1.356 -9.678 2.416 1.00 98.94 358 THR A C 1
ATOM 2791 O O . THR A 1 358 ? -1.731 -9.176 3.470 1.00 98.94 358 THR A O 1
ATOM 2794 N N . VAL A 1 359 ? -1.129 -8.976 1.307 1.00 98.94 359 VAL A N 1
ATOM 2795 C CA . VAL A 1 359 ? -1.304 -7.524 1.211 1.00 98.94 359 VAL A CA 1
ATOM 2796 C C . VAL A 1 359 ? -2.328 -7.194 0.129 1.00 98.94 359 VAL A C 1
ATOM 2798 O O . VAL A 1 359 ? -2.252 -7.717 -0.984 1.00 98.94 359 VAL A O 1
ATOM 2801 N N . TYR A 1 360 ? -3.276 -6.325 0.471 1.00 98.94 360 TYR A N 1
ATOM 2802 C CA . TYR A 1 360 ? -4.311 -5.795 -0.411 1.00 98.94 360 TYR A CA 1
ATOM 2803 C C . TYR A 1 360 ? -4.156 -4.280 -0.543 1.00 98.94 360 TYR A C 1
ATOM 2805 O O . TYR A 1 360 ? -4.016 -3.606 0.477 1.00 98.94 360 TYR A O 1
ATOM 2813 N N . GLY A 1 361 ? -4.249 -3.727 -1.752 1.00 98.81 361 GLY A N 1
ATOM 2814 C CA . GLY A 1 361 ? -4.273 -2.273 -1.939 1.00 98.81 361 GLY A CA 1
ATOM 2815 C C . GLY A 1 361 ? -2.956 -1.604 -1.538 1.00 98.81 361 GLY A C 1
ATOM 2816 O O . GLY A 1 361 ? -2.948 -0.772 -0.630 1.00 98.81 361 GLY A O 1
ATOM 2817 N N . LEU A 1 362 ? -1.842 -2.013 -2.148 1.00 98.94 362 LEU A N 1
ATOM 2818 C CA . LEU A 1 362 ? -0.509 -1.515 -1.807 1.00 98.94 362 LEU A CA 1
ATOM 2819 C C . LEU A 1 362 ? -0.075 -0.386 -2.750 1.00 98.94 362 LEU A C 1
ATOM 2821 O O . LEU A 1 362 ? 0.100 -0.621 -3.939 1.00 98.94 362 LEU A O 1
ATOM 2825 N N . PHE A 1 363 ? 0.166 0.800 -2.199 1.00 98.94 363 PHE A N 1
ATOM 2826 C CA . PHE A 1 363 ? 0.733 1.950 -2.904 1.00 98.94 363 PHE A CA 1
ATOM 2827 C C . PHE A 1 363 ? 2.127 2.230 -2.315 1.00 98.94 363 PHE A C 1
ATOM 2829 O O . PHE A 1 363 ? 2.228 2.482 -1.109 1.00 98.94 363 PHE A O 1
ATOM 2836 N N . VAL A 1 364 ? 3.207 2.131 -3.102 1.00 98.81 364 VAL A N 1
ATOM 2837 C CA . VAL A 1 364 ? 4.587 2.379 -2.620 1.00 98.81 364 VAL A CA 1
ATOM 2838 C C . VAL A 1 364 ? 5.414 3.147 -3.636 1.00 98.81 364 VAL A C 1
ATOM 2840 O O . VAL A 1 364 ? 5.593 2.669 -4.751 1.00 98.81 364 VAL A O 1
ATOM 2843 N N . GLU A 1 365 ? 5.944 4.305 -3.248 1.00 98.75 365 GLU A N 1
ATOM 2844 C CA . GLU A 1 365 ? 6.445 5.276 -4.224 1.00 98.75 365 GLU A CA 1
ATOM 2845 C C . GLU A 1 365 ? 7.777 5.931 -3.833 1.00 98.75 365 GLU A C 1
ATOM 2847 O O . GLU A 1 365 ? 8.037 6.258 -2.668 1.00 98.75 365 GLU A O 1
ATOM 2852 N N . HIS A 1 366 ? 8.591 6.163 -4.866 1.00 98.69 366 HIS A N 1
ATOM 2853 C CA . HIS A 1 366 ? 9.784 7.010 -4.906 1.00 98.69 366 HIS A CA 1
ATOM 2854 C C . HIS A 1 366 ? 10.990 6.627 -4.040 1.00 98.69 366 HIS A C 1
ATOM 2856 O O . HIS A 1 366 ? 11.921 7.426 -3.905 1.00 98.69 366 HIS A O 1
ATOM 2862 N N . PHE A 1 367 ? 11.036 5.429 -3.463 1.00 98.69 367 PHE A N 1
ATOM 2863 C CA . PHE A 1 367 ? 12.194 4.949 -2.698 1.00 98.69 367 PHE A CA 1
ATOM 2864 C C . PHE A 1 367 ? 13.458 4.824 -3.563 1.00 98.69 367 PHE A C 1
ATOM 2866 O O . PHE A 1 367 ? 13.385 4.660 -4.780 1.00 98.69 367 PHE A O 1
ATOM 2873 N N . GLN A 1 368 ? 14.634 4.933 -2.936 1.00 98.62 368 GLN A N 1
ATOM 2874 C CA . GLN A 1 368 ? 15.918 4.996 -3.651 1.00 98.62 368 GLN A CA 1
ATOM 2875 C C . GLN A 1 368 ? 16.386 3.633 -4.181 1.00 98.62 368 GLN A C 1
ATOM 2877 O O . GLN A 1 368 ? 17.183 3.581 -5.116 1.00 98.62 368 GLN A O 1
ATOM 2882 N N . GLN A 1 369 ? 15.918 2.540 -3.581 1.00 98.19 369 GLN A N 1
ATOM 2883 C CA . GLN A 1 369 ? 16.153 1.163 -4.009 1.00 98.19 369 GLN A CA 1
ATOM 2884 C C . GLN A 1 369 ? 14.813 0.485 -4.330 1.00 98.19 369 GLN A C 1
ATOM 2886 O O . GLN A 1 369 ? 14.030 1.024 -5.108 1.00 98.19 369 GLN A O 1
ATOM 2891 N N . TYR A 1 370 ? 14.541 -0.701 -3.780 1.00 98.25 370 TYR A N 1
ATOM 2892 C CA . TYR A 1 370 ? 13.310 -1.425 -4.074 1.00 98.25 370 TYR A CA 1
ATOM 2893 C C . TYR A 1 370 ? 12.128 -0.736 -3.384 1.00 98.25 370 TYR A C 1
ATOM 2895 O O . TYR A 1 370 ? 12.127 -0.566 -2.161 1.00 98.25 370 TYR A O 1
ATOM 2903 N N . GLN A 1 371 ? 11.091 -0.384 -4.149 1.00 98.62 371 GLN A N 1
ATOM 2904 C CA . GLN A 1 371 ? 9.842 0.123 -3.567 1.00 98.62 371 GLN A CA 1
ATOM 2905 C C . GLN A 1 371 ? 9.271 -0.949 -2.625 1.00 98.62 371 GLN A C 1
ATOM 2907 O O . GLN A 1 371 ? 8.966 -0.693 -1.459 1.00 98.62 371 GLN A O 1
ATOM 2912 N N . THR A 1 372 ? 9.213 -2.196 -3.100 1.00 98.88 372 THR A N 1
ATOM 2913 C CA . THR A 1 372 ? 8.839 -3.375 -2.317 1.00 98.88 372 THR A CA 1
ATOM 2914 C C . THR A 1 372 ? 9.816 -4.530 -2.535 1.00 98.88 372 THR A C 1
ATOM 2916 O O . THR A 1 372 ? 10.015 -4.988 -3.660 1.00 98.88 372 THR A O 1
ATOM 2919 N N . LEU A 1 373 ? 10.375 -5.049 -1.438 1.00 98.69 373 LEU A N 1
ATOM 2920 C CA . LEU A 1 373 ? 11.189 -6.265 -1.406 1.00 98.69 373 LEU A CA 1
ATOM 2921 C C . LEU A 1 373 ? 10.473 -7.368 -0.619 1.00 98.69 373 LEU A C 1
ATOM 2923 O O . LEU A 1 373 ? 10.223 -7.237 0.578 1.00 98.69 373 LEU A O 1
ATOM 2927 N N . TRP A 1 374 ? 10.191 -8.486 -1.279 1.00 98.75 374 TRP A N 1
ATOM 2928 C CA . TRP A 1 374 ? 9.469 -9.621 -0.720 1.00 98.75 374 TRP A CA 1
ATOM 2929 C C . TRP A 1 374 ? 10.357 -10.862 -0.630 1.00 98.75 374 TRP A C 1
ATOM 2931 O O . TRP A 1 374 ? 10.658 -11.505 -1.631 1.00 98.75 374 TRP A O 1
ATOM 2941 N N . ASN A 1 375 ? 10.761 -11.222 0.580 1.00 97.62 375 ASN A N 1
ATOM 2942 C CA . ASN A 1 375 ? 11.644 -12.349 0.875 1.00 97.62 375 ASN A CA 1
ATOM 2943 C C . ASN A 1 375 ? 10.908 -13.574 1.443 1.00 97.62 375 ASN A C 1
ATOM 2945 O O . ASN A 1 375 ? 11.436 -14.679 1.340 1.00 97.62 375 ASN A O 1
ATOM 2949 N N . GLY A 1 376 ? 9.726 -13.387 2.038 1.00 96.75 376 GLY A N 1
ATOM 2950 C CA . GLY A 1 376 ? 8.928 -14.475 2.614 1.00 96.75 376 GLY A CA 1
ATOM 2951 C C . GLY A 1 376 ? 8.230 -15.344 1.564 1.00 96.75 376 GLY A C 1
ATOM 2952 O O . GLY A 1 376 ? 7.798 -14.852 0.520 1.00 96.75 376 GLY A O 1
ATOM 2953 N N . ASP A 1 377 ? 8.096 -16.640 1.839 1.00 97.69 377 ASP A N 1
ATOM 2954 C CA . ASP A 1 377 ? 7.440 -17.609 0.961 1.00 97.69 377 ASP A CA 1
ATOM 2955 C C . ASP A 1 377 ? 5.910 -17.560 1.093 1.00 97.69 377 ASP A C 1
ATOM 2957 O O . ASP A 1 377 ? 5.352 -17.151 2.112 1.00 97.69 377 ASP A O 1
ATOM 2961 N N . LYS A 1 378 ? 5.200 -18.012 0.056 1.00 98.44 378 LYS A N 1
ATOM 2962 C CA . LYS A 1 378 ? 3.724 -18.047 -0.012 1.00 98.44 378 LYS A CA 1
ATOM 2963 C C . LYS A 1 378 ? 3.078 -16.667 0.163 1.00 98.44 378 LYS A C 1
ATOM 2965 O O . LYS A 1 378 ? 1.948 -16.554 0.646 1.00 98.44 378 LYS A O 1
ATOM 2970 N N . GLY A 1 379 ? 3.797 -15.621 -0.235 1.00 98.69 379 GLY A N 1
ATOM 2971 C CA . GLY A 1 379 ? 3.291 -14.259 -0.256 1.00 98.69 379 GLY A CA 1
ATOM 2972 C C . GLY A 1 379 ? 2.145 -14.090 -1.249 1.00 98.69 379 GLY A C 1
ATOM 2973 O O . GLY A 1 379 ? 2.107 -14.739 -2.299 1.00 98.69 379 GLY A O 1
ATOM 2974 N N . ARG A 1 380 ? 1.188 -13.226 -0.905 1.00 98.88 380 ARG A N 1
ATOM 2975 C CA . ARG A 1 380 ? 0.066 -12.874 -1.781 1.00 98.88 380 ARG A CA 1
ATOM 2976 C C . ARG A 1 380 ? -0.110 -11.366 -1.842 1.00 98.88 380 ARG A C 1
ATOM 2978 O O . ARG A 1 380 ? -0.268 -10.723 -0.808 1.00 98.88 380 ARG A O 1
ATOM 2985 N N . MET A 1 381 ? -0.125 -10.823 -3.047 1.00 98.88 381 MET A N 1
ATOM 2986 C CA . MET A 1 381 ? -0.323 -9.407 -3.317 1.00 98.88 381 MET A CA 1
ATOM 2987 C C . MET A 1 381 ? -1.543 -9.249 -4.229 1.00 98.88 381 MET A C 1
ATOM 2989 O O . MET A 1 381 ? -1.593 -9.858 -5.300 1.00 98.88 381 MET A O 1
ATOM 2993 N N . TYR A 1 382 ? -2.497 -8.409 -3.829 1.00 98.88 382 TYR A N 1
ATOM 2994 C CA . TYR A 1 382 ? -3.632 -7.991 -4.652 1.00 98.88 382 TYR A CA 1
ATOM 2995 C C . TYR A 1 382 ? -3.680 -6.468 -4.770 1.00 98.88 382 TYR A C 1
ATOM 2997 O O . TYR A 1 382 ? -3.827 -5.782 -3.758 1.00 98.88 382 TYR A O 1
ATOM 3005 N N . PHE A 1 383 ? -3.610 -5.973 -6.006 1.00 98.94 383 PHE A N 1
ATOM 3006 C CA . PHE A 1 383 ? -3.452 -4.561 -6.352 1.00 98.94 383 PHE A CA 1
ATOM 3007 C C . PHE A 1 383 ? -2.168 -3.915 -5.812 1.00 98.94 383 PHE A C 1
ATOM 3009 O O . PHE A 1 383 ? -1.970 -3.761 -4.604 1.00 98.94 383 PHE A O 1
ATOM 3016 N N . TYR A 1 384 ? -1.326 -3.472 -6.741 1.00 98.94 384 TYR A N 1
ATOM 3017 C CA . TYR A 1 384 ? -0.111 -2.722 -6.465 1.00 98.94 384 TYR A CA 1
ATOM 3018 C C . TYR A 1 384 ? -0.069 -1.494 -7.359 1.00 98.94 384 TYR A C 1
ATOM 3020 O O . TYR A 1 384 ? -0.303 -1.603 -8.565 1.00 98.94 384 TYR A O 1
ATOM 3028 N N . GLN A 1 385 ? 0.274 -0.358 -6.777 1.00 98.81 385 GLN A N 1
ATOM 3029 C CA . GLN A 1 385 ? 0.664 0.834 -7.503 1.00 98.81 385 GLN A CA 1
ATOM 3030 C C . GLN A 1 385 ? 2.011 1.322 -6.969 1.00 98.81 385 GLN A C 1
ATOM 3032 O O . GLN A 1 385 ? 2.311 1.217 -5.777 1.00 98.81 385 GLN A O 1
ATOM 3037 N N . SER A 1 386 ? 2.839 1.816 -7.881 1.00 98.69 386 SER A N 1
ATOM 3038 C CA . SER A 1 386 ? 4.104 2.449 -7.547 1.00 98.69 386 SER A CA 1
ATOM 3039 C C . SER A 1 386 ? 4.521 3.434 -8.615 1.00 98.69 386 SER A C 1
ATOM 3041 O O . SER A 1 386 ? 4.158 3.281 -9.782 1.00 98.69 386 SER A O 1
ATOM 3043 N N . GLU A 1 387 ? 5.388 4.351 -8.218 1.00 98.50 387 GLU A N 1
ATOM 3044 C CA . GLU A 1 387 ? 6.138 5.200 -9.125 1.00 98.50 387 GLU A CA 1
ATOM 3045 C C . GLU A 1 387 ? 7.638 5.085 -8.829 1.00 98.50 387 GLU A C 1
ATOM 3047 O O . GLU A 1 387 ? 8.053 4.888 -7.676 1.00 98.50 387 GLU A O 1
ATOM 3052 N N . THR A 1 388 ? 8.470 5.203 -9.866 1.00 97.94 388 THR A N 1
ATOM 3053 C CA . THR A 1 388 ? 9.926 5.314 -9.699 1.00 97.94 388 THR A CA 1
ATOM 3054 C C . THR A 1 388 ? 10.286 6.542 -8.841 1.00 97.94 388 THR A C 1
ATOM 3056 O O . THR A 1 388 ? 9.490 7.474 -8.696 1.00 97.94 388 THR A O 1
ATOM 3059 N N . PRO A 1 389 ? 11.485 6.614 -8.233 1.00 97.38 389 PRO A N 1
ATOM 3060 C CA . PRO A 1 389 ? 11.964 7.888 -7.698 1.00 97.38 389 PRO A CA 1
ATOM 3061 C C . PRO A 1 389 ? 12.043 8.930 -8.815 1.00 97.38 389 PRO A C 1
ATOM 3063 O O . PRO A 1 389 ? 12.441 8.607 -9.931 1.00 97.38 389 PRO A O 1
ATOM 3066 N N . TYR A 1 390 ? 11.716 10.185 -8.513 1.00 96.94 390 TYR A N 1
ATOM 3067 C CA . TYR A 1 390 ? 11.848 11.264 -9.499 1.00 96.94 390 TYR A CA 1
ATOM 3068 C C . TYR A 1 390 ? 13.306 11.650 -9.743 1.00 96.94 390 TYR A C 1
ATOM 3070 O O . TYR A 1 390 ? 13.662 12.178 -10.792 1.00 96.94 390 TYR A O 1
ATOM 3078 N N . ASP A 1 391 ? 14.142 11.455 -8.731 1.00 97.31 391 ASP A N 1
ATOM 3079 C CA . ASP A 1 391 ? 15.375 12.188 -8.514 1.00 97.31 391 ASP A CA 1
ATOM 3080 C C . ASP A 1 391 ? 16.679 11.356 -8.445 1.00 97.31 391 ASP A C 1
ATOM 3082 O O . ASP A 1 391 ? 17.610 11.801 -7.770 1.00 97.31 391 ASP A O 1
ATOM 3086 N N . PRO A 1 392 ? 16.860 10.199 -9.125 1.00 97.62 392 PRO A N 1
ATOM 3087 C CA . PRO A 1 392 ? 18.200 9.628 -9.294 1.00 97.62 392 PRO A CA 1
ATOM 3088 C C . PRO A 1 392 ? 19.152 10.590 -10.023 1.00 97.62 392 PRO A C 1
ATOM 3090 O O . PRO A 1 392 ? 18.818 11.128 -11.073 1.00 97.62 392 PRO A O 1
ATOM 3093 N N . GLN A 1 393 ? 20.363 10.789 -9.495 1.00 97.75 393 GLN A N 1
ATOM 3094 C CA . GLN A 1 393 ? 21.288 11.831 -9.987 1.00 97.75 393 GLN A CA 1
ATOM 3095 C C . GLN A 1 393 ? 22.257 11.365 -11.088 1.00 97.75 393 GLN A C 1
ATOM 3097 O O . GLN A 1 393 ? 22.880 12.179 -11.765 1.00 97.75 393 GLN A O 1
ATOM 3102 N N . SER A 1 394 ? 22.446 10.055 -11.244 1.00 97.38 394 SER A N 1
ATOM 3103 C CA . SER A 1 394 ? 23.259 9.455 -12.307 1.00 97.38 394 SER A CA 1
ATOM 3104 C C . SER A 1 394 ? 22.918 7.976 -12.443 1.00 97.38 394 SER A C 1
ATOM 3106 O O . SER A 1 394 ? 22.537 7.340 -11.458 1.00 97.38 394 SER A O 1
ATOM 3108 N N . GLN A 1 395 ? 23.095 7.405 -13.638 1.00 98.00 395 GLN A N 1
ATOM 3109 C CA . GLN A 1 395 ? 22.829 5.980 -13.834 1.00 98.00 395 GLN A CA 1
ATOM 3110 C C . GLN A 1 395 ? 23.775 5.124 -12.991 1.00 98.00 395 GLN A C 1
ATOM 3112 O O . GLN A 1 395 ? 23.320 4.193 -12.344 1.00 98.00 395 GLN A O 1
ATOM 3117 N N . SER A 1 396 ? 25.070 5.455 -12.952 1.00 95.81 396 SER A N 1
ATOM 3118 C CA . SER A 1 396 ? 26.071 4.713 -12.173 1.00 95.81 396 SER A CA 1
ATOM 3119 C C . SER A 1 396 ? 25.812 4.762 -10.665 1.00 95.81 396 SER A C 1
ATOM 3121 O O . SER A 1 396 ? 26.135 3.804 -9.967 1.00 95.81 396 SER A O 1
ATOM 3123 N N . GLY A 1 397 ? 25.211 5.846 -10.164 1.00 94.06 397 GLY A N 1
ATOM 3124 C CA . GLY A 1 397 ? 24.772 5.971 -8.772 1.00 94.06 397 GLY A CA 1
ATOM 3125 C C . GLY A 1 397 ? 23.457 5.250 -8.460 1.00 94.06 397 GLY A C 1
ATOM 3126 O O . GLY A 1 397 ? 23.125 5.081 -7.289 1.00 94.06 397 GLY A O 1
ATOM 3127 N N . TRP A 1 398 ? 22.717 4.810 -9.481 1.00 97.62 398 TRP A N 1
ATOM 3128 C CA . TRP A 1 398 ? 21.440 4.116 -9.341 1.00 97.62 398 TRP A CA 1
ATOM 3129 C C . TRP A 1 398 ? 21.437 2.814 -10.146 1.00 97.62 398 TRP A C 1
ATOM 3131 O O . TRP A 1 398 ? 20.792 2.670 -11.185 1.00 97.62 398 TRP A O 1
ATOM 3141 N N . MET A 1 399 ? 22.208 1.855 -9.642 1.00 95.88 399 MET A N 1
ATOM 3142 C CA . MET A 1 399 ? 22.298 0.494 -10.160 1.00 95.88 399 MET A CA 1
ATOM 3143 C C . MET A 1 399 ? 22.027 -0.498 -9.030 1.00 95.88 399 MET A C 1
ATOM 3145 O O . MET A 1 399 ? 22.541 -0.328 -7.919 1.00 95.88 399 MET A O 1
ATOM 3149 N N . SER A 1 400 ? 21.267 -1.548 -9.320 1.00 94.62 400 SER A N 1
ATOM 3150 C CA . SER A 1 400 ? 21.103 -2.712 -8.450 1.00 94.62 400 SER A CA 1
ATOM 3151 C C . SER A 1 400 ? 22.046 -3.839 -8.875 1.00 94.62 400 SER A C 1
ATOM 3153 O O . SER A 1 400 ? 22.868 -3.680 -9.786 1.00 94.62 400 SER A O 1
ATOM 3155 N N . HIS A 1 401 ? 21.982 -4.965 -8.154 1.00 87.56 401 HIS A N 1
ATOM 3156 C CA . HIS A 1 401 ? 22.816 -6.148 -8.407 1.00 87.56 401 HIS A CA 1
ATOM 3157 C C . HIS A 1 401 ? 24.302 -5.785 -8.583 1.00 87.56 401 HIS A C 1
ATOM 3159 O O . HIS A 1 401 ? 24.981 -6.246 -9.498 1.00 87.56 401 HIS A O 1
ATOM 3165 N N . ASP A 1 402 ? 24.769 -4.870 -7.728 1.00 78.62 402 ASP A N 1
ATOM 3166 C CA . ASP A 1 402 ? 26.142 -4.350 -7.671 1.00 78.62 402 ASP A CA 1
ATOM 3167 C C . ASP A 1 402 ? 26.666 -3.752 -8.963 1.00 78.62 402 ASP A C 1
ATOM 3169 O O . ASP A 1 402 ? 27.788 -4.020 -9.392 1.00 78.62 402 ASP A O 1
ATOM 3173 N N . GLY A 1 403 ? 25.844 -2.909 -9.577 1.00 86.38 403 GLY A N 1
ATOM 3174 C CA . GLY A 1 403 ? 26.261 -2.186 -10.769 1.00 86.38 403 GLY A CA 1
ATOM 3175 C C . GLY A 1 403 ? 25.986 -2.935 -12.064 1.00 86.38 403 GLY A C 1
ATOM 3176 O O . GLY A 1 403 ? 26.328 -2.412 -13.119 1.00 86.38 403 GLY A O 1
ATOM 3177 N N . THR A 1 404 ? 25.389 -4.130 -12.016 1.00 87.38 404 THR A N 1
ATOM 3178 C CA . THR A 1 404 ? 25.135 -4.939 -13.222 1.00 87.38 404 THR A CA 1
ATOM 3179 C C . THR A 1 404 ? 23.748 -4.731 -13.821 1.00 87.38 404 THR A C 1
ATOM 3181 O O . THR A 1 404 ? 23.558 -5.023 -14.998 1.00 87.38 404 THR A O 1
ATOM 3184 N N . VAL A 1 405 ? 22.801 -4.197 -13.045 1.00 95.00 405 VAL A N 1
ATOM 3185 C CA . VAL A 1 405 ? 21.416 -3.953 -13.470 1.00 95.00 405 VAL A CA 1
ATOM 3186 C C . VAL A 1 405 ? 21.069 -2.491 -13.225 1.00 95.00 405 VAL A C 1
ATOM 3188 O O . VAL A 1 405 ? 21.343 -1.948 -12.152 1.00 95.00 405 VAL A O 1
ATOM 3191 N N . LYS A 1 406 ? 20.486 -1.833 -14.226 1.00 98.19 406 LYS A N 1
ATOM 3192 C CA . LYS A 1 406 ? 20.092 -0.425 -14.139 1.00 98.19 406 LYS A CA 1
ATOM 3193 C C . LYS A 1 406 ? 18.879 -0.251 -13.237 1.00 98.19 406 LYS A C 1
ATOM 3195 O O . LYS A 1 406 ? 17.870 -0.935 -13.411 1.00 98.19 406 LYS A O 1
ATOM 3200 N N . GLY A 1 407 ? 18.964 0.697 -12.306 1.00 97.81 407 GLY A N 1
ATOM 3201 C CA . GLY A 1 407 ? 17.906 0.976 -11.342 1.00 97.81 407 GLY A CA 1
ATOM 3202 C C . GLY A 1 407 ? 17.617 -0.196 -10.405 1.00 97.81 407 GLY A C 1
ATOM 3203 O O . GLY A 1 407 ? 18.335 -1.195 -10.380 1.00 97.81 407 GLY A O 1
ATOM 3204 N N . TYR A 1 408 ? 16.560 -0.057 -9.614 1.00 98.25 408 TYR A N 1
ATOM 3205 C CA . TYR A 1 408 ? 16.065 -1.078 -8.693 1.00 98.25 408 TYR A CA 1
ATOM 3206 C C . TYR A 1 408 ? 14.616 -1.373 -9.043 1.00 98.25 408 TYR A C 1
ATOM 3208 O O . TYR A 1 408 ? 13.830 -0.436 -9.157 1.00 98.25 408 TYR A O 1
ATOM 3216 N N . ALA A 1 409 ? 14.264 -2.652 -9.183 1.00 98.31 409 ALA A N 1
ATOM 3217 C CA . ALA A 1 409 ? 12.892 -3.037 -9.484 1.00 98.31 409 ALA A CA 1
ATOM 3218 C C . ALA A 1 409 ? 11.908 -2.445 -8.468 1.00 98.31 409 ALA A C 1
ATOM 3220 O O . ALA A 1 409 ? 12.177 -2.400 -7.265 1.00 98.31 409 ALA A O 1
ATOM 3221 N N . SER A 1 410 ? 10.736 -2.034 -8.941 1.00 98.75 410 SER A N 1
ATOM 3222 C CA . SER A 1 410 ? 9.689 -1.564 -8.044 1.00 98.75 410 SER A CA 1
ATOM 3223 C C . SER A 1 410 ? 9.197 -2.708 -7.151 1.00 98.75 410 SER A C 1
ATOM 3225 O O . SER A 1 410 ? 9.191 -2.602 -5.924 1.00 98.75 410 SER A O 1
ATOM 3227 N N . TYR A 1 411 ? 8.921 -3.866 -7.757 1.00 98.88 411 TYR A N 1
ATOM 3228 C CA . TYR A 1 411 ? 8.477 -5.062 -7.048 1.00 98.88 411 TYR A CA 1
ATOM 3229 C C . TYR A 1 411 ? 9.488 -6.207 -7.200 1.00 98.88 411 TYR A C 1
ATOM 3231 O O . TYR A 1 411 ? 9.541 -6.877 -8.235 1.00 98.88 411 TYR A O 1
ATOM 3239 N N . LYS A 1 412 ? 10.288 -6.45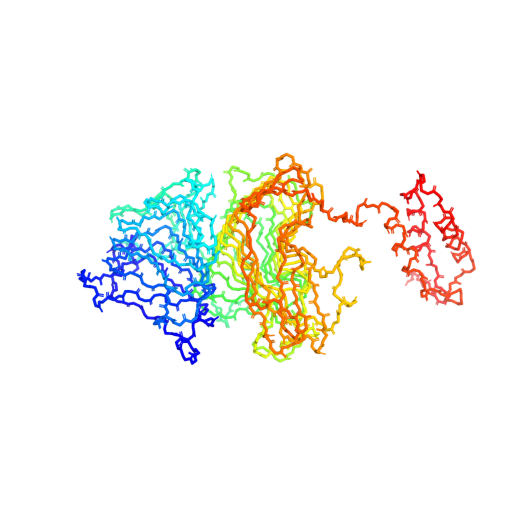2 -6.156 1.00 98.56 412 LYS A N 1
ATOM 3240 C CA . LYS A 1 412 ? 11.292 -7.526 -6.108 1.00 98.56 412 LYS A CA 1
ATOM 3241 C C . LYS A 1 412 ? 10.829 -8.662 -5.207 1.00 98.56 412 LYS A C 1
ATOM 3243 O O . LYS A 1 412 ? 10.669 -8.475 -4.007 1.00 98.56 412 LYS A O 1
ATOM 3248 N N . VAL A 1 413 ? 10.721 -9.869 -5.750 1.00 98.69 413 VAL A N 1
ATOM 3249 C CA . VAL A 1 413 ? 10.600 -11.111 -4.970 1.00 98.69 413 VAL A CA 1
ATOM 3250 C C . VAL A 1 413 ? 11.985 -11.752 -4.860 1.00 98.69 413 VAL A C 1
ATOM 3252 O O . VAL A 1 413 ? 12.695 -11.885 -5.854 1.00 98.69 413 VAL A O 1
ATOM 3255 N N . GLY A 1 414 ? 12.428 -12.122 -3.662 1.00 95.56 414 GLY A N 1
ATOM 3256 C CA . GLY A 1 414 ? 13.747 -12.709 -3.421 1.00 95.56 414 GLY A CA 1
ATOM 3257 C C . GLY A 1 414 ? 13.949 -14.025 -4.179 1.00 95.56 414 GLY A C 1
ATOM 3258 O O . GLY A 1 414 ? 13.030 -14.835 -4.287 1.00 95.56 414 GLY A O 1
ATOM 3259 N N . ASN A 1 415 ? 15.166 -14.274 -4.673 1.00 90.62 415 ASN A N 1
ATOM 3260 C CA . ASN A 1 415 ? 15.477 -15.413 -5.556 1.00 90.62 415 ASN A CA 1
ATOM 3261 C C . ASN A 1 415 ? 15.143 -16.785 -4.915 1.00 90.62 415 ASN A C 1
ATOM 3263 O O . ASN A 1 415 ? 14.820 -17.764 -5.599 1.00 90.62 415 ASN A O 1
ATOM 3267 N N . ASN A 1 416 ? 15.152 -16.854 -3.580 1.00 90.12 416 ASN A N 1
ATOM 3268 C CA . ASN A 1 416 ? 14.879 -18.072 -2.815 1.00 90.12 416 ASN A CA 1
ATOM 3269 C C . ASN A 1 416 ? 13.384 -18.389 -2.645 1.00 90.12 416 ASN A C 1
ATOM 3271 O O . ASN A 1 416 ? 13.053 -19.559 -2.434 1.00 90.12 416 ASN A O 1
ATOM 3275 N N . VAL A 1 417 ? 12.482 -17.417 -2.830 1.00 96.38 417 VAL A N 1
ATOM 3276 C CA . VAL A 1 417 ? 11.023 -17.600 -2.698 1.00 96.38 417 VAL A CA 1
ATOM 3277 C C . VAL A 1 417 ? 10.534 -18.649 -3.687 1.00 96.38 417 VAL A C 1
ATOM 3279 O O . VAL A 1 417 ? 10.905 -18.613 -4.860 1.00 96.38 417 VAL A O 1
ATOM 3282 N N . LYS A 1 418 ? 9.750 -19.624 -3.225 1.00 97.94 418 LYS A N 1
ATOM 3283 C CA . LYS A 1 418 ? 9.300 -20.775 -4.026 1.00 97.94 418 LYS A CA 1
ATOM 3284 C C . LYS A 1 418 ? 7.865 -20.623 -4.504 1.00 97.94 418 LYS A C 1
ATOM 3286 O O . LYS A 1 418 ? 7.530 -21.129 -5.570 1.00 97.94 418 LYS A O 1
ATOM 3291 N N . ASN A 1 419 ? 7.054 -19.937 -3.714 1.00 98.81 419 ASN A N 1
ATOM 3292 C CA . ASN A 1 419 ? 5.635 -19.737 -3.903 1.00 98.81 419 ASN A CA 1
ATOM 3293 C C . ASN A 1 419 ? 5.345 -18.252 -3.704 1.00 98.81 419 ASN A C 1
ATOM 3295 O O . ASN A 1 419 ? 5.646 -17.697 -2.651 1.00 98.81 419 ASN A O 1
ATOM 3299 N N . HIS A 1 420 ? 4.751 -17.606 -4.695 1.00 98.88 420 HIS A N 1
ATOM 3300 C CA . HIS A 1 420 ? 4.341 -16.212 -4.593 1.00 98.88 420 HIS A CA 1
ATOM 3301 C C . HIS A 1 420 ? 3.234 -15.939 -5.593 1.00 98.88 420 HIS A C 1
ATOM 3303 O O . HIS A 1 420 ? 3.300 -16.410 -6.726 1.00 98.88 420 HIS A O 1
ATOM 3309 N N . TYR A 1 421 ? 2.234 -15.170 -5.195 1.00 98.94 421 TYR A N 1
ATOM 3310 C CA . TYR A 1 421 ? 1.154 -14.769 -6.083 1.00 98.94 421 TYR A CA 1
ATOM 3311 C C . TYR A 1 421 ? 0.975 -13.258 -6.028 1.00 98.94 421 TYR A C 1
ATOM 3313 O O . TYR A 1 421 ? 0.769 -12.698 -4.953 1.00 98.94 421 TYR A O 1
ATOM 3321 N N . ALA A 1 422 ? 1.041 -12.593 -7.175 1.00 98.94 422 ALA A N 1
ATOM 3322 C CA . ALA A 1 422 ? 0.823 -11.158 -7.281 1.00 98.94 422 ALA A CA 1
ATOM 3323 C C . ALA A 1 422 ? -0.087 -10.856 -8.475 1.00 98.94 422 ALA A C 1
ATOM 3325 O O . ALA A 1 422 ? 0.120 -11.402 -9.558 1.00 98.94 422 ALA A O 1
ATOM 3326 N N . VAL A 1 423 ? -1.097 -10.006 -8.291 1.00 98.94 423 VAL A N 1
ATOM 3327 C CA . VAL A 1 423 ? -2.067 -9.694 -9.349 1.00 98.94 423 VAL A CA 1
ATOM 3328 C C . VAL A 1 423 ? -2.477 -8.220 -9.363 1.00 98.94 423 VAL A C 1
ATOM 3330 O O . VAL A 1 423 ? -2.746 -7.644 -8.306 1.00 98.94 423 VAL A O 1
ATOM 3333 N N . GLY A 1 424 ? -2.542 -7.620 -10.558 1.00 98.69 424 GLY A N 1
ATOM 3334 C CA . GLY A 1 424 ? -2.960 -6.228 -10.754 1.00 98.69 424 GLY A CA 1
ATOM 3335 C C . GLY A 1 424 ? -1.882 -5.228 -10.335 1.00 98.69 424 GLY A C 1
ATOM 3336 O O . GLY A 1 424 ? -2.093 -4.465 -9.393 1.00 98.69 424 GLY A O 1
ATOM 3337 N N . LEU A 1 425 ? -0.714 -5.257 -10.981 1.00 98.88 425 LEU A N 1
ATOM 3338 C CA . LEU A 1 425 ? 0.445 -4.423 -10.630 1.00 98.88 425 LEU A CA 1
ATOM 3339 C C . LEU A 1 425 ? 0.614 -3.276 -11.636 1.00 98.88 425 LEU A C 1
ATOM 3341 O O . LEU A 1 425 ? 0.792 -3.536 -12.818 1.00 98.88 425 LEU A O 1
ATOM 3345 N N . GLY A 1 426 ? 0.618 -2.026 -11.175 1.00 98.75 426 GLY A N 1
ATOM 3346 C CA . GLY A 1 426 ? 0.950 -0.843 -11.974 1.00 98.75 426 GLY A CA 1
ATOM 3347 C C . GLY A 1 426 ? 2.235 -0.176 -11.488 1.00 98.75 426 GLY A C 1
ATOM 3348 O O . GLY A 1 426 ? 2.384 0.087 -10.295 1.00 98.75 426 GLY A O 1
ATOM 3349 N N . ILE A 1 427 ? 3.171 0.077 -12.402 1.00 98.81 427 ILE A N 1
ATOM 3350 C CA . ILE A 1 427 ? 4.452 0.731 -12.108 1.00 98.81 427 ILE A CA 1
ATOM 3351 C C . ILE A 1 427 ? 4.650 1.898 -13.074 1.00 98.81 427 ILE A C 1
ATOM 3353 O O . ILE A 1 427 ? 4.673 1.694 -14.285 1.00 98.81 427 ILE A O 1
ATOM 3357 N N . TYR A 1 428 ? 4.781 3.116 -12.559 1.00 98.12 428 TYR A N 1
ATOM 3358 C CA . TYR A 1 428 ? 4.824 4.324 -13.386 1.00 98.12 428 TYR A CA 1
ATOM 3359 C C . TYR A 1 428 ? 6.239 4.898 -13.439 1.00 98.12 428 TYR A C 1
ATOM 3361 O O . TYR A 1 428 ? 6.926 4.991 -12.419 1.00 98.12 428 TYR A O 1
ATOM 3369 N N . ASP A 1 429 ? 6.678 5.242 -14.647 1.00 94.75 429 ASP A N 1
ATOM 3370 C CA . ASP A 1 429 ? 7.947 5.914 -14.899 1.00 94.75 429 ASP A CA 1
ATOM 3371 C C . ASP A 1 429 ? 7.769 7.427 -14.768 1.00 94.75 429 ASP A C 1
ATOM 3373 O O . ASP A 1 429 ? 7.021 8.048 -15.525 1.00 94.75 429 ASP A O 1
ATOM 3377 N N . VAL A 1 430 ? 8.469 7.997 -13.792 1.00 94.38 430 VAL A N 1
ATOM 3378 C CA . VAL A 1 430 ? 8.378 9.398 -13.347 1.00 94.38 430 VAL A CA 1
ATOM 3379 C C . VAL A 1 430 ? 9.766 10.001 -13.082 1.00 94.38 430 VAL A C 1
ATOM 3381 O O . VAL A 1 430 ? 9.937 10.875 -12.234 1.00 94.38 430 VAL A O 1
ATOM 3384 N N . LEU A 1 431 ? 10.801 9.528 -13.773 1.00 95.56 431 LEU A N 1
ATOM 3385 C CA . LEU A 1 431 ? 12.170 10.049 -13.730 1.00 95.56 431 LEU A CA 1
ATOM 3386 C C . LEU A 1 431 ? 12.270 11.492 -14.287 1.00 95.56 431 LEU A C 1
ATOM 3388 O O . LEU A 1 431 ? 12.747 11.725 -15.396 1.00 95.56 431 LEU A O 1
ATOM 3392 N N . ILE A 1 432 ? 11.840 12.490 -13.505 1.00 95.19 432 ILE A N 1
ATOM 3393 C CA . ILE A 1 432 ? 11.698 13.891 -13.955 1.00 95.19 432 ILE A CA 1
ATOM 3394 C C . ILE A 1 432 ? 12.719 14.884 -13.374 1.00 95.19 432 ILE A C 1
ATOM 3396 O O . ILE A 1 432 ? 12.881 15.976 -13.916 1.00 95.19 432 ILE A O 1
ATOM 3400 N N . ASN A 1 433 ? 13.441 14.523 -12.309 1.00 95.56 433 ASN A N 1
ATOM 3401 C CA . ASN A 1 433 ? 14.380 15.387 -11.576 1.00 95.56 433 ASN A CA 1
ATOM 3402 C C . ASN A 1 433 ? 15.813 14.817 -11.562 1.00 95.56 433 ASN A C 1
ATOM 3404 O O . ASN A 1 433 ? 16.514 14.851 -10.547 1.00 95.56 433 ASN A O 1
ATOM 3408 N N . THR A 1 434 ? 16.272 14.302 -12.704 1.00 96.00 434 THR A N 1
ATOM 3409 C CA . THR A 1 434 ? 17.509 13.506 -12.817 1.00 96.00 434 THR A CA 1
ATOM 3410 C C . THR A 1 434 ? 18.800 14.314 -12.993 1.00 96.00 434 THR A C 1
ATOM 3412 O O . THR A 1 434 ? 19.830 13.771 -13.391 1.00 96.00 434 THR A O 1
ATOM 3415 N N . ASN A 1 435 ? 18.763 15.632 -12.763 1.00 94.69 435 ASN A N 1
ATOM 3416 C CA . ASN A 1 435 ? 19.896 16.537 -13.009 1.00 94.69 435 ASN A CA 1
ATOM 3417 C C . ASN A 1 435 ? 20.459 16.434 -14.449 1.00 94.69 435 ASN A C 1
ATOM 3419 O O . ASN A 1 435 ? 21.665 16.491 -14.682 1.00 94.69 435 ASN A O 1
ATOM 3423 N N . GLY A 1 436 ? 19.571 16.230 -15.428 1.00 94.88 436 GLY A N 1
ATOM 3424 C CA . GLY A 1 436 ? 19.925 16.100 -16.845 1.00 94.88 436 GLY A CA 1
ATOM 3425 C C . GLY A 1 436 ? 20.516 14.744 -17.240 1.00 94.88 436 GLY A C 1
ATOM 3426 O O . GLY A 1 436 ? 20.854 14.552 -18.408 1.00 94.88 436 GLY A O 1
ATOM 3427 N N . ALA A 1 437 ? 20.635 13.794 -16.310 1.00 96.62 437 ALA A N 1
ATOM 3428 C CA . ALA A 1 437 ? 21.125 12.460 -16.614 1.00 96.62 437 ALA A CA 1
ATOM 3429 C C . ALA A 1 437 ? 20.066 11.636 -17.357 1.00 96.62 437 ALA A C 1
ATOM 3431 O O . ALA A 1 437 ? 18.880 11.663 -17.023 1.00 96.62 437 ALA A O 1
ATOM 3432 N N . SER A 1 438 ? 20.525 10.849 -18.331 1.00 97.44 438 SER A N 1
ATOM 3433 C CA . SER A 1 438 ? 19.737 9.754 -18.889 1.00 97.44 438 SER A CA 1
ATOM 3434 C C . SER A 1 438 ? 19.737 8.594 -17.892 1.00 97.44 438 SER A C 1
ATOM 3436 O O . SER A 1 438 ? 20.806 8.105 -17.513 1.00 97.44 438 SER A O 1
ATOM 3438 N N . ILE A 1 439 ? 18.548 8.201 -17.435 1.00 98.19 439 ILE A N 1
ATOM 3439 C CA . ILE A 1 439 ? 18.343 7.208 -16.375 1.00 98.19 439 ILE A CA 1
ATOM 3440 C C . ILE A 1 439 ? 17.352 6.158 -16.855 1.00 98.19 439 ILE A C 1
ATOM 3442 O O . ILE A 1 439 ? 16.288 6.491 -17.358 1.00 98.19 439 ILE A O 1
ATOM 3446 N N . PHE A 1 440 ? 17.688 4.893 -16.650 1.00 98.38 440 PHE A N 1
ATOM 3447 C CA . PHE A 1 440 ? 16.824 3.766 -16.947 1.00 98.38 440 PHE A CA 1
ATOM 3448 C C . PHE A 1 440 ? 16.727 2.814 -15.757 1.00 98.38 4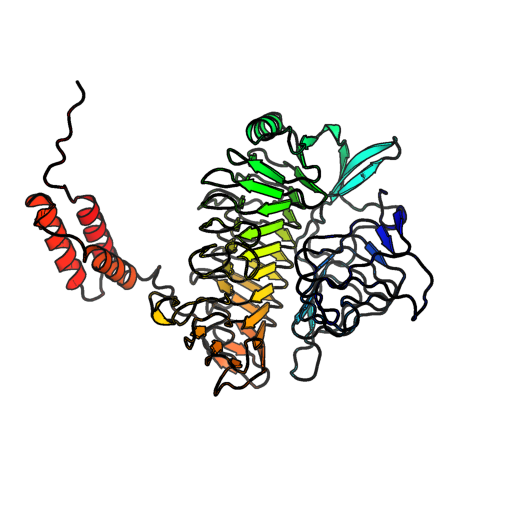40 PHE A C 1
ATOM 3450 O O . PHE A 1 440 ? 17.669 2.664 -14.972 1.00 98.38 440 PHE A O 1
ATOM 3457 N N . MET A 1 441 ? 15.592 2.128 -15.675 1.00 98.38 441 MET A N 1
ATOM 3458 C CA . MET A 1 441 ? 15.393 0.928 -14.868 1.00 98.38 441 MET A CA 1
ATOM 3459 C C . MET A 1 441 ? 15.279 -0.277 -15.805 1.00 98.38 441 MET A C 1
ATOM 3461 O O . MET A 1 441 ? 14.492 -0.253 -16.749 1.00 98.38 441 MET A O 1
ATOM 3465 N N . ASP A 1 442 ? 16.048 -1.341 -15.579 1.00 98.31 442 ASP A N 1
ATOM 3466 C CA . ASP A 1 442 ? 16.014 -2.498 -16.482 1.00 98.31 442 ASP A CA 1
ATOM 3467 C C . ASP A 1 442 ? 14.711 -3.291 -16.354 1.00 98.31 442 ASP A C 1
ATOM 3469 O O . ASP A 1 442 ? 14.124 -3.676 -17.362 1.00 98.31 442 ASP A O 1
ATOM 3473 N N . ASN A 1 443 ? 14.239 -3.501 -15.124 1.00 98.31 443 ASN A N 1
ATOM 3474 C CA . ASN A 1 443 ? 13.045 -4.285 -14.829 1.00 98.31 443 ASN A CA 1
ATOM 3475 C C . ASN A 1 443 ? 12.155 -3.550 -13.831 1.00 98.31 443 ASN A C 1
ATOM 3477 O O . ASN A 1 443 ? 12.610 -3.250 -12.732 1.00 98.31 443 ASN A O 1
ATOM 3481 N N . ALA A 1 444 ? 10.877 -3.339 -14.152 1.00 98.75 444 ALA A N 1
ATOM 3482 C CA . ALA A 1 444 ? 9.909 -2.872 -13.154 1.00 98.75 444 ALA A CA 1
ATOM 3483 C C . ALA A 1 444 ? 9.616 -3.941 -12.085 1.00 98.75 444 ALA A C 1
ATOM 3485 O O . ALA A 1 444 ? 9.404 -3.618 -10.914 1.00 98.75 444 ALA A O 1
ATOM 3486 N N . ILE A 1 445 ? 9.619 -5.215 -12.484 1.00 98.94 445 ILE A N 1
ATOM 3487 C CA . ILE A 1 445 ? 9.320 -6.364 -11.631 1.00 98.94 445 ILE A CA 1
ATOM 3488 C C . ILE A 1 445 ? 10.429 -7.411 -11.763 1.00 98.94 445 ILE A C 1
ATOM 3490 O O . ILE A 1 445 ? 10.867 -7.759 -12.859 1.00 98.94 445 ILE A O 1
ATOM 3494 N N . GLU A 1 446 ? 10.837 -7.982 -10.636 1.00 98.62 446 GLU A N 1
ATOM 3495 C CA . GLU A 1 446 ? 11.809 -9.070 -10.597 1.00 98.62 446 GLU A CA 1
ATOM 3496 C C . GLU A 1 446 ? 11.297 -10.228 -9.738 1.00 98.62 446 GLU A C 1
ATOM 3498 O O . GLU A 1 446 ? 11.128 -10.070 -8.529 1.00 98.62 446 GLU A O 1
ATOM 3503 N N . VAL A 1 447 ? 11.095 -11.414 -10.328 1.00 98.50 447 VAL A N 1
ATOM 3504 C CA . VAL A 1 447 ? 10.577 -12.599 -9.603 1.00 98.50 447 VAL A CA 1
ATOM 3505 C C . VAL A 1 447 ? 11.253 -13.920 -10.000 1.00 98.50 447 VAL A C 1
ATOM 3507 O O . VAL A 1 447 ? 11.592 -14.093 -11.170 1.00 98.50 447 VAL A O 1
ATOM 3510 N N . PRO A 1 448 ? 11.393 -14.906 -9.096 1.00 96.38 448 PRO A N 1
ATOM 3511 C CA . PRO A 1 448 ? 11.991 -16.202 -9.431 1.00 96.38 448 PRO A CA 1
ATOM 3512 C C . PRO A 1 448 ? 11.289 -16.942 -10.582 1.00 96.38 448 PRO A C 1
ATOM 3514 O O . PRO A 1 448 ? 10.068 -16.892 -10.725 1.00 96.38 448 PRO A O 1
ATOM 3517 N N . GLN A 1 449 ? 12.047 -17.708 -11.372 1.00 94.38 449 GLN A N 1
ATOM 3518 C CA . GLN A 1 449 ? 11.514 -18.566 -12.440 1.00 94.38 449 GLN A CA 1
ATOM 3519 C C . GLN A 1 449 ? 11.106 -19.901 -11.824 1.00 94.38 449 GLN A C 1
ATOM 3521 O O . GLN A 1 449 ? 11.835 -20.886 -11.895 1.00 94.38 449 GLN A O 1
ATOM 3526 N N . LYS A 1 450 ? 9.968 -19.910 -11.134 1.00 96.00 450 LYS A N 1
ATOM 3527 C CA . LYS A 1 450 ? 9.437 -21.105 -10.473 1.00 96.00 450 LYS A CA 1
ATOM 3528 C C . LYS A 1 450 ? 7.976 -21.294 -10.836 1.00 96.00 450 LYS A C 1
ATOM 3530 O O . LYS A 1 450 ? 7.270 -20.330 -11.122 1.00 96.00 450 LYS A O 1
ATOM 3535 N N . GLU A 1 451 ? 7.526 -22.543 -10.806 1.00 97.44 451 GLU A N 1
ATOM 3536 C CA . GLU A 1 451 ? 6.151 -22.913 -11.146 1.00 97.44 451 GLU A CA 1
ATOM 3537 C C . GLU A 1 451 ? 5.124 -22.193 -10.264 1.00 97.44 451 GLU A C 1
ATOM 3539 O O . GLU A 1 451 ? 4.153 -21.651 -10.776 1.00 97.44 451 GLU A O 1
ATOM 3544 N N . ASN A 1 452 ? 5.376 -22.089 -8.959 1.00 98.44 452 ASN A N 1
ATOM 3545 C CA . ASN A 1 452 ? 4.435 -21.483 -8.013 1.00 98.44 452 ASN A CA 1
ATOM 3546 C C . ASN A 1 452 ? 4.686 -19.989 -7.759 1.00 98.44 452 ASN A C 1
ATOM 3548 O O . ASN A 1 452 ? 4.106 -19.423 -6.834 1.00 98.44 452 ASN A O 1
ATOM 3552 N N . VAL A 1 453 ? 5.546 -19.346 -8.552 1.00 98.75 453 VAL A N 1
ATOM 3553 C CA . VAL A 1 453 ? 5.727 -17.890 -8.548 1.00 98.75 453 VAL A CA 1
ATOM 3554 C C . VAL A 1 453 ? 4.992 -17.330 -9.756 1.00 98.75 453 VAL A C 1
ATOM 3556 O O . VAL A 1 453 ? 5.403 -17.533 -10.899 1.00 98.75 453 VAL A O 1
ATOM 3559 N N . VAL A 1 454 ? 3.877 -16.655 -9.489 1.00 98.88 454 VAL A N 1
ATOM 3560 C CA . VAL A 1 454 ? 2.934 -16.182 -10.498 1.00 98.88 454 VAL A CA 1
ATOM 3561 C C . VAL A 1 454 ? 2.705 -14.688 -10.325 1.00 98.88 454 VAL A C 1
ATOM 3563 O O . VAL A 1 454 ? 2.298 -14.229 -9.258 1.00 98.88 454 VAL A O 1
ATOM 3566 N N . VAL A 1 455 ? 2.921 -13.942 -11.404 1.00 98.94 455 VAL A N 1
ATOM 3567 C CA . VAL A 1 455 ? 2.458 -12.558 -11.544 1.00 98.94 455 VAL A CA 1
ATOM 3568 C C . VAL A 1 455 ? 1.379 -12.543 -12.615 1.00 98.94 455 VAL A C 1
ATOM 3570 O O . VAL A 1 455 ? 1.577 -13.122 -13.679 1.00 98.94 455 VAL A O 1
ATOM 3573 N N . GLN A 1 456 ? 0.242 -11.913 -12.357 1.00 98.69 456 GLN A N 1
ATOM 3574 C CA . GLN A 1 456 ? -0.822 -11.714 -13.340 1.00 98.69 456 GLN A CA 1
ATOM 3575 C C . GLN A 1 456 ? -1.112 -10.233 -13.486 1.00 98.69 456 GLN A C 1
ATOM 3577 O O . GLN A 1 456 ? -1.099 -9.509 -12.492 1.00 98.69 456 GLN A O 1
ATOM 3582 N N . ASN A 1 457 ? -1.442 -9.811 -14.705 1.00 98.62 457 ASN A N 1
ATOM 3583 C CA . ASN A 1 457 ? -2.013 -8.497 -14.960 1.00 98.62 457 ASN A CA 1
ATOM 3584 C C . ASN A 1 457 ? -1.115 -7.370 -14.416 1.00 98.62 457 ASN A C 1
ATOM 3586 O O . ASN A 1 457 ? -1.405 -6.759 -13.386 1.00 98.62 457 ASN A O 1
ATOM 3590 N N . ALA A 1 458 ? 0.016 -7.144 -15.084 1.00 98.69 458 ALA A N 1
ATOM 3591 C CA . ALA A 1 458 ? 0.981 -6.110 -14.735 1.00 98.69 458 ALA A CA 1
ATOM 3592 C C . ALA A 1 458 ? 1.158 -5.106 -15.879 1.00 98.69 458 ALA A C 1
ATOM 3594 O O . ALA A 1 458 ? 1.183 -5.499 -17.048 1.00 98.69 458 ALA A O 1
ATOM 3595 N N . CYS A 1 459 ? 1.310 -3.826 -15.548 1.00 98.38 459 CYS A N 1
ATOM 3596 C CA . CYS A 1 459 ? 1.566 -2.765 -16.508 1.00 98.38 459 CYS A CA 1
ATOM 3597 C C . CYS A 1 459 ? 2.699 -1.834 -16.074 1.00 98.38 459 CYS A C 1
ATOM 3599 O O . CYS A 1 459 ? 2.939 -1.627 -14.881 1.00 98.38 459 CYS A O 1
ATOM 3601 N N . ILE A 1 460 ? 3.363 -1.257 -17.076 1.00 98.56 460 ILE A N 1
ATOM 3602 C CA . ILE A 1 460 ? 4.173 -0.048 -16.911 1.00 98.56 460 ILE A CA 1
ATOM 3603 C C . ILE A 1 460 ? 3.532 1.106 -17.679 1.00 98.56 460 ILE A C 1
ATOM 3605 O O . ILE A 1 460 ? 2.913 0.882 -18.726 1.00 98.56 460 ILE A O 1
ATOM 3609 N N . VAL A 1 461 ? 3.670 2.326 -17.161 1.00 97.44 461 VAL A N 1
ATOM 3610 C CA . VAL A 1 461 ? 3.134 3.541 -17.792 1.00 97.44 461 VAL A CA 1
ATOM 3611 C C . VAL A 1 461 ? 4.195 4.632 -17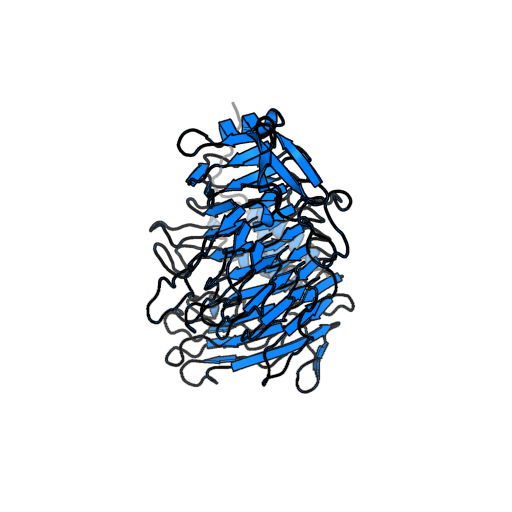.806 1.00 97.44 461 VAL A C 1
ATOM 3613 O O . VAL A 1 461 ? 4.825 4.889 -16.786 1.00 97.44 461 VAL A O 1
ATOM 3616 N N . GLU A 1 462 ? 4.370 5.273 -18.958 1.00 94.38 462 GLU A N 1
ATOM 3617 C CA . GLU A 1 462 ? 5.277 6.405 -19.139 1.00 94.38 462 GLU A CA 1
ATOM 3618 C C . GLU A 1 462 ? 4.579 7.730 -18.836 1.00 94.38 462 GLU A C 1
ATOM 3620 O O . GLU A 1 462 ? 3.662 8.121 -19.566 1.00 94.38 462 GLU A O 1
ATOM 3625 N N . ILE A 1 463 ? 5.032 8.437 -17.800 1.00 92.50 463 ILE A N 1
ATOM 3626 C CA . ILE A 1 463 ? 4.534 9.772 -17.444 1.00 92.50 463 ILE A CA 1
ATOM 3627 C C . ILE A 1 463 ? 5.660 10.763 -17.102 1.00 92.50 463 ILE A C 1
ATOM 3629 O O . ILE A 1 463 ? 5.393 11.832 -16.548 1.00 92.50 463 ILE A O 1
ATOM 3633 N N . SER A 1 464 ? 6.909 10.474 -17.486 1.00 91.94 464 SER A N 1
ATOM 3634 C CA . SER A 1 464 ? 8.013 11.428 -17.360 1.00 91.94 464 SER A CA 1
ATOM 3635 C C . SER A 1 464 ? 7.930 12.565 -18.395 1.00 91.94 464 SER A C 1
ATOM 3637 O O . SER A 1 464 ? 7.168 12.535 -19.368 1.00 91.94 464 SER A O 1
ATOM 3639 N N . ASN A 1 465 ? 8.730 13.618 -18.198 1.00 89.25 465 ASN A N 1
ATOM 3640 C CA . ASN A 1 465 ? 8.678 14.821 -19.029 1.00 89.25 465 ASN A CA 1
ATOM 3641 C C . ASN A 1 465 ? 9.215 14.575 -20.455 1.00 89.25 465 ASN A C 1
ATOM 3643 O O . ASN A 1 465 ? 10.394 14.281 -20.646 1.00 89.25 465 ASN A O 1
ATOM 3647 N N . ALA A 1 466 ? 8.376 14.818 -21.466 1.00 89.62 466 ALA A N 1
ATOM 3648 C CA . ALA A 1 466 ? 8.711 14.658 -22.883 1.00 89.62 466 ALA A CA 1
ATOM 3649 C C . ALA A 1 466 ? 9.880 15.536 -23.373 1.00 89.62 466 ALA A C 1
ATOM 3651 O O . ALA A 1 466 ? 10.555 15.170 -24.334 1.00 89.62 466 ALA A O 1
ATOM 3652 N N . THR A 1 467 ? 10.136 16.684 -22.738 1.00 91.38 467 THR A N 1
ATOM 3653 C CA . THR A 1 467 ? 11.257 17.578 -23.095 1.00 91.38 467 THR A CA 1
ATOM 3654 C C . THR A 1 467 ? 12.503 17.360 -22.233 1.00 91.38 467 THR A C 1
ATOM 3656 O O . THR A 1 467 ? 13.508 18.046 -22.422 1.00 91.38 467 THR A O 1
ATOM 3659 N N . GLY A 1 468 ? 12.444 16.417 -21.289 1.00 91.69 468 GLY A N 1
ATOM 3660 C CA . GLY A 1 468 ? 13.536 16.076 -20.385 1.00 91.69 468 GLY A CA 1
ATOM 3661 C C . GLY A 1 468 ? 14.631 15.205 -21.019 1.00 91.69 468 GLY A C 1
ATOM 3662 O O . GLY A 1 468 ? 14.600 14.913 -22.222 1.00 91.69 468 GLY A O 1
ATOM 3663 N N . PRO A 1 469 ? 15.625 14.782 -20.214 1.00 95.38 469 PRO A N 1
ATOM 3664 C CA . PRO A 1 469 ? 16.600 13.784 -20.643 1.00 95.38 469 PRO A CA 1
ATOM 3665 C C . PRO A 1 469 ? 15.909 12.462 -20.996 1.00 95.38 469 PRO A C 1
ATOM 3667 O O . PRO A 1 469 ? 14.814 12.178 -20.521 1.00 95.38 469 PRO A O 1
ATOM 3670 N N . LEU A 1 470 ? 16.569 11.648 -21.822 1.00 97.38 470 LEU A N 1
ATOM 3671 C CA . LEU A 1 470 ? 16.061 10.332 -22.195 1.00 97.38 470 LEU A CA 1
ATOM 3672 C C . LEU A 1 470 ? 16.008 9.416 -20.964 1.00 97.38 470 LEU A C 1
ATOM 3674 O O . LEU A 1 470 ? 17.058 9.041 -20.433 1.00 97.38 470 LEU A O 1
ATOM 3678 N N . VAL A 1 471 ? 14.806 9.043 -20.541 1.00 97.62 471 VAL A N 1
ATOM 3679 C CA . VAL A 1 471 ? 14.553 8.164 -19.392 1.00 97.62 471 VAL A CA 1
ATOM 3680 C C . VAL A 1 471 ? 13.605 7.033 -19.780 1.00 97.62 471 VAL A C 1
ATOM 3682 O O . VAL A 1 471 ? 12.985 7.104 -20.846 1.00 97.62 471 VAL A O 1
ATOM 3685 N N . GLY A 1 472 ? 13.535 5.966 -18.985 1.00 97.56 472 GLY A N 1
ATOM 3686 C CA . GLY A 1 472 ? 12.676 4.835 -19.329 1.00 97.56 472 GLY A CA 1
ATOM 3687 C C . GLY A 1 472 ? 12.756 3.619 -18.406 1.00 97.56 472 GLY A C 1
ATOM 3688 O O . GLY A 1 472 ? 13.668 3.459 -17.584 1.00 97.56 472 GLY A O 1
ATOM 3689 N N . ILE A 1 473 ? 11.868 2.662 -18.673 1.00 98.56 473 ILE A N 1
ATOM 3690 C CA . ILE A 1 473 ? 11.915 1.297 -18.142 1.00 98.56 473 ILE A CA 1
ATOM 3691 C C . ILE A 1 473 ? 12.148 0.338 -19.309 1.00 98.56 473 ILE A C 1
ATOM 3693 O O . ILE A 1 473 ? 11.352 0.303 -20.243 1.00 98.56 473 ILE A O 1
ATOM 3697 N N . ASN A 1 474 ? 13.200 -0.485 -19.275 1.00 98.19 474 ASN A N 1
ATOM 3698 C CA . ASN A 1 474 ? 13.536 -1.360 -20.409 1.00 98.19 474 ASN A CA 1
ATOM 3699 C C . ASN A 1 474 ? 12.605 -2.573 -20.539 1.00 98.19 474 ASN A C 1
ATOM 3701 O O . ASN A 1 474 ? 12.385 -3.062 -21.649 1.00 98.19 474 ASN A O 1
ATOM 3705 N N . SER A 1 475 ? 12.077 -3.093 -19.431 1.00 98.25 475 SER A N 1
ATOM 3706 C CA . SER A 1 475 ? 11.214 -4.276 -19.414 1.00 98.25 475 SER A CA 1
ATOM 3707 C C . SER A 1 475 ? 10.262 -4.279 -18.220 1.00 98.25 475 SER A C 1
ATOM 3709 O O . SER A 1 475 ? 10.581 -3.794 -17.133 1.00 98.25 475 SER A O 1
ATOM 3711 N N . ILE A 1 476 ? 9.090 -4.886 -18.404 1.00 98.62 476 ILE A N 1
ATOM 3712 C CA . ILE A 1 476 ? 8.081 -5.008 -17.344 1.00 98.62 476 ILE A CA 1
ATOM 3713 C C . ILE A 1 476 ? 8.562 -5.986 -16.275 1.00 98.62 476 ILE A C 1
ATOM 3715 O O . ILE A 1 476 ? 8.492 -5.690 -15.085 1.00 98.62 476 ILE A O 1
ATOM 3719 N N . ILE A 1 477 ? 9.050 -7.158 -16.685 1.00 98.69 477 ILE A N 1
ATOM 3720 C CA . ILE A 1 477 ? 9.409 -8.229 -15.756 1.00 98.69 477 ILE A CA 1
ATOM 3721 C C . ILE A 1 477 ? 10.558 -9.084 -16.281 1.00 98.69 477 ILE A C 1
ATOM 3723 O O . ILE A 1 477 ? 10.450 -9.655 -17.362 1.00 98.69 477 ILE A O 1
ATOM 3727 N N . ASN A 1 478 ? 11.635 -9.236 -15.504 1.00 97.94 478 ASN A N 1
ATOM 3728 C CA . ASN A 1 478 ? 12.723 -10.190 -15.785 1.00 97.94 478 ASN A CA 1
ATOM 3729 C C . ASN A 1 478 ? 13.260 -10.169 -17.244 1.00 97.94 478 ASN A C 1
ATOM 3731 O O . ASN A 1 478 ? 13.484 -11.223 -17.843 1.00 97.94 478 ASN A O 1
ATOM 3735 N N . GLY A 1 479 ? 13.406 -8.988 -17.844 1.00 97.44 479 GLY A N 1
ATOM 3736 C CA . GLY A 1 479 ? 13.854 -8.787 -19.225 1.00 97.44 479 GLY A CA 1
ATOM 3737 C C . GLY A 1 479 ? 12.780 -9.038 -20.289 1.00 97.44 479 GLY A C 1
ATOM 3738 O O . GLY A 1 479 ? 13.105 -9.235 -21.457 1.00 97.44 479 GLY A O 1
ATOM 3739 N N . THR A 1 480 ? 11.504 -9.094 -19.899 1.00 97.75 480 THR A N 1
ATOM 3740 C CA . THR A 1 480 ? 10.367 -9.349 -20.793 1.00 97.75 480 THR A CA 1
ATOM 3741 C C . THR A 1 480 ? 9.275 -8.294 -20.668 1.00 97.75 480 THR A C 1
ATOM 3743 O O . THR A 1 480 ? 9.140 -7.621 -19.644 1.00 97.75 480 THR A O 1
ATOM 3746 N N . GLY A 1 481 ? 8.462 -8.191 -21.722 1.00 96.12 481 GLY A N 1
ATOM 3747 C CA . GLY A 1 481 ? 7.509 -7.100 -21.905 1.00 96.12 481 GLY A CA 1
ATOM 3748 C C . GLY A 1 481 ? 8.193 -5.876 -22.510 1.00 96.12 481 GLY A C 1
ATOM 3749 O O . GLY A 1 481 ? 9.344 -5.581 -22.197 1.00 96.12 481 GLY A O 1
ATOM 3750 N N . SER A 1 482 ? 7.492 -5.189 -23.409 1.00 94.62 482 SER A N 1
ATOM 3751 C CA . SER A 1 482 ? 7.994 -3.965 -24.032 1.00 94.62 482 SER A CA 1
ATOM 3752 C C . SER A 1 482 ? 8.270 -2.897 -22.976 1.00 94.62 482 SER A C 1
ATOM 3754 O O . SER A 1 482 ? 7.467 -2.701 -22.068 1.00 94.62 482 SER A O 1
ATOM 3756 N N . GLY A 1 483 ? 9.404 -2.214 -23.113 1.00 95.62 483 GLY A N 1
ATOM 3757 C CA . GLY A 1 483 ? 9.778 -1.084 -22.271 1.00 95.62 483 GLY A CA 1
ATOM 3758 C C . GLY A 1 483 ? 9.222 0.261 -22.745 1.00 95.62 483 GLY A C 1
ATOM 3759 O O . GLY A 1 483 ? 8.938 0.443 -23.939 1.00 95.62 483 GLY A O 1
ATOM 3760 N N . THR A 1 484 ? 9.162 1.220 -21.826 1.00 96.31 484 THR A N 1
ATOM 3761 C CA . THR A 1 484 ? 8.803 2.625 -22.054 1.00 96.31 484 THR A CA 1
ATOM 3762 C C . THR A 1 484 ? 10.044 3.508 -22.166 1.00 96.31 484 THR A C 1
ATOM 3764 O O . THR A 1 484 ? 11.119 3.155 -21.676 1.00 96.31 484 THR A O 1
ATOM 3767 N N . SER A 1 485 ? 9.912 4.646 -22.846 1.00 96.56 485 SER A N 1
ATOM 3768 C CA . SER A 1 485 ? 10.890 5.727 -22.737 1.00 96.56 485 SER A CA 1
ATOM 3769 C C . SER A 1 485 ? 10.303 7.067 -23.161 1.00 96.56 485 SER A C 1
ATOM 3771 O O . SER A 1 485 ? 9.536 7.147 -24.124 1.00 96.56 485 SER A O 1
ATOM 3773 N N . THR A 1 486 ? 10.744 8.143 -22.522 1.00 94.69 486 THR A N 1
ATOM 3774 C CA . THR A 1 486 ? 10.394 9.523 -22.884 1.00 94.69 486 THR A CA 1
ATOM 3775 C C . THR A 1 486 ? 11.600 10.451 -22.742 1.00 94.69 486 THR A C 1
ATOM 3777 O O . THR A 1 486 ? 12.701 10.013 -22.410 1.00 94.69 486 THR A O 1
ATOM 3780 N N . GLY A 1 487 ? 11.409 11.730 -23.051 1.00 93.25 487 GLY A N 1
ATOM 3781 C CA . GLY A 1 487 ? 12.478 12.711 -23.199 1.00 93.25 487 GLY A CA 1
ATOM 3782 C C . GLY A 1 487 ? 12.978 12.803 -24.640 1.00 93.25 487 GLY A C 1
ATOM 3783 O O . GLY A 1 487 ? 12.422 12.192 -25.559 1.00 93.25 487 GLY A O 1
ATOM 3784 N N . ILE A 1 488 ? 14.043 13.575 -24.860 1.00 91.19 488 ILE A N 1
ATOM 3785 C CA . ILE A 1 488 ? 14.605 13.797 -26.202 1.00 91.19 488 ILE A CA 1
ATOM 3786 C C . ILE A 1 488 ? 15.037 12.455 -26.823 1.00 91.19 488 ILE A C 1
ATOM 3788 O O . ILE A 1 488 ? 15.993 11.827 -26.374 1.00 91.19 488 ILE A O 1
ATOM 3792 N N . GLY A 1 489 ? 14.334 12.029 -27.879 1.00 90.56 489 GLY A N 1
ATOM 3793 C CA . GLY A 1 489 ? 14.568 10.757 -28.578 1.00 90.56 489 GLY A CA 1
ATOM 3794 C C . GLY A 1 489 ? 13.833 9.540 -27.996 1.00 90.56 489 GLY A C 1
ATOM 3795 O O . GLY A 1 489 ? 14.046 8.428 -28.476 1.00 90.56 489 GLY A O 1
ATOM 3796 N N . GLY A 1 490 ? 12.984 9.731 -26.981 1.00 92.50 490 GLY A N 1
ATOM 3797 C CA . GLY A 1 490 ? 12.134 8.688 -26.405 1.00 92.50 490 GLY A CA 1
ATOM 3798 C C . GLY A 1 490 ? 10.905 8.359 -27.260 1.00 92.50 490 GLY A C 1
ATOM 3799 O O . GLY A 1 490 ? 10.600 9.039 -28.240 1.00 92.50 490 GLY A O 1
ATOM 3800 N N . LYS A 1 491 ? 10.181 7.304 -26.875 1.00 92.75 491 LYS A N 1
ATOM 3801 C CA . LYS A 1 491 ? 8.941 6.857 -27.536 1.00 92.75 491 LYS A CA 1
ATOM 3802 C C . LYS A 1 491 ? 7.730 7.743 -27.211 1.00 92.75 491 LYS A C 1
ATOM 3804 O O . LYS A 1 491 ? 6.754 7.718 -27.956 1.00 92.75 491 LYS A O 1
ATOM 3809 N N . GLY A 1 492 ? 7.798 8.522 -26.129 1.00 92.12 492 GLY A N 1
ATOM 3810 C CA . GLY A 1 492 ? 6.680 9.311 -25.612 1.00 92.12 492 GLY A CA 1
ATOM 3811 C C . GLY A 1 492 ? 5.735 8.464 -24.759 1.00 92.12 492 GLY A C 1
ATOM 3812 O O . GLY A 1 492 ? 6.106 7.379 -24.314 1.00 92.12 492 GLY A O 1
ATOM 3813 N N . TYR A 1 493 ? 4.514 8.960 -24.528 1.00 92.38 493 TYR A N 1
ATOM 3814 C CA . TYR A 1 493 ? 3.516 8.246 -23.725 1.00 92.38 493 TYR A CA 1
ATOM 3815 C C . TYR A 1 493 ? 3.304 6.817 -24.240 1.00 92.38 493 TYR A C 1
ATOM 3817 O O . TYR A 1 493 ? 3.016 6.598 -25.419 1.00 92.38 493 TYR A O 1
ATOM 3825 N N . ALA A 1 494 ? 3.408 5.856 -23.331 1.00 93.19 494 ALA A N 1
ATOM 3826 C CA . ALA A 1 494 ? 3.230 4.444 -23.604 1.00 93.19 494 ALA A CA 1
ATOM 3827 C C . ALA A 1 494 ? 2.662 3.735 -22.372 1.00 93.19 494 ALA A C 1
ATOM 3829 O O . ALA A 1 494 ? 2.931 4.109 -21.229 1.00 93.19 494 ALA A O 1
ATOM 3830 N N . ARG A 1 495 ? 1.880 2.687 -22.632 1.00 95.00 495 ARG A N 1
ATOM 3831 C CA . ARG A 1 495 ? 1.319 1.779 -21.633 1.00 95.00 495 ARG A CA 1
ATOM 3832 C C . ARG A 1 495 ? 1.526 0.360 -22.134 1.00 95.00 495 ARG A C 1
ATOM 3834 O O . ARG A 1 495 ? 1.023 -0.001 -23.197 1.00 95.00 495 ARG A O 1
ATOM 3841 N N . GLU A 1 496 ? 2.270 -0.429 -21.378 1.00 96.62 496 GLU A N 1
ATOM 3842 C CA . GLU A 1 496 ? 2.694 -1.766 -21.794 1.00 96.62 496 GLU A CA 1
ATOM 3843 C C . GLU A 1 496 ? 2.262 -2.808 -20.769 1.00 96.62 496 GLU A C 1
ATOM 3845 O O . GLU A 1 496 ? 2.154 -2.510 -19.579 1.00 96.62 496 GLU A O 1
ATOM 3850 N N . PHE A 1 497 ? 2.014 -4.036 -21.231 1.00 97.56 497 PHE A N 1
ATOM 3851 C CA . PHE A 1 497 ? 1.351 -5.071 -20.439 1.00 97.56 497 PHE A CA 1
ATOM 3852 C C . PHE A 1 497 ? 2.083 -6.416 -20.429 1.00 97.56 497 PHE A C 1
ATOM 3854 O O . PHE A 1 497 ? 2.574 -6.896 -21.453 1.00 97.56 497 PHE A O 1
ATOM 3861 N N .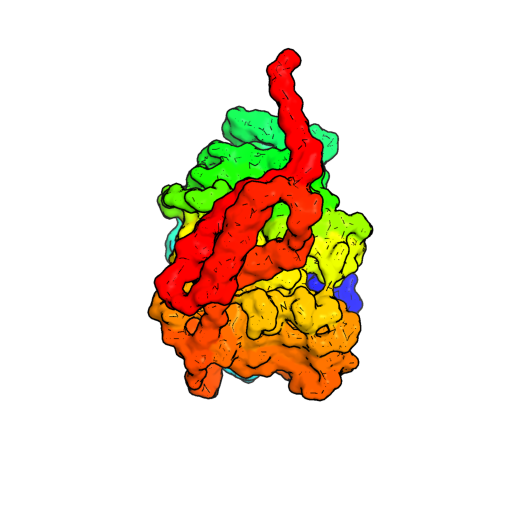 VAL A 1 498 ? 2.035 -7.080 -19.274 1.00 98.19 498 VAL A N 1
ATOM 3862 C CA . VAL A 1 498 ? 2.249 -8.522 -19.110 1.00 98.19 498 VAL A CA 1
ATOM 3863 C C . VAL A 1 498 ? 0.982 -9.111 -18.505 1.00 98.19 498 VAL A C 1
ATOM 3865 O O . VAL A 1 498 ? 0.574 -8.741 -17.405 1.00 98.19 498 VAL A O 1
ATOM 3868 N N . LEU A 1 499 ? 0.368 -10.059 -19.208 1.00 98.50 499 LEU A N 1
ATOM 3869 C CA . LEU A 1 499 ? -0.865 -10.712 -18.762 1.00 98.50 499 LEU A CA 1
ATOM 3870 C C . LEU A 1 499 ? -0.579 -11.745 -17.673 1.00 98.50 499 LEU A C 1
ATOM 3872 O O . LEU A 1 499 ? -1.326 -11.886 -16.707 1.00 98.50 499 LEU A O 1
ATOM 3876 N N . LYS A 1 500 ? 0.531 -12.471 -17.817 1.00 98.69 500 LYS A N 1
ATOM 3877 C CA . LYS A 1 500 ? 0.973 -13.465 -16.842 1.00 98.69 500 LYS A CA 1
ATOM 3878 C C . LYS A 1 500 ? 2.473 -13.691 -16.945 1.00 98.69 500 LYS A C 1
ATOM 3880 O O . LYS A 1 500 ? 2.995 -13.788 -18.044 1.00 98.69 500 LYS A O 1
ATOM 3885 N N . PHE A 1 501 ? 3.153 -13.869 -15.824 1.00 98.75 501 PHE A N 1
ATOM 3886 C CA . PHE A 1 501 ? 4.496 -14.430 -15.756 1.00 98.75 501 PHE A CA 1
ATOM 3887 C C . PHE A 1 501 ? 4.483 -15.633 -14.823 1.00 98.75 501 PHE A C 1
ATOM 3889 O O . PHE A 1 501 ? 4.015 -15.534 -13.689 1.00 98.75 501 PHE A O 1
ATOM 3896 N N . GLN A 1 502 ? 4.983 -16.770 -15.295 1.00 98.50 502 GLN A N 1
ATOM 3897 C CA . GLN A 1 502 ? 5.107 -17.987 -14.497 1.00 98.50 502 GLN A CA 1
ATOM 3898 C C . GLN A 1 502 ? 6.242 -18.839 -15.054 1.00 98.50 502 GLN A C 1
ATOM 3900 O O . GLN A 1 502 ? 6.370 -18.978 -16.270 1.00 98.50 502 GLN A O 1
ATOM 3905 N N . ASN A 1 503 ? 7.061 -19.418 -14.172 1.00 96.94 503 ASN A N 1
ATOM 3906 C CA . ASN A 1 503 ? 8.133 -20.341 -14.556 1.00 96.94 503 ASN A CA 1
ATOM 3907 C C . ASN A 1 503 ? 9.064 -19.810 -15.674 1.00 96.94 503 ASN A C 1
ATOM 3909 O O . ASN A 1 503 ? 9.422 -20.533 -16.601 1.00 96.94 503 ASN A O 1
ATOM 3913 N N . GLY A 1 504 ? 9.416 -18.520 -15.622 1.00 96.25 504 GLY A N 1
ATOM 3914 C CA . GLY A 1 504 ? 10.304 -17.905 -16.616 1.00 96.25 504 GLY A CA 1
ATOM 3915 C C . GLY A 1 504 ? 9.646 -17.539 -17.947 1.00 96.25 504 GLY A C 1
ATOM 3916 O O . GLY A 1 504 ? 10.353 -17.147 -18.870 1.00 96.25 504 GLY A O 1
ATOM 3917 N N . VAL A 1 505 ? 8.322 -17.659 -18.077 1.00 98.44 505 VAL A N 1
ATOM 3918 C CA . VAL A 1 505 ? 7.588 -17.327 -19.305 1.00 98.44 505 VAL A CA 1
ATOM 3919 C C . VAL A 1 505 ? 6.599 -16.199 -19.038 1.00 98.44 505 VAL A C 1
ATOM 3921 O O . VAL A 1 505 ? 5.701 -16.341 -18.207 1.00 98.44 505 VAL A O 1
ATOM 3924 N N . ALA A 1 506 ? 6.745 -15.102 -19.779 1.00 98.62 506 ALA A N 1
ATOM 3925 C CA . ALA A 1 506 ? 5.781 -14.017 -19.864 1.00 98.62 506 ALA A CA 1
ATOM 3926 C C . ALA A 1 506 ? 4.783 -14.282 -20.997 1.00 98.62 506 ALA A C 1
ATOM 3928 O O . ALA A 1 506 ? 5.179 -14.495 -22.142 1.00 98.62 506 ALA A O 1
ATOM 3929 N N . GLN A 1 507 ? 3.495 -14.230 -20.684 1.00 98.50 507 GLN A N 1
ATOM 3930 C CA . GLN A 1 507 ? 2.401 -14.077 -21.630 1.00 98.50 507 GLN A CA 1
ATOM 3931 C C . GLN A 1 507 ? 2.172 -12.582 -21.845 1.00 98.50 507 GLN A C 1
ATOM 3933 O O . GLN A 1 507 ? 1.845 -11.849 -20.908 1.00 98.50 507 GLN A O 1
ATOM 3938 N N . LEU A 1 508 ? 2.388 -12.142 -23.077 1.00 97.25 508 LEU A N 1
ATOM 3939 C CA . LEU A 1 508 ? 2.203 -10.769 -23.528 1.00 97.25 508 LEU A CA 1
ATOM 3940 C C . LEU A 1 508 ? 0.884 -10.679 -24.302 1.00 97.25 508 LEU A C 1
ATOM 3942 O O . LEU A 1 508 ? 0.275 -11.701 -24.613 1.00 97.25 508 LEU A O 1
ATOM 3946 N N . LEU A 1 509 ? 0.468 -9.467 -24.674 1.00 93.88 509 LEU A N 1
ATOM 3947 C CA . LEU A 1 509 ? -0.662 -9.301 -25.597 1.00 93.88 509 LEU A CA 1
ATOM 3948 C C . LEU A 1 509 ? -0.420 -10.030 -26.928 1.00 93.88 509 LEU A C 1
ATOM 3950 O O . LEU A 1 509 ? -1.312 -10.687 -27.453 1.00 93.88 509 LEU A O 1
ATOM 3954 N N . ASN A 1 510 ? 0.816 -9.958 -27.431 1.00 92.50 510 ASN A N 1
ATOM 3955 C CA . ASN A 1 510 ? 1.224 -10.544 -28.704 1.00 92.50 510 ASN A CA 1
ATOM 3956 C C . ASN A 1 510 ? 2.295 -11.622 -28.484 1.00 92.50 510 ASN A C 1
ATOM 3958 O O . ASN A 1 510 ? 3.483 -11.402 -28.716 1.00 92.50 510 ASN A O 1
ATOM 3962 N N . GLY A 1 511 ? 1.869 -12.799 -28.025 1.00 96.62 511 GLY A N 1
ATOM 3963 C CA . GLY A 1 511 ? 2.728 -13.976 -27.887 1.00 96.62 511 GLY A CA 1
ATOM 3964 C C . GLY A 1 511 ? 3.382 -14.118 -26.513 1.00 96.62 511 GLY A C 1
ATOM 3965 O O . GLY A 1 511 ? 2.840 -13.700 -25.490 1.00 96.62 511 GLY A O 1
ATOM 3966 N N . THR A 1 512 ? 4.540 -14.773 -26.476 1.00 98.06 512 THR A N 1
ATOM 3967 C CA . THR A 1 512 ? 5.236 -15.108 -25.227 1.00 98.06 512 THR A CA 1
ATOM 3968 C C . THR A 1 512 ? 6.720 -14.796 -25.306 1.00 98.06 512 THR A C 1
ATOM 3970 O O . THR A 1 512 ? 7.327 -14.975 -26.360 1.00 98.06 512 THR A O 1
ATOM 3973 N N . ALA A 1 513 ? 7.322 -14.437 -24.176 1.00 97.94 513 ALA A N 1
ATOM 3974 C CA . ALA A 1 513 ? 8.761 -14.226 -24.050 1.00 97.94 513 ALA A CA 1
ATOM 3975 C C . ALA A 1 513 ? 9.325 -15.001 -22.854 1.00 97.94 513 ALA A C 1
ATOM 3977 O O . ALA A 1 513 ? 8.623 -15.240 -21.871 1.00 97.94 513 ALA A O 1
ATOM 3978 N N . LYS A 1 514 ? 10.598 -15.401 -22.934 1.00 97.56 514 LYS A N 1
ATOM 3979 C CA . LYS A 1 514 ? 11.313 -16.016 -21.810 1.00 97.56 514 LYS A CA 1
ATOM 3980 C C . LYS A 1 514 ? 12.093 -14.950 -21.059 1.00 97.56 514 LYS A C 1
ATOM 3982 O O . LYS A 1 514 ? 12.799 -14.169 -21.687 1.00 97.56 514 LYS A O 1
ATOM 3987 N N . GLY A 1 515 ? 11.965 -14.951 -19.741 1.00 94.75 515 GLY A N 1
ATOM 3988 C CA . GLY A 1 515 ? 12.597 -13.988 -18.856 1.00 94.75 515 GLY A CA 1
ATOM 3989 C C . GLY A 1 515 ? 13.272 -14.666 -17.683 1.00 94.75 515 GLY A C 1
ATOM 3990 O O . GLY A 1 515 ? 12.774 -15.659 -17.144 1.00 94.75 515 GLY A O 1
ATOM 3991 N N . THR A 1 516 ? 14.384 -14.083 -17.261 1.00 92.88 516 THR A N 1
ATOM 3992 C CA . THR A 1 516 ? 15.170 -14.558 -16.128 1.00 92.88 516 THR A CA 1
ATOM 3993 C C . THR A 1 516 ? 15.381 -13.396 -15.181 1.00 92.88 516 THR A C 1
ATOM 3995 O O . THR A 1 516 ? 15.767 -12.301 -15.577 1.00 92.88 516 THR A O 1
ATOM 3998 N N . GLN A 1 517 ? 15.091 -13.638 -13.915 1.00 92.31 517 GLN A N 1
ATOM 3999 C CA . GLN A 1 517 ? 15.375 -12.703 -12.848 1.00 92.31 517 GLN A CA 1
ATOM 4000 C C . GLN A 1 517 ? 16.882 -12.549 -12.748 1.00 92.31 517 GLN A C 1
ATOM 4002 O O . GLN A 1 517 ? 17.581 -13.568 -12.695 1.00 92.31 517 GLN A O 1
ATOM 4007 N N . PRO A 1 518 ? 17.386 -11.314 -12.660 1.00 87.19 518 PRO A N 1
ATOM 4008 C CA . PRO A 1 518 ? 18.777 -11.108 -12.325 1.00 87.19 518 PRO A CA 1
ATOM 4009 C C . PRO A 1 518 ? 19.130 -11.861 -11.036 1.00 87.19 518 PRO A C 1
ATOM 4011 O O . PRO A 1 518 ? 18.371 -11.901 -10.060 1.00 87.19 518 PRO A O 1
ATOM 4014 N N . THR A 1 519 ? 20.273 -12.536 -11.037 1.00 72.25 519 THR A N 1
ATOM 4015 C CA . THR A 1 519 ? 20.764 -13.192 -9.829 1.00 72.25 519 THR A CA 1
ATOM 4016 C C . THR A 1 519 ? 21.069 -12.125 -8.787 1.00 72.25 519 THR A C 1
ATOM 4018 O O . THR A 1 519 ? 21.963 -11.316 -9.023 1.00 72.25 519 THR A O 1
ATOM 4021 N N . ASP A 1 520 ? 20.379 -12.154 -7.637 1.00 62.25 520 ASP A N 1
ATOM 4022 C CA . ASP A 1 520 ? 20.809 -11.422 -6.443 1.00 62.25 520 ASP A CA 1
ATOM 4023 C C . ASP A 1 520 ? 22.190 -11.984 -6.068 1.00 62.25 520 ASP A C 1
ATOM 4025 O O . ASP A 1 520 ? 22.331 -12.987 -5.368 1.00 62.25 520 ASP A O 1
ATOM 4029 N N . CYS A 1 521 ? 23.221 -11.328 -6.586 1.00 50.66 521 CYS A N 1
ATOM 4030 C CA . CYS A 1 521 ? 24.593 -11.268 -6.101 1.00 50.66 521 CYS A CA 1
ATOM 4031 C C . CYS A 1 521 ? 24.741 -11.700 -4.628 1.00 50.66 521 CYS A C 1
ATOM 4033 O O . CYS A 1 521 ? 25.557 -12.555 -4.302 1.00 50.66 521 CYS A O 1
ATOM 4035 N N . ARG A 1 522 ? 23.884 -11.186 -3.741 1.00 50.91 522 ARG A N 1
ATOM 4036 C CA . ARG A 1 522 ? 23.867 -11.416 -2.291 1.00 50.91 522 ARG A CA 1
ATOM 4037 C C . ARG A 1 522 ? 23.742 -12.862 -1.814 1.00 50.91 522 ARG A C 1
ATOM 4039 O O . ARG A 1 522 ? 23.958 -13.044 -0.625 1.00 50.91 522 ARG A O 1
ATOM 4046 N N . ASP A 1 523 ? 23.462 -13.857 -2.653 1.00 53.44 523 ASP A N 1
ATOM 4047 C CA . ASP A 1 523 ? 23.520 -15.284 -2.277 1.00 53.44 523 ASP A CA 1
ATOM 4048 C C . ASP A 1 523 ? 24.584 -16.092 -3.039 1.00 53.44 523 ASP A C 1
ATOM 4050 O O . ASP A 1 523 ? 24.866 -17.235 -2.676 1.00 53.44 523 ASP A O 1
ATOM 4054 N N . ASP A 1 524 ? 25.250 -15.485 -4.023 1.00 67.56 524 ASP A N 1
ATOM 4055 C CA . ASP A 1 524 ? 26.417 -16.063 -4.683 1.00 67.56 524 ASP A CA 1
ATOM 4056 C C . ASP A 1 524 ? 27.665 -15.825 -3.824 1.00 67.56 524 ASP A C 1
ATOM 4058 O O . ASP A 1 524 ? 28.089 -14.695 -3.571 1.00 67.56 524 ASP A O 1
ATOM 4062 N N . TRP A 1 525 ? 28.285 -16.910 -3.369 1.00 75.88 525 TRP A N 1
ATOM 4063 C CA . TRP A 1 525 ? 29.509 -16.833 -2.582 1.00 75.88 525 TRP A CA 1
ATOM 4064 C C . TRP A 1 525 ? 30.671 -16.201 -3.346 1.00 75.88 525 TRP A C 1
ATOM 4066 O O . TRP A 1 525 ? 31.489 -15.529 -2.722 1.00 75.88 525 TRP A O 1
ATOM 4076 N N . ASN A 1 526 ? 30.739 -16.354 -4.672 1.00 74.56 526 ASN A N 1
ATOM 4077 C CA . ASN A 1 526 ? 31.767 -15.681 -5.468 1.00 74.56 526 ASN A CA 1
ATOM 4078 C C . ASN A 1 526 ? 31.574 -14.170 -5.420 1.00 74.56 526 ASN A C 1
ATOM 4080 O O . ASN A 1 526 ? 32.528 -13.409 -5.278 1.00 74.56 526 ASN A O 1
ATOM 4084 N N . TYR A 1 527 ? 30.326 -13.727 -5.501 1.00 70.19 527 TYR A N 1
ATOM 4085 C CA . TYR A 1 527 ? 29.999 -12.329 -5.335 1.00 70.19 527 TYR A CA 1
ATOM 4086 C C . TYR A 1 527 ? 30.296 -11.825 -3.911 1.00 70.19 527 TYR A C 1
ATOM 4088 O O . TYR A 1 527 ? 30.957 -10.796 -3.767 1.00 70.19 527 TYR A O 1
ATOM 4096 N N . LYS A 1 528 ? 29.856 -12.537 -2.859 1.00 75.81 528 LYS A N 1
ATOM 4097 C CA . LYS A 1 528 ? 30.114 -12.139 -1.461 1.00 75.81 528 LYS A CA 1
ATOM 4098 C C . LYS A 1 528 ? 31.610 -11.987 -1.205 1.00 75.81 528 LYS A C 1
ATOM 4100 O O . LYS A 1 528 ? 32.026 -11.017 -0.576 1.00 75.81 528 LYS A O 1
ATOM 4105 N N . LEU A 1 529 ? 32.408 -12.911 -1.742 1.00 83.12 529 LEU A N 1
ATOM 4106 C CA . LEU A 1 529 ? 33.865 -12.870 -1.686 1.00 83.12 529 LEU A CA 1
ATOM 4107 C C . LEU A 1 529 ? 34.428 -11.632 -2.389 1.00 83.12 529 LEU A C 1
ATOM 4109 O O . LEU A 1 529 ? 35.164 -10.880 -1.761 1.00 83.12 529 LEU A O 1
ATOM 4113 N N . ARG A 1 530 ? 34.024 -11.359 -3.638 1.00 81.31 530 ARG A N 1
ATOM 4114 C CA . ARG A 1 530 ? 34.443 -10.149 -4.375 1.00 81.31 530 ARG A CA 1
ATOM 4115 C C . ARG A 1 530 ? 34.096 -8.860 -3.627 1.00 81.31 530 ARG A C 1
ATOM 4117 O O . ARG A 1 530 ? 34.906 -7.941 -3.580 1.00 81.31 530 ARG A O 1
ATOM 4124 N N . LYS A 1 531 ? 32.908 -8.780 -3.019 1.00 76.69 531 LYS A N 1
ATOM 4125 C CA . LYS A 1 531 ? 32.500 -7.615 -2.220 1.00 76.69 531 LYS A CA 1
ATOM 4126 C C . LYS A 1 531 ? 33.381 -7.441 -0.985 1.00 76.69 531 LYS A C 1
ATOM 4128 O O . LYS A 1 531 ? 33.808 -6.326 -0.694 1.00 76.69 531 LYS A O 1
ATOM 4133 N N . LEU A 1 532 ? 33.644 -8.535 -0.273 1.00 86.31 532 LEU A N 1
ATOM 4134 C CA . LEU A 1 532 ? 34.495 -8.529 0.908 1.00 86.31 532 LEU A CA 1
ATOM 4135 C C . LEU A 1 532 ? 35.921 -8.094 0.549 1.00 86.31 532 LEU A C 1
ATOM 4137 O O . LEU A 1 532 ? 36.441 -7.201 1.204 1.00 86.31 532 LEU A O 1
ATOM 4141 N N . VAL A 1 533 ? 36.490 -8.611 -0.544 1.00 87.50 533 VAL A N 1
ATOM 4142 C CA . VAL A 1 533 ? 37.772 -8.158 -1.116 1.00 87.50 533 VAL A CA 1
ATOM 4143 C C . VAL A 1 533 ? 37.743 -6.658 -1.432 1.00 87.50 533 VAL A C 1
ATOM 4145 O O . VAL A 1 533 ? 38.589 -5.904 -0.966 1.00 87.50 533 VAL A O 1
ATOM 4148 N N . ASN A 1 534 ? 36.733 -6.168 -2.154 1.00 83.50 534 ASN A N 1
ATOM 4149 C CA . ASN A 1 534 ? 36.650 -4.742 -2.492 1.00 83.50 534 ASN A CA 1
ATOM 4150 C C . ASN A 1 534 ? 36.566 -3.839 -1.249 1.00 83.50 534 ASN A C 1
ATOM 4152 O O . ASN A 1 534 ? 37.116 -2.733 -1.252 1.00 83.50 534 ASN A O 1
ATOM 4156 N N . SER A 1 535 ? 35.919 -4.305 -0.174 1.00 84.12 535 SER A N 1
ATOM 4157 C CA . SER A 1 535 ? 35.806 -3.555 1.083 1.00 84.12 535 SER A CA 1
ATOM 4158 C C . SER A 1 535 ? 37.153 -3.308 1.773 1.00 84.12 535 SER A C 1
ATOM 4160 O O . SER A 1 535 ? 37.268 -2.383 2.575 1.00 84.12 535 SER A O 1
ATOM 4162 N N . THR A 1 536 ? 38.194 -4.074 1.429 1.00 88.69 536 THR A N 1
ATOM 4163 C CA . THR A 1 536 ? 39.522 -3.950 2.040 1.00 88.69 536 THR A CA 1
ATOM 4164 C C . THR A 1 536 ? 40.433 -2.948 1.332 1.00 88.69 536 THR A C 1
ATOM 4166 O O . THR A 1 536 ? 41.524 -2.670 1.823 1.00 88.69 536 THR A O 1
ATOM 4169 N N . SER A 1 537 ? 40.005 -2.380 0.200 1.00 83.62 537 SER A N 1
ATOM 4170 C CA . SER A 1 537 ? 40.809 -1.482 -0.652 1.00 83.62 537 SER A CA 1
ATOM 4171 C C . SER A 1 537 ? 41.324 -0.212 0.048 1.00 83.62 537 SER A C 1
ATOM 4173 O O . SER A 1 537 ? 42.307 0.381 -0.392 1.00 83.62 537 SER A O 1
ATOM 4175 N N . GLY A 1 538 ? 40.694 0.199 1.154 1.00 84.31 538 GLY A N 1
ATOM 4176 C CA . GLY A 1 538 ? 41.109 1.351 1.963 1.00 84.31 538 GLY A CA 1
ATOM 4177 C C . GLY A 1 538 ? 42.090 1.039 3.100 1.00 84.31 538 GLY A C 1
ATOM 4178 O O . GLY A 1 538 ? 42.603 1.969 3.727 1.00 84.31 538 GLY A O 1
ATOM 4179 N N . LEU A 1 539 ? 42.354 -0.238 3.393 1.00 90.44 539 LEU A N 1
ATOM 4180 C CA . LEU A 1 539 ? 43.220 -0.641 4.501 1.00 90.44 539 LEU A CA 1
ATOM 4181 C C . LEU A 1 539 ? 44.698 -0.397 4.162 1.00 90.44 539 LEU A C 1
ATOM 4183 O O . LEU A 1 539 ? 45.146 -0.654 3.047 1.00 90.44 539 LEU A O 1
ATOM 4187 N N . LYS A 1 540 ? 45.483 0.075 5.139 1.00 91.69 540 LYS A N 1
ATOM 4188 C CA . LYS A 1 540 ? 46.923 0.337 4.970 1.00 91.69 540 LYS A CA 1
ATOM 4189 C C . LYS A 1 540 ? 47.733 -0.334 6.072 1.00 91.69 540 LYS A C 1
ATOM 4191 O O . LYS A 1 540 ? 47.466 -0.112 7.251 1.00 91.69 540 LYS A O 1
ATOM 4196 N N . GLU A 1 541 ? 48.794 -1.047 5.695 1.00 92.38 541 GLU A N 1
ATOM 4197 C CA . GLU A 1 541 ? 49.708 -1.749 6.617 1.00 92.38 541 GLU A CA 1
ATOM 4198 C C . GLU A 1 541 ? 50.234 -0.861 7.756 1.00 92.38 541 GLU A C 1
ATOM 4200 O O . GLU A 1 541 ? 50.441 -1.305 8.891 1.00 92.38 541 GLU A O 1
ATOM 4205 N N . ALA A 1 542 ? 50.434 0.426 7.467 1.00 91.00 542 ALA A N 1
ATOM 4206 C CA . ALA A 1 542 ? 50.913 1.412 8.426 1.00 91.00 542 ALA A CA 1
ATOM 4207 C C . ALA A 1 542 ? 50.041 1.506 9.689 1.00 91.00 542 ALA A C 1
ATOM 4209 O O . ALA A 1 542 ? 50.576 1.850 10.740 1.00 91.00 542 ALA A O 1
ATOM 4210 N N . TYR A 1 543 ? 48.754 1.153 9.612 1.00 91.56 543 TYR A N 1
ATOM 4211 C CA . TYR A 1 543 ? 47.802 1.276 10.715 1.00 91.56 543 TYR A CA 1
ATOM 4212 C C . TYR A 1 543 ? 47.648 0.013 11.562 1.00 91.56 543 TYR A C 1
ATOM 4214 O O . TYR A 1 543 ? 47.095 0.112 12.648 1.00 91.56 543 TYR A O 1
ATOM 4222 N N . TYR A 1 544 ? 48.177 -1.142 11.144 1.00 93.94 544 TYR A N 1
ATOM 4223 C CA . TYR A 1 544 ? 47.935 -2.427 11.815 1.00 93.94 544 TYR A CA 1
ATOM 4224 C C . TYR A 1 544 ? 49.218 -3.119 12.283 1.00 93.94 544 TYR A C 1
ATOM 4226 O O . TYR A 1 544 ? 50.305 -2.874 11.752 1.00 93.94 544 TYR A O 1
ATOM 4234 N N . THR A 1 545 ? 49.124 -3.975 13.305 1.00 93.94 545 THR A N 1
ATOM 4235 C CA . THR A 1 545 ? 50.258 -4.776 13.789 1.00 93.94 545 THR A CA 1
ATOM 4236 C C . THR A 1 545 ? 50.752 -5.719 12.694 1.00 93.94 545 THR A C 1
ATOM 4238 O O . THR A 1 545 ? 49.971 -6.234 11.897 1.00 93.94 545 THR A O 1
ATOM 4241 N N . LYS A 1 546 ? 52.063 -5.991 12.673 1.00 92.94 546 LYS A N 1
ATOM 4242 C CA . LYS A 1 546 ? 52.683 -6.828 11.634 1.00 92.94 546 LYS A CA 1
ATOM 4243 C C . LYS A 1 546 ? 52.058 -8.229 11.550 1.00 92.94 546 LYS A C 1
ATOM 4245 O O . LYS A 1 546 ? 51.880 -8.751 10.457 1.00 92.94 546 LYS A O 1
ATOM 4250 N N . SER A 1 547 ? 51.716 -8.829 12.692 1.00 91.81 547 SER A N 1
ATOM 4251 C CA . SER A 1 547 ? 51.112 -10.164 12.756 1.00 91.81 547 SER A CA 1
ATOM 4252 C C . SER A 1 547 ? 49.691 -10.193 12.191 1.00 91.81 547 SER A C 1
ATOM 4254 O O . SER A 1 547 ? 49.400 -11.040 11.350 1.00 91.81 547 SER A O 1
ATOM 4256 N N . SER A 1 548 ? 48.827 -9.258 12.599 1.00 93.38 548 SER A N 1
ATOM 4257 C CA . SER A 1 548 ? 47.444 -9.203 12.104 1.00 93.38 548 SER A CA 1
ATOM 4258 C C . SER A 1 548 ? 47.378 -8.835 10.620 1.00 93.38 548 SER A C 1
ATOM 4260 O O . SER A 1 548 ? 46.633 -9.455 9.864 1.00 93.38 548 SER A O 1
ATOM 4262 N N . TRP A 1 549 ? 48.237 -7.913 10.170 1.00 95.75 549 TRP A N 1
ATOM 4263 C CA . TRP A 1 549 ? 48.339 -7.542 8.760 1.00 95.75 549 TRP A CA 1
ATOM 4264 C C . TRP A 1 549 ? 48.818 -8.699 7.874 1.00 95.75 549 TRP A C 1
ATOM 4266 O O . TRP A 1 549 ? 48.303 -8.894 6.774 1.00 95.75 549 TRP A O 1
ATOM 4276 N N . SER A 1 550 ? 49.773 -9.502 8.356 1.00 94.88 550 SER A N 1
ATOM 4277 C CA . SER A 1 550 ? 50.257 -10.681 7.628 1.00 94.88 550 SER A CA 1
ATOM 4278 C C . SER A 1 550 ? 49.155 -11.728 7.441 1.00 94.88 550 SER A C 1
ATOM 4280 O O . SER A 1 550 ? 49.007 -12.250 6.340 1.00 94.88 550 SER A O 1
ATOM 4282 N N . ALA A 1 551 ? 48.368 -12.011 8.486 1.00 92.75 551 ALA A N 1
ATOM 4283 C CA . ALA A 1 551 ? 47.247 -12.952 8.412 1.00 92.75 551 ALA A CA 1
ATOM 4284 C C . ALA A 1 551 ? 46.141 -12.455 7.463 1.00 92.75 551 ALA A C 1
ATOM 4286 O O . ALA A 1 551 ? 45.631 -13.218 6.644 1.00 92.75 551 ALA A O 1
ATOM 4287 N N . PHE A 1 552 ? 45.830 -11.156 7.521 1.00 96.31 552 PHE A N 1
ATOM 4288 C CA . PHE A 1 552 ? 44.924 -10.492 6.585 1.00 96.31 552 PHE A CA 1
ATOM 4289 C C . PHE A 1 552 ? 45.395 -10.614 5.130 1.00 96.31 552 PHE A C 1
ATOM 4291 O O . PHE A 1 552 ? 44.636 -11.060 4.273 1.00 96.31 552 PHE A O 1
ATOM 4298 N N . THR A 1 553 ? 46.657 -10.282 4.852 1.00 94.75 553 THR A N 1
ATOM 4299 C CA . THR A 1 553 ? 47.210 -10.304 3.488 1.00 94.75 553 THR A CA 1
ATOM 4300 C C . THR A 1 553 ? 47.243 -11.726 2.918 1.00 94.75 553 THR A C 1
ATOM 4302 O O . THR A 1 553 ? 46.974 -11.932 1.737 1.00 94.75 553 THR A O 1
ATOM 4305 N N . GLU A 1 554 ? 47.519 -12.735 3.750 1.00 93.31 554 GLU A N 1
ATOM 4306 C CA . GLU A 1 554 ? 47.455 -14.141 3.340 1.00 93.31 554 GLU A CA 1
ATOM 4307 C C . GLU A 1 554 ? 46.027 -14.566 2.960 1.00 93.31 554 GLU A C 1
ATOM 4309 O O . GLU A 1 554 ? 45.828 -15.221 1.933 1.00 93.31 554 GLU A O 1
ATOM 4314 N N . ALA A 1 555 ? 45.030 -14.178 3.761 1.00 91.88 555 ALA A N 1
ATOM 4315 C CA . ALA A 1 555 ? 43.626 -14.459 3.474 1.00 91.88 555 ALA A CA 1
ATOM 4316 C C . ALA A 1 555 ? 43.131 -13.714 2.221 1.00 91.88 555 ALA A C 1
ATOM 4318 O O . ALA A 1 555 ? 42.430 -14.311 1.404 1.00 91.88 555 ALA A O 1
ATOM 4319 N N . LEU A 1 556 ? 43.550 -12.458 2.028 1.00 92.88 556 LEU A N 1
ATOM 4320 C CA . LEU A 1 556 ? 43.234 -11.651 0.845 1.00 92.88 556 LEU A CA 1
ATOM 4321 C C . LEU A 1 556 ? 43.818 -12.274 -0.429 1.00 92.88 556 LEU A C 1
ATOM 4323 O O . LEU A 1 556 ? 43.088 -12.521 -1.381 1.00 92.88 556 LEU A O 1
ATOM 4327 N N . ASN A 1 557 ? 45.097 -12.658 -0.415 1.00 89.88 557 ASN A N 1
ATOM 4328 C CA . ASN A 1 557 ? 45.737 -13.320 -1.557 1.00 89.88 557 ASN A CA 1
ATOM 4329 C C . ASN A 1 557 ? 45.067 -14.657 -1.920 1.00 89.88 557 ASN A C 1
ATOM 4331 O O . ASN A 1 557 ? 45.018 -15.035 -3.091 1.00 89.88 557 ASN A O 1
ATOM 4335 N N . LYS A 1 558 ? 44.562 -15.399 -0.926 1.00 86.69 558 LYS A N 1
ATOM 4336 C CA . LYS A 1 558 ? 43.788 -16.633 -1.149 1.00 86.69 558 LYS A CA 1
ATOM 4337 C C . LYS A 1 558 ? 42.403 -16.344 -1.726 1.00 86.69 558 LYS A C 1
ATOM 4339 O O . LYS A 1 558 ? 41.926 -17.128 -2.543 1.00 86.69 558 LYS A O 1
ATOM 4344 N N . ALA A 1 559 ? 41.772 -15.244 -1.319 1.00 85.50 559 ALA A N 1
ATOM 4345 C CA . ALA A 1 559 ? 40.511 -14.785 -1.888 1.00 85.50 559 ALA A CA 1
ATOM 4346 C C . ALA A 1 559 ? 40.677 -14.360 -3.359 1.00 85.50 559 ALA A C 1
ATOM 4348 O O . ALA A 1 559 ? 39.898 -14.811 -4.199 1.00 85.50 559 ALA A O 1
ATOM 4349 N N . ASP A 1 560 ? 41.734 -13.604 -3.675 1.00 81.44 560 ASP A N 1
ATOM 4350 C CA . ASP A 1 560 ? 42.030 -13.085 -5.020 1.00 81.44 560 ASP A CA 1
ATOM 4351 C C . ASP A 1 560 ? 42.431 -14.174 -6.027 1.00 81.44 560 ASP A C 1
ATOM 4353 O O . ASP A 1 560 ? 42.089 -14.088 -7.205 1.00 81.44 560 ASP A O 1
ATOM 4357 N N . ASN A 1 561 ? 43.118 -15.230 -5.575 1.00 70.31 561 ASN A N 1
ATOM 4358 C CA . ASN A 1 561 ? 43.574 -16.332 -6.435 1.00 70.31 561 ASN A CA 1
ATOM 4359 C C . ASN A 1 561 ? 42.584 -17.506 -6.542 1.00 70.31 561 ASN A C 1
ATOM 4361 O O . ASN A 1 561 ? 42.902 -18.527 -7.157 1.00 70.31 561 ASN A O 1
ATOM 4365 N N . SER A 1 562 ? 41.407 -17.428 -5.916 1.00 58.75 562 SER A N 1
ATOM 4366 C CA . SER A 1 562 ? 40.492 -18.571 -5.867 1.00 58.75 562 SER A CA 1
ATOM 4367 C C . SER A 1 562 ? 39.774 -18.812 -7.206 1.00 58.75 562 SER A C 1
ATOM 4369 O O . SER A 1 562 ? 38.837 -18.112 -7.585 1.00 58.75 562 SER A O 1
ATOM 4371 N N . SER A 1 563 ? 40.167 -19.867 -7.926 1.00 53.97 563 SER A N 1
ATOM 4372 C CA . SER A 1 563 ? 39.380 -20.443 -9.020 1.00 53.97 563 SER A CA 1
ATOM 4373 C C . SER A 1 563 ? 38.151 -21.169 -8.449 1.00 53.97 563 SER A C 1
ATOM 4375 O O . SER A 1 563 ? 38.237 -22.343 -8.119 1.00 53.97 563 SER A O 1
ATOM 4377 N N . ILE A 1 564 ? 37.051 -20.441 -8.231 1.00 54.12 564 ILE A N 1
ATOM 4378 C CA . ILE A 1 564 ? 35.617 -20.832 -8.133 1.00 54.12 564 ILE A CA 1
ATOM 4379 C C . ILE A 1 564 ? 35.248 -22.286 -7.687 1.00 54.12 564 ILE A C 1
ATOM 4381 O O . ILE A 1 564 ? 34.238 -22.824 -8.125 1.00 54.12 564 ILE A O 1
ATOM 4385 N N . GLU A 1 565 ? 35.981 -22.952 -6.788 1.00 55.75 565 GLU A N 1
ATOM 4386 C CA . GLU A 1 565 ? 35.561 -24.259 -6.224 1.00 55.75 565 GLU A CA 1
ATOM 4387 C C . GLU A 1 565 ? 35.118 -24.175 -4.753 1.00 55.75 565 GLU A C 1
ATOM 4389 O O . GLU A 1 565 ? 34.323 -24.997 -4.301 1.00 55.75 565 GLU A O 1
ATOM 4394 N N . ALA A 1 566 ? 35.543 -23.157 -3.991 1.00 76.31 566 ALA A N 1
ATOM 4395 C CA . ALA A 1 566 ? 35.124 -22.986 -2.590 1.00 76.31 566 ALA A CA 1
ATOM 4396 C C . ALA A 1 566 ? 35.022 -21.513 -2.127 1.00 76.31 566 ALA A C 1
ATOM 4398 O O . ALA A 1 566 ? 35.602 -21.147 -1.097 1.00 76.31 566 ALA A O 1
ATOM 4399 N N . PRO A 1 567 ? 34.262 -20.651 -2.828 1.00 82.12 567 PRO A N 1
ATOM 4400 C CA . PRO A 1 567 ? 34.174 -19.220 -2.518 1.00 82.12 567 PRO A CA 1
ATOM 4401 C C . PRO A 1 567 ? 33.660 -18.921 -1.101 1.00 82.12 567 PRO A C 1
ATOM 4403 O O . PRO A 1 567 ? 34.093 -17.956 -0.478 1.00 82.12 567 PRO A O 1
ATOM 4406 N N . GLN A 1 568 ? 32.811 -19.790 -0.540 1.00 85.56 568 GLN A N 1
ATOM 4407 C CA . GLN A 1 568 ? 32.333 -19.641 0.838 1.00 85.56 568 GLN A CA 1
ATOM 4408 C C . GLN A 1 568 ? 33.461 -19.779 1.873 1.00 85.56 568 GLN A C 1
ATOM 4410 O O . GLN A 1 568 ? 33.542 -19.056 2.863 1.00 85.56 568 GLN A O 1
ATOM 4415 N N . LYS A 1 569 ? 34.373 -20.726 1.649 1.00 86.50 569 LYS A N 1
ATOM 4416 C CA . LYS A 1 569 ? 35.490 -20.964 2.565 1.00 86.50 569 LYS A CA 1
ATOM 4417 C C . LYS A 1 569 ? 36.476 -19.797 2.537 1.00 86.50 569 LYS A C 1
ATOM 4419 O O . LYS A 1 569 ? 36.936 -19.370 3.592 1.00 86.50 569 LYS A O 1
ATOM 4424 N N . ALA A 1 570 ? 36.766 -19.278 1.344 1.00 88.75 570 ALA A N 1
ATOM 4425 C CA . ALA A 1 570 ? 37.604 -18.096 1.171 1.00 88.75 570 ALA A CA 1
ATOM 4426 C C . ALA A 1 570 ? 36.965 -16.850 1.806 1.00 88.75 570 ALA A C 1
ATOM 4428 O O . ALA A 1 570 ? 37.661 -16.093 2.478 1.00 88.75 570 ALA A O 1
ATOM 4429 N N . TYR A 1 571 ? 35.642 -16.690 1.677 1.00 89.94 571 TYR A N 1
ATOM 4430 C CA . TYR A 1 571 ? 34.899 -15.603 2.318 1.00 89.94 571 TYR A CA 1
ATOM 4431 C C . TYR A 1 571 ? 35.053 -15.641 3.837 1.00 89.94 571 TYR A C 1
ATOM 4433 O O . TYR A 1 571 ? 35.477 -14.654 4.428 1.00 89.94 571 TYR A O 1
ATOM 4441 N N . ASN A 1 572 ? 34.763 -16.784 4.465 1.00 89.75 572 ASN A N 1
ATOM 4442 C CA . ASN A 1 572 ? 34.848 -16.912 5.922 1.00 89.75 572 ASN A CA 1
ATOM 4443 C C . ASN A 1 572 ? 36.268 -16.632 6.439 1.00 89.75 572 ASN A C 1
ATOM 4445 O O . ASN A 1 572 ? 36.419 -15.946 7.444 1.00 89.75 572 ASN A O 1
ATOM 4449 N N . ALA A 1 573 ? 37.298 -17.120 5.738 1.00 91.00 573 ALA A N 1
ATOM 4450 C CA . ALA A 1 573 ? 38.692 -16.896 6.118 1.00 91.00 573 ALA A CA 1
ATOM 4451 C C . ALA A 1 573 ? 39.101 -15.417 6.018 1.00 91.00 573 ALA A C 1
ATOM 4453 O O . ALA A 1 573 ? 39.791 -14.908 6.900 1.00 91.00 573 ALA A O 1
ATOM 4454 N N . LEU A 1 574 ? 38.670 -14.717 4.964 1.00 93.12 574 LEU A N 1
ATOM 4455 C CA . LEU A 1 574 ? 38.925 -13.287 4.813 1.00 93.12 574 LEU A CA 1
ATOM 4456 C C . LEU A 1 574 ? 38.132 -12.458 5.838 1.00 93.12 574 LEU A C 1
ATOM 4458 O O . LEU A 1 574 ? 38.695 -11.533 6.416 1.00 93.12 574 LEU A O 1
ATOM 4462 N N . ASP A 1 575 ? 36.869 -12.802 6.118 1.00 93.81 575 ASP A N 1
ATOM 4463 C CA . ASP A 1 575 ? 36.031 -12.099 7.109 1.00 93.81 575 ASP A CA 1
ATOM 4464 C C . ASP A 1 575 ? 36.627 -12.222 8.515 1.00 93.81 575 ASP A C 1
ATOM 4466 O O . ASP A 1 575 ? 36.734 -11.237 9.246 1.00 93.81 575 ASP A O 1
ATOM 4470 N N . GLU A 1 576 ? 37.085 -13.421 8.876 1.00 93.31 576 GLU A N 1
ATOM 4471 C CA . GLU A 1 576 ? 37.782 -13.672 10.135 1.00 93.31 576 GLU A CA 1
ATOM 4472 C C . GLU A 1 576 ? 39.087 -12.869 10.227 1.00 93.31 576 GLU A C 1
ATOM 4474 O O . GLU A 1 576 ? 39.344 -12.223 11.244 1.00 93.31 576 GLU A O 1
ATOM 4479 N N . ALA A 1 577 ? 39.879 -12.831 9.152 1.00 93.12 577 ALA A N 1
ATOM 4480 C CA . ALA A 1 577 ? 41.132 -12.083 9.129 1.00 93.12 577 ALA A CA 1
ATOM 4481 C C . ALA A 1 577 ? 40.920 -10.559 9.204 1.00 93.12 577 ALA A C 1
ATOM 4483 O O . ALA A 1 577 ? 41.694 -9.873 9.871 1.00 93.12 577 ALA A O 1
ATOM 4484 N N . ILE A 1 578 ? 39.853 -10.029 8.591 1.00 93.25 578 ILE A N 1
ATOM 4485 C CA . ILE A 1 578 ? 39.449 -8.619 8.716 1.00 93.25 578 ILE A CA 1
ATOM 4486 C C . ILE A 1 578 ? 39.068 -8.295 10.166 1.00 93.25 578 ILE A C 1
ATOM 4488 O O . ILE A 1 578 ? 39.544 -7.303 10.716 1.00 93.25 578 ILE A O 1
ATOM 4492 N N . ARG A 1 579 ? 38.256 -9.138 10.821 1.00 92.12 579 ARG A N 1
ATOM 4493 C CA . ARG A 1 579 ? 37.899 -8.966 12.246 1.00 92.12 579 ARG A CA 1
ATOM 4494 C C . ARG A 1 579 ? 39.102 -9.102 13.181 1.00 92.12 579 ARG A C 1
ATOM 4496 O O . ARG A 1 579 ? 39.084 -8.548 14.276 1.00 92.12 579 ARG A O 1
ATOM 4503 N N . GLY A 1 580 ? 40.123 -9.845 12.758 1.00 90.31 580 GLY A N 1
ATOM 4504 C CA . GLY A 1 580 ? 41.379 -10.052 13.476 1.00 90.31 580 GLY A CA 1
ATOM 4505 C C . GLY A 1 580 ? 42.424 -8.945 13.295 1.00 90.31 580 GLY A C 1
ATOM 4506 O O . GLY A 1 580 ? 43.513 -9.062 13.860 1.00 90.31 580 GLY A O 1
ATOM 4507 N N . LEU A 1 581 ? 42.139 -7.886 12.526 1.00 92.69 581 LEU A N 1
ATOM 4508 C CA . LEU A 1 581 ? 43.035 -6.736 12.378 1.00 92.69 581 LEU A CA 1
ATOM 4509 C C . LEU A 1 581 ? 43.193 -5.977 13.705 1.00 92.69 581 LEU A C 1
ATOM 4511 O O . LEU A 1 581 ? 42.215 -5.627 14.359 1.00 92.69 581 LEU A O 1
ATOM 4515 N N . ILE A 1 582 ? 44.440 -5.690 14.091 1.00 91.38 582 ILE A N 1
ATOM 4516 C CA . ILE A 1 582 ? 44.767 -4.981 15.339 1.00 91.38 582 ILE A CA 1
ATOM 4517 C C . ILE A 1 582 ? 45.480 -3.679 14.990 1.00 91.38 582 ILE A C 1
ATOM 4519 O O . ILE A 1 582 ? 46.562 -3.719 14.405 1.00 91.38 582 ILE A O 1
ATOM 4523 N N . GLU A 1 583 ? 44.912 -2.532 15.358 1.00 89.44 583 GLU A N 1
ATOM 4524 C CA . GLU A 1 583 ? 45.519 -1.226 15.090 1.00 89.44 583 GLU A CA 1
ATOM 4525 C C . GLU A 1 583 ? 46.793 -0.985 15.920 1.00 89.44 583 GLU A C 1
ATOM 4527 O O . GLU A 1 583 ? 46.882 -1.317 17.106 1.00 89.44 583 GLU A O 1
ATOM 4532 N N . LYS A 1 584 ? 47.801 -0.361 15.305 1.00 83.75 584 LYS A N 1
ATOM 4533 C CA . LYS A 1 584 ? 49.001 0.130 15.989 1.00 83.75 584 LYS A CA 1
ATOM 4534 C C . LYS A 1 584 ? 48.603 1.306 16.884 1.00 83.75 584 LYS A C 1
ATOM 4536 O O . LYS A 1 584 ? 48.408 2.411 16.395 1.00 83.75 584 LYS A O 1
ATOM 4541 N N . GLY A 1 585 ? 48.529 1.077 18.194 1.00 68.25 585 GLY A N 1
ATOM 4542 C CA . GLY A 1 585 ? 48.363 2.150 19.184 1.00 68.25 585 GLY A CA 1
ATOM 4543 C C . GLY A 1 585 ? 47.142 2.045 20.096 1.00 68.25 585 GLY A C 1
ATOM 4544 O O . GLY A 1 585 ? 47.022 2.868 20.999 1.00 68.25 585 GLY A O 1
ATOM 4545 N N . VAL A 1 586 ? 46.286 1.027 19.953 1.00 51.97 586 VAL A N 1
ATOM 4546 C CA . VAL A 1 586 ? 45.279 0.724 20.983 1.00 51.97 586 VAL A CA 1
ATOM 4547 C C . VAL A 1 586 ? 45.952 -0.070 22.101 1.00 51.97 586 VAL A C 1
ATOM 4549 O O . VAL A 1 586 ? 46.043 -1.296 22.074 1.00 51.97 586 VAL A O 1
ATOM 4552 N N . THR A 1 587 ? 46.461 0.637 23.107 1.00 47.88 587 THR A N 1
ATOM 4553 C CA . THR A 1 587 ? 46.728 0.037 24.412 1.00 47.88 587 THR A CA 1
ATOM 4554 C C . THR A 1 587 ? 45.384 -0.251 25.075 1.00 47.88 587 THR A C 1
ATOM 4556 O O . THR A 1 587 ? 44.724 0.644 25.599 1.00 47.88 587 THR A O 1
ATOM 4559 N N . ASN A 1 588 ? 44.965 -1.518 25.077 1.00 44.34 588 ASN A N 1
ATOM 4560 C CA . ASN A 1 588 ? 43.985 -1.987 26.052 1.00 44.34 588 ASN A CA 1
ATOM 4561 C C . ASN A 1 588 ? 44.546 -1.673 27.444 1.00 44.34 588 ASN A C 1
ATOM 4563 O O . ASN A 1 588 ? 45.485 -2.328 27.896 1.00 44.34 588 ASN A O 1
ATOM 4567 N N . LYS A 1 589 ? 44.004 -0.656 28.120 1.00 38.44 589 LYS A N 1
ATOM 4568 C CA . LYS A 1 589 ? 44.194 -0.510 29.564 1.00 38.44 589 LYS A CA 1
ATOM 4569 C C . LYS A 1 589 ? 43.533 -1.727 30.224 1.00 38.44 589 LYS A C 1
ATOM 4571 O O . LYS A 1 589 ? 42.332 -1.915 30.025 1.00 38.44 589 LYS A O 1
ATOM 4576 N N . PRO A 1 590 ? 44.259 -2.548 30.999 1.00 41.44 590 PRO A N 1
ATOM 4577 C CA . PRO A 1 590 ? 43.618 -3.507 31.882 1.00 41.44 590 PRO A CA 1
ATOM 4578 C C . PRO A 1 590 ? 42.819 -2.739 32.937 1.00 41.44 590 PRO A C 1
ATOM 4580 O O . PRO A 1 590 ? 43.247 -1.671 33.384 1.00 41.44 590 PRO A O 1
ATOM 4583 N N . ALA A 1 591 ? 41.671 -3.289 33.324 1.00 45.34 591 ALA A N 1
ATOM 4584 C CA . ALA A 1 591 ? 40.959 -2.858 34.514 1.00 45.34 591 ALA A CA 1
ATOM 4585 C C . ALA A 1 591 ? 41.899 -2.917 35.730 1.00 45.34 591 ALA A C 1
ATOM 4587 O O . ALA A 1 591 ? 42.549 -3.939 35.963 1.00 45.34 591 ALA A O 1
ATOM 4588 N N . ALA A 1 592 ? 41.948 -1.817 36.474 1.00 39.47 592 ALA A N 1
ATOM 4589 C CA . ALA A 1 592 ? 42.427 -1.735 37.844 1.00 39.47 592 ALA A CA 1
ATOM 4590 C C . ALA A 1 592 ? 41.394 -0.936 38.636 1.00 39.47 592 ALA A C 1
ATOM 4592 O O . ALA A 1 592 ? 40.941 0.102 38.091 1.00 39.47 592 ALA A O 1
#

Sequence (592 aa):
MGKTPLDTKVYNMLTPAPLDGNNATCTFWRGAENLTVSGEVDPDVTFMWGVSQAAPLRRVNVERYTQLDWWYGWSSGGYVADSVFTKKAGSWTQQQWYTRNSELNEGWYGVNWNGVFQGVKNAPGNTWDQNTNPYTTVDTTPIVREKPFLYLGDDGEYKVFVPAVRKNSTGITWSKDNIGVGQTMDISKFYVAKEGVDTAATINAALKKGKNIFFTPGIYKLEKPIHVKNANTIIIGTGLATLVPNNNTAAMILDDVPNLIVAGLMFDAYQSSTNLLKVGAKNSNRDNGTNPSSLIDLYFRVGGFRTEKVHVDTALEINSNNVIGDHFWVWRADHGNGVGWDKNTSPNGLVVNGDNVTVYGLFVEHFQQYQTLWNGDKGRMYFYQSETPYDPQSQSGWMSHDGTVKGYASYKVGNNVKNHYAVGLGIYDVLINTNGASIFMDNAIEVPQKENVVVQNACIVEISNATGPLVGINSIINGTGSGTSTGIGGKGYAREFVLKFQNGVAQLLNGTAKGTQPTDCRDDWNYKLRKLVNSTSGLKEAYYTKSSWSAFTEALNKADNSSIEAPQKAYNALDEAIRGLIEKGVTNKPAA

Radius of gyration: 25.36 Å; chains: 1; bounding box: 85×48×66 Å

Foldseek 3Di:
DALAQDVAEDQADDQFQPDPPSAQQPSAQEEDARHENDDDADPVDEHEQAHAALYEYERYEYAYEYENRGPLHAGHYDYYEQYEDCAEYEYAHHQEYEYEQAEGNHEYDDHAFFYEYALYHRYDDQDDDPPDHGYHYHNFDAKDWGAWDWDQDPVRFIKIWGGDIDGRHHHHQADDVGSHHTDIDGCVLEDEDEPPPDELVNLLVCLVVNGAYEYEDDEYEYQDANEHEDAQHEYEYDSAHEFEYPDAAENYEYAQHFQYEHERYEQEYDAAYQEHYHAHDAPDDDDRQVGAYEYYSYEYEQDAEDQAAYEYAEHYEAQHAQYEAERYAFDHDQHHHQDAPRGRAYQEYYEHNYANYEHEHEEFEQHLAASYEAEYEQYYAHAYEYEHHQHAQEQQSAAPLNSPFTHHANAEYAQPHAAYEYERYEYEYANAHHNQYAGEGAENYFDYLHQRHKYAKYKYWYDYDQQGHWYWYCEHYQNHWHIFIHHDPGPPTDMIIFGMDHNQWTDGPPGIDGGHGPPNLVVDLLSLLVVLLVVCVPDDPQFFDPVLVVQLVVLSVCSVPDPPPCSVVSNVSNVVSVVSTHTDPPDPDDDD

Secondary structure (DSSP, 8-state):
--SSGGGSEES------SBTTTB-TT--S--EEEEEE-----TTS-EE----SS--EEEEEE-S-EE-SSTT--B---EEES-EESS-EEESSBSEEEEES-EETT-EEE-SSEEEEES-BTPPPPB--TTS--EEEES-EEEEEPPPEEEE-TTS-EEEEEEPEEEEE-S-S-BTTB--SEEEEEGGGEEEE-TTT--HHHHHHHHHTT-EEEEPSSEEEESS-EEE-STT-EEEESTT-EEEE-SSS-SEEE-S-TT-EEEEEEEE--S-EEEEEEES-TT-----TTS--EEEEEEEEESBB-SS-EEEEEEEEE-STT-EEEEEEEEE-SSSBT-STTTEE-SEEEEE-STT-EEEEEEEE--SS-SEEE-STTEEEEEEEEE--S----TTTSEEGGGTEEB--SEEE-TT--EEEEEEEEEEE----STT--EEEEEEEE----TEEEEEEEEEEE-S-TTSS-EEEEEEETTBSPPEEESTTS-BS-EEEEEEEETTEEEETTEEEE--PPP-GGG-HHHHHHHHHHHTTT--GGGB-HHHHHHHHHHHHHHHT--SS-HHHHHHHHHHHHHT--BTT---PPP-